Protein AF-A0AAV0R351-F1 (afdb_monomer_lite)

pLDDT: mean 72.76, std 24.65, range [22.3, 97.12]

Sequence (382 aa):
MMPKRRFDAQWEDEHNVENGGRSSSIPSPKRFRNAVRDVLGKQSMADFASSMEPFLRSVIREEVEKTVVRVLSHRSSFGSRTTFEGSGVKKGLVLHFVNKLPSRIFTNARIEAEDGNPVRIVLLDAATNTIVSSGPLSSMKIEITVLNGDFGCDDREDWCAKDFNDNVIKEREGRRPLVTGELSVVLKDGVGQISDVVFTDNSSWQRSRRFRLGAKAVQRGGASGEVVRIREARSEPFVVKDHRGELYKKHYPPKLGDEVWRLERIAKEGAFHKRLSANGISTVKEFLKAYVIDQTTLRSILGGGISNRIWDSIVQHANTCVLDETKFYVYNDHAQGLRLLFNSVYKLVGAMFDDGHNYEPLDRLTPPQKVSKNHSSFLSRF

Secondary structure (DSSP, 8-state):
--PPPP-------------------PPPHHHHHHHHHHHTTS--HHHHHHHHHHHHHHHHHHHHHHHHHHHHHHHHTT--------------EEEEE-SPPPSEEETTSBP--TTSSPEEEEEEETTT--B--SSGGGG-EEEEEEEETTTTTTS-----HHHHHHTBPPPPTTSPPSEES--EEE-BTTEEEE-S-EESS-STTSTTS-EEEEEEE-----SSS----EEPEEPPPBEEEPTHHHHTPPPSSPPTTSBGGGSTT--TTSHHHHHHHHTT--BHHHHHHHHHH-HHHHHHHT-TT--HHHHHHHHHHHHTSPP-TT--EEEEETTTTEEEEE-TTS-EEEEEETTS---EEGGGS-HHHHHT--HHHHHTT-

Radius of gyration: 31.15 Å; chains: 1; bounding box: 80×54×78 Å

Structure (mmCIF, N/CA/C/O backbone):
data_AF-A0AAV0R351-F1
#
_entry.id   AF-A0AAV0R351-F1
#
loop_
_atom_site.group_PDB
_atom_site.id
_atom_site.type_symbol
_atom_site.label_atom_id
_atom_site.label_alt_id
_atom_site.label_comp_id
_atom_site.label_asym_id
_atom_site.label_entity_id
_atom_site.label_seq_id
_atom_site.pdbx_PDB_ins_code
_atom_site.Cartn_x
_atom_site.Cartn_y
_atom_site.Cartn_z
_atom_site.occupancy
_atom_site.B_iso_or_equiv
_atom_site.auth_seq_id
_atom_site.auth_comp_id
_atom_site.auth_asym_id
_atom_site.auth_atom_id
_atom_site.pdbx_PDB_model_num
ATOM 1 N N . MET A 1 1 ? 23.616 -19.753 28.308 1.00 34.38 1 MET A N 1
ATOM 2 C CA . MET A 1 1 ? 23.059 -18.698 29.181 1.00 34.38 1 MET A CA 1
ATOM 3 C C . MET A 1 1 ? 23.642 -17.372 28.709 1.00 34.38 1 MET A C 1
ATOM 5 O O . MET A 1 1 ? 24.832 -17.157 28.856 1.00 34.38 1 MET A O 1
ATOM 9 N N . MET A 1 2 ? 22.844 -16.575 27.999 1.00 26.08 2 MET A N 1
ATOM 10 C CA . MET A 1 2 ? 23.236 -15.321 27.338 1.00 26.08 2 MET A CA 1
ATOM 11 C C . MET A 1 2 ? 22.181 -14.259 27.694 1.00 26.08 2 MET A C 1
ATOM 13 O O . MET A 1 2 ? 20.996 -14.604 27.747 1.00 26.08 2 MET A O 1
ATOM 17 N N . PRO A 1 3 ? 22.569 -13.010 28.000 1.00 28.94 3 PRO A N 1
ATOM 18 C CA . PRO A 1 3 ? 21.671 -12.050 28.629 1.00 28.94 3 PRO A CA 1
ATOM 19 C C . PRO A 1 3 ? 20.695 -11.407 27.633 1.00 28.94 3 PRO A C 1
ATOM 21 O O . PRO A 1 3 ? 21.063 -10.971 26.542 1.00 28.94 3 PRO A O 1
ATOM 24 N N . LYS A 1 4 ? 19.430 -11.320 28.062 1.00 26.69 4 LYS A N 1
ATOM 25 C CA . LYS A 1 4 ? 18.340 -10.564 27.430 1.00 26.69 4 LYS A CA 1
ATOM 26 C C . LYS A 1 4 ? 18.703 -9.074 27.374 1.00 26.69 4 LYS A C 1
ATOM 28 O O . LYS A 1 4 ? 18.856 -8.450 28.421 1.00 26.69 4 LYS A O 1
ATOM 33 N N . ARG A 1 5 ? 18.772 -8.486 26.175 1.00 25.09 5 ARG A N 1
ATOM 34 C CA . ARG A 1 5 ? 18.765 -7.023 26.006 1.00 25.09 5 ARG A CA 1
ATOM 35 C C . ARG A 1 5 ? 17.323 -6.515 25.993 1.00 25.09 5 ARG A C 1
ATOM 37 O O . ARG A 1 5 ? 16.516 -6.944 25.172 1.00 25.09 5 ARG A O 1
ATOM 44 N N . ARG A 1 6 ? 17.030 -5.626 26.946 1.00 24.47 6 ARG A N 1
ATOM 45 C CA . ARG A 1 6 ? 15.849 -4.760 26.997 1.00 24.47 6 ARG A CA 1
ATOM 46 C C . ARG A 1 6 ? 15.897 -3.801 25.805 1.00 24.47 6 ARG A C 1
ATOM 48 O O . ARG A 1 6 ? 16.952 -3.240 25.530 1.00 24.47 6 ARG A O 1
ATOM 55 N N . PHE A 1 7 ? 14.774 -3.629 25.118 1.00 25.06 7 PHE A N 1
ATOM 56 C CA . PHE A 1 7 ? 14.557 -2.496 24.224 1.00 25.06 7 PHE A CA 1
ATOM 57 C C . PHE A 1 7 ? 13.522 -1.595 24.891 1.00 25.06 7 PHE A C 1
ATOM 59 O O . PHE A 1 7 ? 12.324 -1.871 24.842 1.00 25.06 7 PHE A O 1
ATOM 66 N N . ASP A 1 8 ? 14.028 -0.562 25.558 1.00 23.44 8 ASP A N 1
ATOM 67 C CA . ASP A 1 8 ? 13.263 0.597 25.994 1.00 23.44 8 ASP A CA 1
ATOM 68 C C . ASP A 1 8 ? 13.008 1.473 24.758 1.00 23.44 8 ASP A C 1
ATOM 70 O O . ASP A 1 8 ? 13.943 1.875 24.067 1.00 23.44 8 ASP A O 1
ATOM 74 N N . ALA A 1 9 ? 11.739 1.717 24.432 1.00 27.44 9 ALA A N 1
ATOM 75 C CA . ALA A 1 9 ? 11.338 2.676 23.407 1.00 27.44 9 ALA A CA 1
ATOM 76 C C . ALA A 1 9 ? 10.783 3.914 24.115 1.00 27.44 9 ALA A C 1
ATOM 78 O O . ALA A 1 9 ? 9.598 3.994 24.442 1.00 27.44 9 ALA A O 1
ATOM 79 N N . GLN A 1 10 ? 11.694 4.836 24.405 1.00 22.30 10 GLN A N 1
ATOM 80 C CA . GLN A 1 10 ? 11.432 6.160 24.946 1.00 22.30 10 GLN A CA 1
ATOM 81 C C . GLN A 1 10 ? 11.057 7.079 23.772 1.00 22.30 10 GLN A C 1
ATOM 83 O O . GLN A 1 10 ? 11.764 7.126 22.768 1.00 22.30 10 GLN A O 1
ATOM 88 N N . TRP A 1 11 ? 9.899 7.736 23.857 1.00 25.09 11 TRP A N 1
ATOM 89 C CA . TRP A 1 11 ? 9.464 8.742 22.888 1.00 25.09 11 TRP A CA 1
ATOM 90 C C . TRP A 1 11 ? 9.985 10.100 23.357 1.00 25.09 11 TRP A C 1
ATOM 92 O O . TRP A 1 11 ? 9.561 10.572 24.409 1.00 25.09 11 TRP A O 1
ATOM 102 N N . GLU A 1 12 ? 10.898 10.702 22.600 1.00 25.61 12 GLU A N 1
ATOM 103 C CA . GLU A 1 12 ? 11.315 12.092 22.791 1.00 25.61 12 GLU A CA 1
ATOM 104 C C . GLU A 1 12 ? 10.547 12.990 21.812 1.00 25.61 12 GLU A C 1
ATOM 106 O O . GLU A 1 12 ? 10.570 12.784 20.597 1.00 25.61 12 GLU A O 1
ATOM 111 N N . ASP A 1 13 ? 9.818 13.952 22.381 1.00 25.75 13 ASP A N 1
ATOM 112 C CA . ASP A 1 13 ? 9.195 15.079 21.692 1.00 25.75 13 ASP A CA 1
ATOM 113 C C . ASP A 1 13 ? 10.250 16.185 21.523 1.00 25.75 13 ASP A C 1
ATOM 115 O O . ASP A 1 13 ? 10.655 16.808 22.504 1.00 25.75 13 ASP A O 1
ATOM 119 N N . GLU A 1 14 ? 10.655 16.483 20.287 1.00 25.48 14 GLU A N 1
ATOM 120 C CA . GLU A 1 14 ? 11.403 17.702 19.963 1.00 25.48 14 GLU A CA 1
ATOM 121 C C . GLU A 1 14 ? 10.521 18.672 19.167 1.00 25.48 14 GLU A C 1
ATOM 123 O O . GLU A 1 14 ? 10.209 18.479 17.990 1.00 25.48 14 GLU A O 1
ATOM 128 N N . HIS A 1 15 ? 10.132 19.755 19.839 1.00 26.86 15 HIS A N 1
ATOM 129 C CA . HIS A 1 15 ? 9.683 20.999 19.231 1.00 26.86 15 HIS A CA 1
ATOM 130 C C . HIS A 1 15 ? 10.856 21.982 19.225 1.00 26.86 15 HIS A C 1
ATOM 132 O O . HIS A 1 15 ? 11.264 22.409 20.300 1.00 26.86 15 HIS A O 1
ATOM 138 N N . ASN A 1 16 ? 11.307 22.438 18.050 1.00 24.44 16 ASN A N 1
ATOM 139 C CA . ASN A 1 16 ? 11.510 23.872 17.823 1.00 24.44 16 ASN A CA 1
ATOM 140 C C . ASN A 1 16 ? 11.659 24.227 16.333 1.00 24.44 16 ASN A C 1
ATOM 142 O O . ASN A 1 16 ? 12.183 23.433 15.557 1.00 24.44 16 ASN A O 1
ATOM 146 N N . VAL A 1 17 ? 11.202 25.434 15.978 1.00 27.30 17 VAL A N 1
ATOM 147 C CA . VAL A 1 17 ? 11.897 26.487 15.204 1.00 27.30 17 VAL A CA 1
ATOM 148 C C . VAL A 1 17 ? 10.858 27.455 14.607 1.00 27.30 17 VAL A C 1
ATOM 150 O O . VAL A 1 17 ? 10.018 27.096 13.780 1.00 27.30 17 VAL A O 1
ATOM 153 N N . GLU A 1 18 ? 10.951 28.707 15.058 1.00 24.94 18 GLU A N 1
ATOM 154 C CA . GLU A 1 18 ? 10.405 29.923 14.450 1.00 24.94 18 GLU A CA 1
ATOM 155 C C . GLU A 1 18 ? 11.016 30.179 13.058 1.00 24.94 18 GLU A C 1
ATOM 157 O O . GLU A 1 18 ? 12.214 30.000 12.875 1.00 24.94 18 GLU A O 1
ATOM 162 N N . ASN A 1 19 ? 10.250 30.668 12.076 1.00 26.30 19 ASN A N 1
ATOM 163 C CA . ASN A 1 19 ? 10.190 32.098 11.717 1.00 26.30 19 ASN A CA 1
ATOM 164 C C . ASN A 1 19 ? 9.330 32.328 10.455 1.00 26.30 19 ASN A C 1
ATOM 166 O O . ASN A 1 19 ? 9.111 31.426 9.647 1.00 26.30 19 ASN A O 1
ATOM 170 N N . GLY A 1 20 ? 8.778 33.535 10.331 1.00 23.61 20 GLY A N 1
ATOM 171 C CA . GLY A 1 20 ? 7.665 33.861 9.438 1.00 23.61 20 GLY A CA 1
ATOM 172 C C . GLY A 1 20 ? 7.959 34.149 7.957 1.00 23.61 20 GLY A C 1
ATOM 173 O O . GLY A 1 20 ? 9.087 34.358 7.530 1.00 23.61 20 GLY A O 1
ATOM 174 N N . GLY A 1 21 ? 6.851 34.269 7.208 1.00 22.61 21 GLY A N 1
ATOM 175 C CA . GLY A 1 21 ? 6.664 35.315 6.193 1.00 22.61 21 GLY A CA 1
ATOM 176 C C . GLY A 1 21 ? 6.643 34.920 4.708 1.00 22.61 21 GLY A C 1
ATOM 177 O O . GLY A 1 21 ? 7.612 35.167 4.006 1.00 22.61 21 GLY A O 1
ATOM 178 N N . ARG A 1 22 ? 5.488 34.469 4.190 1.00 25.09 22 ARG A N 1
ATOM 179 C CA . ARG A 1 22 ? 4.663 35.151 3.151 1.00 25.09 22 ARG A CA 1
ATOM 180 C C . ARG A 1 22 ? 3.540 34.223 2.672 1.00 25.09 22 ARG A C 1
ATOM 182 O O . ARG A 1 22 ? 3.770 33.122 2.188 1.00 25.09 22 ARG A O 1
ATOM 189 N N . SER A 1 23 ? 2.309 34.679 2.877 1.00 26.77 23 SER A N 1
ATOM 190 C CA . SER A 1 23 ? 1.069 33.925 2.722 1.00 26.77 23 SER A CA 1
ATOM 191 C C . SER A 1 23 ? 0.568 33.882 1.278 1.00 26.77 23 SER A C 1
ATOM 193 O O . SER A 1 23 ? 0.195 34.917 0.729 1.00 26.77 23 SER A O 1
ATOM 195 N N . SER A 1 24 ? 0.419 32.680 0.726 1.00 26.33 24 SER A N 1
ATOM 196 C CA . SER A 1 24 ? -0.668 32.349 -0.199 1.00 26.33 24 SER A CA 1
ATOM 197 C C . SER A 1 24 ? -1.703 31.545 0.597 1.00 26.33 24 SER A C 1
ATOM 199 O O . SER A 1 24 ? -1.407 30.510 1.194 1.00 26.33 24 SER A O 1
ATOM 201 N N . SER A 1 25 ? -2.897 32.113 0.763 1.00 30.38 25 SER A N 1
ATOM 202 C CA . SER A 1 25 ? -3.881 31.676 1.756 1.00 30.38 25 SER A CA 1
ATOM 203 C C . SER A 1 25 ? -4.630 30.415 1.323 1.00 30.38 25 SER A C 1
ATOM 205 O O . SER A 1 25 ? -5.726 30.494 0.774 1.00 30.38 25 SER A O 1
ATOM 207 N N . ILE A 1 26 ? -4.068 29.251 1.642 1.00 32.81 26 ILE A N 1
ATOM 208 C CA . ILE A 1 26 ? -4.819 27.994 1.745 1.00 32.81 26 ILE A CA 1
ATOM 209 C C . ILE A 1 26 ? -5.750 28.108 2.971 1.00 32.81 26 ILE A C 1
ATOM 211 O O . ILE A 1 26 ? -5.289 28.545 4.035 1.00 32.81 26 ILE A O 1
ATOM 215 N N . PRO A 1 27 ? -7.046 27.747 2.887 1.00 32.22 27 PRO A N 1
ATOM 216 C CA . PRO A 1 27 ? -7.941 27.823 4.035 1.00 32.22 27 PRO A CA 1
ATOM 217 C C . PRO A 1 27 ? -7.420 26.928 5.163 1.00 32.22 27 PRO A C 1
ATOM 219 O O . PRO A 1 27 ? -7.300 25.713 5.016 1.00 32.22 27 PRO A O 1
ATOM 222 N N . SER A 1 28 ? -7.080 27.525 6.307 1.00 43.03 28 SER A N 1
ATOM 223 C CA . SER A 1 28 ? -6.543 26.766 7.434 1.00 43.03 28 SER A CA 1
ATOM 224 C C . SER A 1 28 ? -7.599 25.796 8.001 1.00 43.03 28 SER A C 1
ATOM 226 O O . SER A 1 28 ? -8.775 26.162 8.108 1.00 43.03 28 SER A O 1
ATOM 228 N N . PRO A 1 29 ? -7.206 24.592 8.467 1.00 39.25 29 PRO A N 1
ATOM 229 C CA . PRO A 1 29 ? -8.122 23.589 9.038 1.00 39.25 29 PRO A CA 1
ATOM 230 C C . PRO A 1 29 ? -8.980 24.121 10.195 1.00 39.25 29 PRO A C 1
ATOM 232 O O . PRO A 1 29 ? -10.065 23.617 10.482 1.00 39.25 29 PRO A O 1
ATOM 235 N N . LYS A 1 30 ? -8.503 25.180 10.861 1.00 38.31 30 LYS A N 1
ATOM 236 C CA . LYS A 1 30 ? -9.200 25.864 11.952 1.00 38.31 30 LYS A CA 1
ATOM 237 C C . LYS A 1 30 ? -10.433 26.639 11.466 1.00 38.31 30 LYS A C 1
ATOM 239 O O . LYS A 1 30 ? -11.428 26.649 12.184 1.00 38.31 30 LYS A O 1
ATOM 244 N N . ARG A 1 31 ? -10.400 27.235 10.264 1.00 40.47 31 ARG A N 1
ATOM 245 C CA . ARG A 1 31 ? -11.553 27.943 9.670 1.00 40.47 31 ARG A CA 1
ATOM 246 C C . ARG A 1 31 ? -12.667 26.975 9.275 1.00 40.47 31 ARG A C 1
ATOM 248 O O . ARG A 1 31 ? -13.812 27.215 9.637 1.00 40.47 31 ARG A O 1
ATOM 255 N N . PHE A 1 32 ? -12.319 25.846 8.656 1.00 35.72 32 PHE A N 1
ATOM 256 C CA . PHE A 1 32 ? -13.277 24.781 8.332 1.00 35.72 32 PHE A CA 1
ATOM 257 C C . PHE A 1 32 ? -13.936 24.209 9.598 1.00 35.72 32 PHE A C 1
ATOM 259 O O . PHE A 1 32 ? -15.154 24.107 9.689 1.00 35.72 32 PHE A O 1
ATOM 266 N N . ARG A 1 33 ? -13.138 23.939 10.640 1.00 39.91 33 ARG A N 1
ATOM 267 C CA . ARG A 1 33 ? -13.637 23.432 11.929 1.00 39.91 33 ARG A CA 1
ATOM 268 C C . ARG A 1 33 ? -14.558 24.413 12.663 1.00 39.91 33 ARG A C 1
ATOM 270 O O . ARG A 1 33 ? -15.382 23.975 13.460 1.00 39.91 33 ARG A O 1
ATOM 277 N N . ASN A 1 34 ? -14.385 25.718 12.461 1.00 42.03 34 ASN A N 1
ATOM 278 C CA . ASN A 1 34 ? -15.252 26.734 13.056 1.00 42.03 34 ASN A CA 1
ATOM 279 C C . ASN A 1 34 ? -16.550 26.904 12.253 1.00 42.03 34 ASN A C 1
ATOM 281 O O . ASN A 1 34 ? -17.604 26.961 12.866 1.00 42.03 34 ASN A O 1
ATOM 285 N N . ALA A 1 35 ? -16.496 26.845 10.918 1.00 41.03 35 ALA A N 1
ATOM 286 C CA . ALA A 1 35 ? -17.690 26.858 10.069 1.00 41.03 35 ALA A CA 1
ATOM 287 C C . ALA A 1 35 ? -18.598 25.640 10.321 1.00 41.03 35 ALA A C 1
ATOM 289 O O . ALA A 1 35 ? -19.805 25.784 10.479 1.00 41.03 35 ALA A O 1
ATOM 290 N N . VAL A 1 36 ? -18.012 24.445 10.463 1.00 39.56 36 VAL A N 1
ATOM 291 C CA . VAL A 1 36 ? -18.757 23.230 10.838 1.00 39.56 36 VAL A CA 1
ATOM 292 C C . VAL A 1 36 ? -19.383 23.372 12.233 1.00 39.56 36 VAL A C 1
ATOM 294 O O . VAL A 1 36 ? -20.515 22.948 12.440 1.00 39.56 36 VAL A O 1
ATOM 297 N N . ARG A 1 37 ? -18.686 24.005 13.189 1.00 42.22 37 ARG A N 1
ATOM 298 C CA . ARG A 1 37 ? -19.194 24.209 14.558 1.00 42.22 37 ARG A CA 1
ATOM 299 C C . ARG A 1 37 ? -20.345 25.216 14.621 1.00 42.22 37 ARG A C 1
ATOM 301 O O . ARG A 1 37 ? -21.302 24.959 15.341 1.00 42.22 37 ARG A O 1
ATOM 308 N N . ASP A 1 38 ? -20.260 26.316 13.877 1.00 44.22 38 ASP A N 1
ATOM 309 C CA . ASP A 1 38 ? -21.285 27.369 13.884 1.00 44.22 38 ASP A CA 1
ATOM 310 C C . ASP A 1 38 ? -22.586 26.917 13.198 1.00 44.22 38 ASP A C 1
ATOM 312 O O . ASP A 1 38 ? -23.671 27.311 13.623 1.00 44.22 38 ASP A O 1
ATOM 316 N N . VAL A 1 39 ? -22.500 26.038 12.190 1.00 36.88 39 VAL A N 1
ATOM 317 C CA . VAL A 1 39 ? -2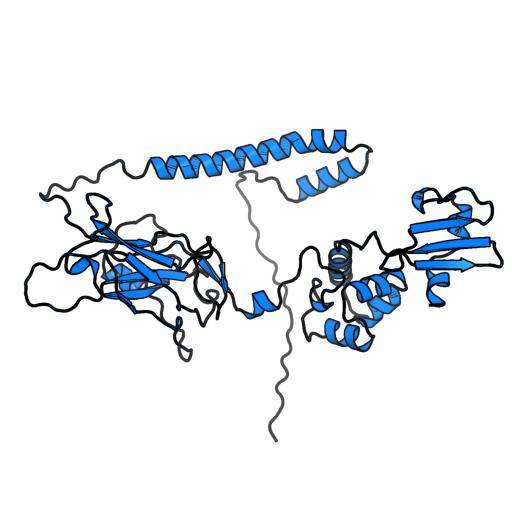3.678 25.524 11.464 1.00 36.88 39 VAL A CA 1
ATOM 318 C C . VAL A 1 39 ? -24.371 24.380 12.214 1.00 36.88 39 VAL A C 1
ATOM 320 O O . VAL A 1 39 ? -25.594 24.312 12.225 1.00 36.88 39 VAL A O 1
ATOM 323 N N . LEU A 1 40 ? -23.630 23.533 12.939 1.00 38.75 40 LEU A N 1
ATOM 324 C CA . LEU A 1 40 ? -24.223 22.507 13.817 1.00 38.75 40 LEU A CA 1
ATOM 325 C C . LEU A 1 40 ? -24.967 23.089 15.036 1.00 38.75 40 LEU A C 1
ATOM 327 O O . LEU A 1 40 ? -25.633 22.345 15.753 1.00 38.75 40 LEU A O 1
ATOM 331 N N . GLY A 1 41 ? -24.874 24.403 15.267 1.00 45.50 41 GLY A N 1
ATOM 332 C CA . GLY A 1 41 ? -25.600 25.109 16.320 1.00 45.50 41 GLY A CA 1
ATOM 333 C C . GLY A 1 41 ? -27.002 25.601 15.941 1.00 45.50 41 GLY A C 1
ATOM 334 O O . GLY A 1 41 ? -27.712 26.065 16.833 1.00 45.50 41 GLY A O 1
ATOM 335 N N . LYS A 1 42 ? -27.425 25.547 14.664 1.00 38.81 42 LYS A N 1
ATOM 336 C CA . LYS A 1 42 ? -28.738 26.063 14.219 1.00 38.81 42 LYS A CA 1
ATOM 337 C C . LYS A 1 42 ? -29.369 25.152 13.152 1.00 38.81 42 LYS A C 1
ATOM 339 O O . LYS A 1 42 ? -28.704 24.687 12.238 1.00 38.81 42 LYS A O 1
ATOM 344 N N . GLN A 1 43 ? -30.648 24.837 13.341 1.00 50.41 43 GLN A N 1
ATOM 345 C CA . GLN A 1 43 ? -31.407 23.776 12.663 1.00 50.41 43 GLN A CA 1
ATOM 346 C C . GLN A 1 43 ? -31.655 24.033 11.163 1.00 50.41 43 GLN A C 1
ATOM 348 O O . GLN A 1 43 ? -32.152 25.098 10.830 1.00 50.41 43 GLN A O 1
ATOM 353 N N . SER A 1 44 ? -31.407 23.008 10.322 1.00 50.03 44 SER A N 1
ATOM 354 C CA . SER A 1 44 ? -31.972 22.705 8.975 1.00 50.03 44 SER A CA 1
ATOM 355 C C . SER A 1 44 ? -30.896 22.276 7.955 1.00 50.03 44 SER A C 1
ATOM 357 O O . SER A 1 44 ? -29.867 22.928 7.795 1.00 50.03 44 SER A O 1
ATOM 359 N N . MET A 1 45 ? -31.140 21.186 7.209 1.00 42.53 45 MET A N 1
ATOM 360 C CA . MET A 1 45 ? -30.235 20.679 6.156 1.00 42.53 45 MET A CA 1
ATOM 361 C C . MET A 1 45 ? -30.101 21.620 4.944 1.00 42.53 45 MET A C 1
ATOM 363 O O . MET A 1 45 ? -29.076 21.593 4.262 1.00 42.53 45 MET A O 1
ATOM 367 N N . ALA A 1 46 ? -31.113 22.450 4.676 1.00 44.72 46 ALA A N 1
ATOM 368 C CA . ALA A 1 46 ? -31.096 23.399 3.561 1.00 44.72 46 ALA A CA 1
ATOM 369 C C . ALA A 1 46 ? -30.109 24.560 3.803 1.00 44.72 46 ALA A C 1
ATOM 371 O O . ALA A 1 46 ? -29.420 25.004 2.879 1.00 44.72 46 ALA A O 1
ATOM 372 N N . ASP A 1 47 ? -29.965 24.983 5.062 1.00 48.59 47 ASP A N 1
ATOM 373 C CA . ASP A 1 47 ? -29.038 26.047 5.461 1.00 48.59 47 ASP A CA 1
ATOM 374 C C . ASP A 1 47 ? -27.583 25.556 5.455 1.00 48.59 47 ASP A C 1
ATOM 376 O O . ASP A 1 47 ? -26.669 26.284 5.059 1.00 48.59 47 ASP A O 1
ATOM 380 N N . PHE A 1 48 ? -27.362 24.280 5.793 1.00 46.53 48 PHE A N 1
ATOM 381 C CA . PHE A 1 48 ? -26.059 23.622 5.659 1.00 46.53 48 PHE A CA 1
ATOM 382 C C . PHE A 1 48 ? -25.597 23.547 4.195 1.00 46.53 48 PHE A C 1
ATOM 384 O O . PHE A 1 48 ? -24.441 23.855 3.900 1.00 46.53 48 PHE A O 1
ATOM 391 N N . ALA A 1 49 ? -26.494 23.184 3.271 1.00 44.62 49 ALA A N 1
ATOM 392 C CA . ALA A 1 49 ? -26.174 23.095 1.845 1.00 44.62 49 ALA A CA 1
ATOM 393 C C . ALA A 1 49 ? -25.825 24.469 1.242 1.00 44.62 49 ALA A C 1
ATOM 395 O O . ALA A 1 49 ? -24.824 24.594 0.537 1.00 44.62 49 ALA A O 1
ATOM 396 N N . SER A 1 50 ? -26.590 25.506 1.598 1.00 52.03 50 SER A N 1
ATOM 397 C CA . SER A 1 50 ? -26.379 26.883 1.127 1.00 52.03 50 SER A CA 1
ATOM 398 C C . SER A 1 50 ? -25.098 27.512 1.701 1.00 52.03 50 SER A C 1
ATOM 400 O O . SER A 1 50 ? -24.400 28.251 1.013 1.00 52.03 50 SER A O 1
ATOM 402 N N . SER A 1 51 ? -24.732 27.176 2.944 1.00 50.47 51 SER A N 1
ATOM 403 C CA . SER A 1 51 ? -23.499 27.652 3.596 1.00 50.47 51 SER A CA 1
ATOM 404 C C . SER A 1 51 ? -22.229 26.962 3.070 1.00 50.47 51 SER A C 1
ATOM 406 O O . SER A 1 51 ? -21.154 27.563 3.019 1.00 50.47 51 SER A O 1
ATOM 408 N N . MET A 1 52 ? -22.340 25.703 2.634 1.00 46.69 52 MET A N 1
ATOM 409 C CA . MET A 1 52 ? -21.232 24.925 2.063 1.00 46.69 52 MET A CA 1
ATOM 410 C C . MET A 1 52 ? -20.990 25.203 0.573 1.00 46.69 52 MET A C 1
ATOM 412 O O . MET A 1 52 ? -19.886 24.957 0.077 1.00 46.69 52 MET A O 1
ATOM 416 N N . GLU A 1 53 ? -21.982 25.735 -0.144 1.00 43.88 53 GLU A N 1
ATOM 417 C CA . GLU A 1 53 ? -21.904 26.013 -1.582 1.00 43.88 53 GLU A CA 1
ATOM 418 C C . GLU A 1 53 ? -20.690 26.881 -1.984 1.00 43.88 53 GLU A C 1
ATOM 420 O O . GLU A 1 53 ? -19.981 26.492 -2.918 1.00 43.88 53 GLU A O 1
ATOM 425 N N . PRO A 1 54 ? -20.350 27.995 -1.298 1.00 46.47 54 PRO A N 1
ATOM 426 C CA . PRO A 1 54 ? -19.210 28.833 -1.681 1.00 46.47 54 PRO A CA 1
ATOM 427 C C . PRO A 1 54 ? -17.866 28.111 -1.521 1.00 46.47 54 PRO A C 1
ATOM 429 O O . PRO A 1 54 ? -16.955 28.296 -2.330 1.00 46.47 54 PRO A O 1
ATOM 432 N N . PHE A 1 55 ? -17.747 27.244 -0.510 1.00 45.69 55 PHE A N 1
ATOM 433 C CA . PHE A 1 55 ? -16.544 26.447 -0.262 1.00 45.69 55 PHE A CA 1
ATOM 434 C C . PHE A 1 55 ? -16.392 25.332 -1.292 1.00 45.69 55 PHE A C 1
ATOM 436 O O . PHE A 1 55 ? -15.308 25.151 -1.842 1.00 45.69 55 PHE A O 1
ATOM 443 N N . LEU A 1 56 ? -17.481 24.630 -1.612 1.00 44.69 56 LEU A N 1
ATOM 444 C CA . LEU A 1 56 ? -17.484 23.611 -2.658 1.00 44.69 56 LEU A CA 1
ATOM 445 C C . LEU A 1 56 ? -17.201 24.234 -4.028 1.00 44.69 56 LEU A C 1
ATOM 447 O O . LEU A 1 56 ? -16.363 23.717 -4.756 1.00 44.69 56 LEU A O 1
ATOM 451 N N . ARG A 1 57 ? -17.789 25.393 -4.352 1.00 46.16 57 ARG A N 1
ATOM 452 C CA . ARG A 1 57 ? -17.458 26.147 -5.573 1.00 46.16 57 ARG A CA 1
ATOM 453 C C . ARG A 1 57 ? -15.994 26.580 -5.615 1.00 46.16 57 ARG A C 1
ATOM 455 O O . ARG A 1 57 ? -15.410 26.565 -6.692 1.00 46.16 57 ARG A O 1
ATOM 462 N N . SER A 1 58 ? -15.392 26.946 -4.482 1.00 42.75 58 SER A N 1
ATOM 463 C CA . SER A 1 58 ? -13.963 27.284 -4.399 1.00 42.75 58 SER A CA 1
ATOM 464 C C . SER A 1 58 ? -13.074 26.068 -4.653 1.00 42.75 58 SER A C 1
ATOM 466 O O . SER A 1 58 ? -12.143 26.159 -5.444 1.00 42.75 58 SER A O 1
ATOM 468 N N . VAL A 1 59 ? -13.371 24.928 -4.024 1.00 42.97 59 VAL A N 1
ATOM 469 C CA . VAL A 1 59 ? -12.607 23.681 -4.198 1.00 42.97 59 VAL A CA 1
ATOM 470 C C . VAL A 1 59 ? -12.773 23.139 -5.615 1.00 42.97 59 VAL A C 1
ATOM 472 O O . VAL A 1 59 ? -11.799 22.725 -6.231 1.00 42.97 59 VAL A O 1
ATOM 475 N N . ILE A 1 60 ? -13.986 23.204 -6.170 1.00 38.84 60 ILE A N 1
ATOM 476 C CA . ILE A 1 60 ? -14.261 22.818 -7.556 1.00 38.84 60 ILE A CA 1
ATOM 477 C C . ILE A 1 60 ? -13.531 23.756 -8.519 1.00 38.84 60 ILE A C 1
ATOM 479 O O . ILE A 1 60 ? -12.935 23.270 -9.466 1.00 38.84 60 ILE A O 1
ATOM 483 N N . ARG A 1 61 ? -13.505 25.075 -8.284 1.00 42.88 61 ARG A N 1
ATOM 484 C CA . ARG A 1 61 ? -12.752 26.011 -9.135 1.00 42.88 61 ARG A CA 1
ATOM 485 C C . ARG A 1 61 ? -11.243 25.753 -9.066 1.00 42.88 61 ARG A C 1
ATOM 487 O O . ARG A 1 61 ? -10.607 25.727 -10.110 1.00 42.88 61 ARG A O 1
ATOM 494 N N . GLU A 1 62 ? -10.693 25.477 -7.884 1.00 46.38 62 GLU A N 1
ATOM 495 C CA . GLU A 1 62 ? -9.263 25.188 -7.695 1.00 46.38 62 GLU A CA 1
ATOM 496 C C . GLU A 1 62 ? -8.852 23.819 -8.278 1.00 46.38 62 GLU A C 1
ATOM 498 O O . GLU A 1 62 ? -7.783 23.690 -8.874 1.00 46.38 62 GLU A O 1
ATOM 503 N N . GLU A 1 63 ? -9.703 22.793 -8.172 1.00 38.38 63 GLU A N 1
ATOM 504 C CA . GLU A 1 63 ? -9.461 21.474 -8.775 1.00 38.38 63 GLU A CA 1
ATOM 505 C C . GLU A 1 63 ? -9.719 21.462 -10.287 1.00 38.38 63 GLU A C 1
ATOM 507 O O . GLU A 1 63 ? -8.983 20.802 -11.025 1.00 38.38 63 GLU A O 1
ATOM 512 N N . VAL A 1 64 ? -10.695 22.234 -10.780 1.00 45.03 64 VAL A N 1
ATOM 513 C CA . VAL A 1 64 ? -10.917 22.451 -12.217 1.00 45.03 64 VAL A CA 1
ATOM 514 C C . VAL A 1 64 ? -9.765 23.259 -12.805 1.00 45.03 64 VAL A C 1
ATOM 516 O O . VAL A 1 64 ? -9.270 22.866 -13.848 1.00 45.03 64 VAL A O 1
ATOM 519 N N . GLU A 1 65 ? -9.236 24.290 -12.140 1.00 43.59 65 GLU A N 1
ATOM 520 C CA . GLU A 1 65 ? -8.040 25.015 -12.600 1.00 43.59 65 GLU A CA 1
ATOM 521 C C . GLU A 1 65 ? -6.779 24.136 -12.556 1.00 43.59 65 GLU A C 1
ATOM 523 O O . GLU A 1 65 ? -6.040 24.097 -13.536 1.00 43.59 65 GLU A O 1
ATOM 528 N N . LYS A 1 66 ? -6.557 23.325 -11.508 1.00 46.56 66 LYS A N 1
ATOM 529 C CA . LYS A 1 66 ? -5.444 22.347 -11.470 1.00 46.56 66 LYS A CA 1
ATOM 530 C C . LYS A 1 66 ? -5.578 21.240 -12.516 1.00 46.56 66 LYS A C 1
ATOM 532 O O . LYS A 1 66 ? -4.564 20.681 -12.941 1.00 46.56 66 LYS A O 1
ATOM 537 N N . THR A 1 67 ? -6.800 20.877 -12.898 1.00 34.56 67 THR A N 1
ATOM 538 C CA . THR A 1 67 ? -7.074 19.854 -13.918 1.00 34.56 67 THR A CA 1
ATOM 539 C C . THR A 1 67 ? -7.004 20.446 -15.322 1.00 34.56 67 THR A C 1
ATOM 541 O O . THR A 1 67 ? -6.410 19.833 -16.197 1.00 34.56 67 THR A O 1
ATOM 544 N N . VAL A 1 68 ? -7.498 21.666 -15.534 1.00 42.59 68 VAL A N 1
ATOM 545 C CA . VAL A 1 68 ? -7.414 22.409 -16.798 1.00 42.59 68 VAL A CA 1
ATOM 546 C C . VAL A 1 68 ? -5.972 22.831 -17.076 1.00 42.59 68 VAL A C 1
ATOM 548 O O . VAL A 1 68 ? -5.525 22.641 -18.196 1.00 42.59 68 VAL A O 1
ATOM 551 N N . VAL A 1 69 ? -5.185 23.263 -16.083 1.00 45.16 69 VAL A N 1
ATOM 552 C CA . VAL A 1 69 ? -3.733 23.486 -16.246 1.00 45.16 69 VAL A CA 1
ATOM 553 C C . VAL A 1 69 ? -3.017 22.177 -16.583 1.00 45.16 69 VAL A C 1
ATOM 555 O O . VAL A 1 69 ? -2.200 22.158 -17.494 1.00 45.16 69 VAL A O 1
ATOM 558 N N . ARG A 1 70 ? -3.364 21.045 -15.951 1.00 39.88 70 ARG A N 1
ATOM 559 C CA . ARG A 1 70 ? -2.798 19.738 -16.335 1.00 39.88 70 ARG A CA 1
ATOM 560 C C . ARG A 1 70 ? -3.192 19.332 -17.758 1.00 39.88 70 ARG A C 1
ATOM 562 O O . ARG A 1 70 ? -2.323 18.922 -18.516 1.00 39.88 70 ARG A O 1
ATOM 569 N N . VAL A 1 71 ? -4.454 19.482 -18.154 1.00 37.62 71 VAL A N 1
ATOM 570 C CA . VAL A 1 71 ? -4.956 19.089 -19.484 1.00 37.62 71 VAL A CA 1
ATOM 571 C C . VAL A 1 71 ? -4.462 20.031 -20.590 1.00 37.62 71 VAL A C 1
ATOM 573 O O . VAL A 1 71 ? -4.155 19.569 -21.687 1.00 37.62 71 VAL A O 1
ATOM 576 N N . LEU A 1 72 ? -4.320 21.330 -20.311 1.00 35.81 72 LEU A N 1
ATOM 577 C CA . LEU A 1 72 ? -3.760 22.314 -21.243 1.00 35.81 72 LEU A CA 1
ATOM 578 C C . 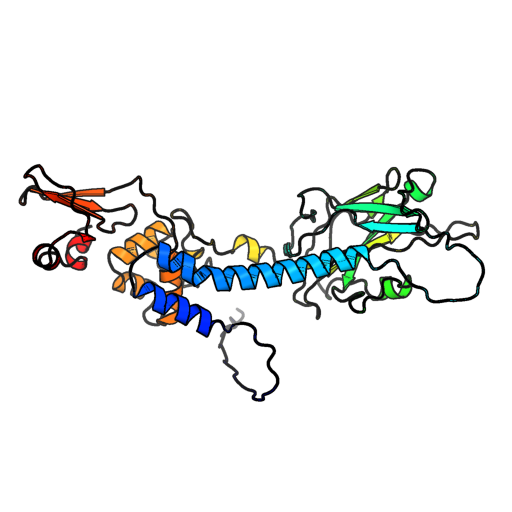LEU A 1 72 ? -2.233 22.192 -21.360 1.00 35.81 72 LEU A C 1
ATOM 580 O O . LEU A 1 72 ? -1.718 22.307 -22.471 1.00 35.81 72 LEU A O 1
ATOM 584 N N . SER A 1 73 ? -1.510 21.863 -20.281 1.00 37.25 73 SER A N 1
ATOM 585 C CA . SER A 1 73 ? -0.071 21.551 -20.342 1.00 37.25 73 SER A CA 1
ATOM 586 C C . SER A 1 73 ? 0.227 20.252 -21.101 1.00 37.25 73 SER A C 1
ATOM 588 O O . SER A 1 73 ? 1.205 20.200 -21.839 1.00 37.25 73 SER A O 1
ATOM 590 N N . HIS A 1 74 ? -0.645 19.236 -21.037 1.00 41.31 74 HIS A N 1
ATOM 591 C CA . HIS A 1 74 ? -0.511 18.027 -21.872 1.00 41.31 74 HIS A CA 1
ATOM 592 C C . HIS A 1 74 ? -0.847 18.270 -23.352 1.00 41.31 74 HIS A C 1
ATOM 594 O O . HIS A 1 74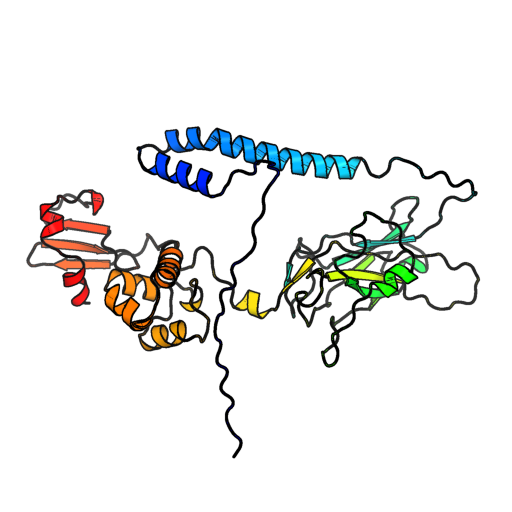 ? -0.459 17.475 -24.204 1.00 41.31 74 HIS A O 1
ATOM 600 N N . ARG A 1 75 ? -1.547 19.364 -23.683 1.00 32.97 75 ARG A N 1
ATOM 601 C CA . ARG A 1 75 ? -1.799 19.767 -25.077 1.00 32.97 75 ARG A CA 1
ATOM 602 C C . ARG A 1 75 ? -0.752 20.732 -25.641 1.00 32.97 75 ARG A C 1
ATOM 604 O O . ARG A 1 75 ? -0.775 20.966 -26.844 1.00 32.97 75 ARG A O 1
ATOM 611 N N . SER A 1 76 ? 0.160 21.261 -24.818 1.00 37.34 76 SER A N 1
ATOM 612 C CA . SER A 1 76 ? 1.027 22.387 -25.213 1.00 37.34 76 SER A CA 1
ATOM 613 C C . SER A 1 76 ? 2.540 22.117 -25.164 1.00 37.34 76 SER A C 1
ATOM 615 O O . SER A 1 76 ? 3.300 22.976 -25.597 1.00 37.34 76 SER A O 1
ATOM 617 N N . SER A 1 77 ? 3.015 20.943 -24.727 1.00 37.97 77 SER A N 1
ATOM 618 C CA . SER A 1 77 ? 4.467 20.682 -24.582 1.00 37.97 77 SER A CA 1
ATOM 619 C C . SER A 1 77 ? 5.179 20.026 -25.776 1.00 37.97 77 SER A C 1
ATOM 621 O O . SER A 1 77 ? 6.273 19.502 -25.614 1.00 37.97 77 SER A O 1
ATOM 623 N N . PHE A 1 78 ? 4.642 20.111 -26.998 1.00 42.66 78 PHE A N 1
ATOM 624 C CA . PHE A 1 78 ? 5.402 19.749 -28.215 1.00 42.66 78 PHE A CA 1
ATOM 625 C C . PHE A 1 78 ? 5.630 20.924 -29.177 1.00 42.66 78 PHE A C 1
ATOM 627 O O . PHE A 1 78 ? 5.841 20.735 -30.373 1.00 42.66 78 PHE A O 1
ATOM 634 N N . GLY A 1 79 ? 5.641 22.155 -28.660 1.00 32.41 79 GLY A N 1
ATOM 635 C CA . GLY A 1 79 ? 5.933 23.350 -29.447 1.00 32.41 79 GLY A CA 1
ATOM 636 C C . GLY A 1 79 ? 6.985 24.249 -28.807 1.00 32.41 79 GLY A C 1
ATOM 637 O O . GLY A 1 79 ? 6.628 25.154 -28.067 1.00 32.41 79 GLY A O 1
ATOM 638 N N . SER A 1 80 ? 8.265 24.033 -29.135 1.00 31.14 80 SER A N 1
ATOM 639 C CA . SER A 1 80 ? 9.206 25.067 -29.624 1.00 31.14 80 SER A CA 1
ATOM 640 C C . SER A 1 80 ? 10.675 24.782 -29.264 1.00 31.14 80 SER A C 1
ATOM 642 O O . SER A 1 80 ? 11.132 25.007 -28.149 1.00 31.14 80 SER A O 1
ATOM 644 N N . ARG A 1 81 ? 11.400 24.332 -30.297 1.00 32.53 81 ARG A N 1
ATOM 645 C CA . ARG A 1 81 ? 12.744 24.749 -30.747 1.00 32.53 81 ARG A CA 1
ATOM 646 C C . ARG A 1 81 ? 13.826 25.003 -29.688 1.00 32.53 81 ARG A C 1
ATOM 648 O O . ARG A 1 81 ? 13.942 26.096 -29.145 1.00 32.53 81 ARG A O 1
ATOM 655 N N . THR A 1 82 ? 14.805 24.101 -29.663 1.00 27.53 82 THR A N 1
ATOM 656 C CA . THR A 1 82 ? 16.212 24.515 -29.720 1.00 27.53 82 THR A CA 1
ATOM 657 C C . THR A 1 82 ? 16.712 24.308 -31.147 1.00 27.53 82 THR A C 1
ATOM 659 O O . THR A 1 82 ? 16.711 23.205 -31.690 1.00 27.53 82 THR A O 1
ATOM 662 N N . THR A 1 83 ? 17.069 25.408 -31.804 1.00 32.38 83 THR A N 1
ATOM 663 C CA . THR A 1 83 ? 17.828 25.394 -33.052 1.00 32.38 83 THR A CA 1
ATOM 664 C C . THR A 1 83 ? 19.230 24.884 -32.750 1.00 32.38 83 THR A C 1
ATOM 666 O O . THR A 1 83 ? 20.028 25.598 -32.150 1.00 32.38 83 THR A O 1
ATOM 669 N N . PHE A 1 84 ? 19.522 23.662 -33.179 1.00 31.05 84 PHE A N 1
ATOM 670 C CA . PHE A 1 84 ? 20.873 23.272 -33.552 1.00 31.05 84 PHE A CA 1
ATOM 671 C C . PHE A 1 84 ? 20.867 23.048 -35.059 1.00 31.05 84 PHE A C 1
ATOM 673 O O . PHE A 1 84 ? 20.167 22.175 -35.571 1.00 31.05 84 PHE A O 1
ATOM 680 N N . GLU A 1 85 ? 21.607 23.897 -35.764 1.00 32.47 85 GLU A N 1
ATOM 681 C CA . GLU A 1 85 ? 22.004 23.658 -37.143 1.00 32.47 85 GLU A CA 1
ATOM 682 C C . GLU A 1 85 ? 22.862 22.389 -37.178 1.00 32.47 85 GLU A C 1
ATOM 684 O O . GLU A 1 85 ? 23.880 22.283 -36.497 1.00 32.47 85 GLU A O 1
ATOM 689 N N . GLY A 1 86 ? 22.391 21.395 -37.927 1.00 29.22 86 GLY A N 1
ATOM 690 C CA . GLY A 1 86 ? 23.008 20.077 -38.011 1.00 29.22 86 GLY A CA 1
ATOM 691 C C . GLY A 1 86 ? 22.030 19.047 -38.563 1.00 29.22 86 GLY A C 1
ATOM 692 O O . GLY A 1 86 ? 21.409 18.311 -37.809 1.00 29.22 86 GLY A O 1
ATOM 693 N N . SER A 1 87 ? 21.870 19.069 -39.887 1.00 36.81 87 SER A N 1
ATOM 694 C CA . SER A 1 87 ? 21.294 18.045 -40.774 1.00 36.81 87 SER A CA 1
ATOM 695 C C . SER A 1 87 ? 20.974 16.668 -40.151 1.00 36.81 87 SER A C 1
ATOM 697 O O . SER A 1 87 ? 21.870 15.960 -39.695 1.00 36.81 87 SER A O 1
ATOM 699 N N . GLY A 1 88 ? 19.702 16.254 -40.241 1.00 34.03 88 GLY A N 1
ATOM 700 C CA . GLY A 1 88 ? 19.258 14.868 -40.057 1.00 34.03 88 GLY A CA 1
ATOM 701 C C . GLY A 1 88 ? 18.039 14.727 -39.145 1.00 34.03 88 GLY A C 1
ATOM 702 O O . GLY A 1 88 ? 18.141 14.865 -37.929 1.00 34.03 88 GLY A O 1
ATOM 703 N N . VAL A 1 89 ? 16.877 14.402 -39.723 1.00 40.38 89 VAL A N 1
ATOM 704 C CA . VAL A 1 89 ? 15.700 13.900 -38.990 1.00 40.38 89 VAL A CA 1
ATOM 705 C C . VAL A 1 89 ? 16.176 12.818 -38.014 1.00 40.38 89 VAL A C 1
ATOM 707 O O . VAL A 1 89 ? 16.767 11.831 -38.452 1.00 40.38 89 VAL A O 1
ATOM 710 N N . LYS A 1 90 ? 15.979 13.000 -36.700 1.00 47.56 90 LYS A N 1
ATOM 711 C CA . LYS A 1 90 ? 16.393 12.011 -35.693 1.00 47.56 90 LYS A CA 1
ATOM 712 C C . LYS A 1 90 ? 15.598 10.713 -35.904 1.00 47.56 90 LYS A C 1
ATOM 714 O O . LYS A 1 90 ? 14.520 10.551 -35.345 1.00 47.56 90 LYS A O 1
ATOM 719 N N . LYS A 1 91 ? 16.139 9.787 -36.702 1.00 57.75 91 LYS A N 1
ATOM 720 C CA . LYS A 1 91 ? 15.736 8.376 -36.765 1.00 57.75 91 LYS A CA 1
ATOM 721 C C . LYS A 1 91 ? 16.071 7.739 -35.413 1.00 57.75 91 LYS A C 1
ATOM 723 O O . LYS A 1 91 ? 17.187 7.273 -35.204 1.00 57.75 91 LYS A O 1
ATOM 728 N N . GLY A 1 92 ? 15.158 7.824 -34.455 1.00 80.88 92 GLY A N 1
ATOM 729 C CA . GLY A 1 92 ? 15.351 7.303 -33.105 1.00 80.88 92 GLY A CA 1
ATOM 730 C C . GLY A 1 92 ? 14.208 6.383 -32.722 1.00 80.88 92 GLY A C 1
ATOM 731 O O . GLY A 1 92 ? 13.061 6.648 -33.066 1.00 80.88 92 GLY A O 1
ATOM 732 N N . LEU A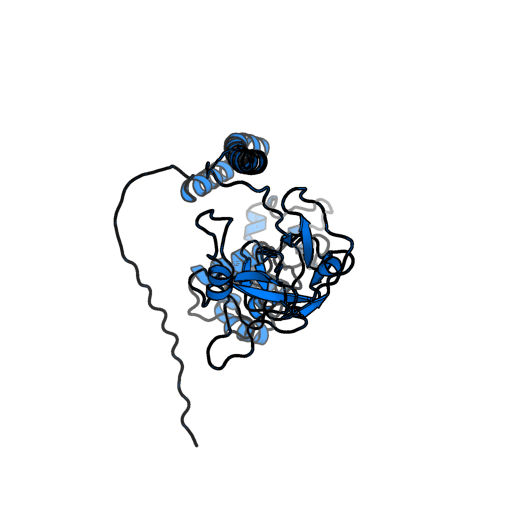 1 93 ? 14.517 5.314 -32.000 1.00 90.19 93 LEU A N 1
ATOM 733 C CA . LEU A 1 93 ? 13.511 4.436 -31.414 1.00 90.19 93 LEU A CA 1
ATOM 734 C C . LEU A 1 93 ? 13.420 4.701 -29.915 1.00 90.19 93 LEU A C 1
ATOM 736 O O . LEU A 1 93 ? 14.426 5.037 -29.287 1.00 90.19 93 LEU A O 1
ATOM 740 N N . VAL A 1 94 ? 12.234 4.561 -29.330 1.00 92.69 94 VAL A N 1
ATOM 741 C CA . VAL A 1 94 ? 11.992 4.843 -27.909 1.00 92.69 94 VAL A CA 1
ATOM 742 C C . VAL A 1 94 ? 11.138 3.743 -27.296 1.00 92.69 94 VAL A C 1
ATOM 744 O O . VAL A 1 94 ? 10.119 3.359 -27.860 1.00 92.69 94 VAL A O 1
ATOM 747 N N . LEU A 1 95 ? 11.537 3.246 -26.127 1.00 95.00 95 LEU A N 1
ATOM 748 C CA . LEU A 1 95 ? 10.682 2.413 -25.290 1.00 95.00 95 LEU A CA 1
ATOM 749 C C . LEU A 1 95 ? 9.759 3.304 -24.452 1.00 95.00 95 LEU A C 1
ATOM 751 O O . LEU A 1 95 ? 10.199 4.295 -23.868 1.00 95.00 95 LEU A O 1
ATOM 755 N N . HIS A 1 96 ? 8.487 2.933 -24.345 1.00 94.62 96 HIS A N 1
ATOM 756 C CA . HIS A 1 96 ? 7.484 3.721 -23.631 1.00 94.62 96 HIS A CA 1
ATOM 757 C C . HIS A 1 96 ? 6.548 2.841 -22.799 1.00 94.62 96 HIS A C 1
ATOM 759 O O . HIS A 1 96 ? 6.080 1.809 -23.277 1.00 94.62 96 HIS A O 1
ATOM 765 N N . PHE A 1 97 ? 6.258 3.256 -21.562 1.00 95.19 97 PHE A N 1
ATOM 766 C CA . PHE A 1 97 ? 5.240 2.626 -20.717 1.00 95.19 97 PHE A CA 1
ATOM 767 C C . PHE A 1 97 ? 3.855 3.128 -21.125 1.00 95.19 97 PHE A C 1
ATOM 769 O O . PHE A 1 97 ? 3.599 4.322 -21.051 1.00 95.19 97 PHE A O 1
ATOM 776 N N . VAL A 1 98 ? 2.970 2.226 -21.549 1.00 93.94 98 VAL A N 1
ATOM 777 C CA . VAL A 1 98 ? 1.646 2.595 -22.081 1.00 93.94 98 VAL A CA 1
ATOM 778 C C . VAL A 1 98 ? 0.658 2.908 -20.966 1.00 93.94 98 VAL A C 1
ATOM 780 O O . VAL A 1 98 ? -0.052 3.906 -21.017 1.00 93.94 98 VAL A O 1
ATOM 783 N N . ASN A 1 99 ? 0.576 2.021 -19.977 1.00 93.31 99 ASN A N 1
ATOM 784 C CA . ASN A 1 99 ? -0.334 2.156 -18.853 1.00 93.31 99 ASN A CA 1
ATOM 785 C C . ASN A 1 99 ? 0.393 2.688 -17.621 1.00 93.31 99 ASN A C 1
ATOM 787 O O . ASN A 1 99 ? 1.587 2.468 -17.399 1.00 93.31 99 ASN A O 1
ATOM 791 N N . LYS A 1 100 ? -0.366 3.427 -16.817 1.00 92.94 100 LYS A N 1
ATOM 792 C CA . LYS A 1 100 ? 0.126 4.089 -15.621 1.00 92.94 100 LYS A CA 1
ATOM 793 C C . LYS A 1 100 ? 0.222 3.106 -14.459 1.00 92.94 100 LYS A C 1
ATOM 795 O O . LYS A 1 100 ? -0.695 2.326 -14.210 1.00 92.94 100 LYS A O 1
ATOM 800 N N . LEU A 1 101 ? 1.335 3.176 -13.733 1.00 94.31 101 LEU A N 1
ATOM 801 C CA . LEU A 1 101 ? 1.521 2.444 -12.483 1.00 94.31 101 LEU A CA 1
ATOM 802 C C . LEU A 1 101 ? 0.804 3.151 -11.324 1.00 94.31 101 LEU A C 1
ATOM 804 O O . LEU A 1 101 ? 0.825 4.384 -11.273 1.00 94.31 101 LEU A O 1
ATOM 808 N N . PRO A 1 102 ? 0.256 2.401 -10.350 1.00 93.94 102 PRO A N 1
ATOM 809 C CA . PRO A 1 102 ? -0.319 2.980 -9.149 1.00 93.94 102 PRO A CA 1
ATOM 810 C C . PRO A 1 102 ? 0.687 3.847 -8.402 1.00 93.94 102 PRO A C 1
ATOM 812 O O . PRO A 1 102 ? 1.835 3.459 -8.188 1.00 93.94 102 PRO A O 1
ATOM 815 N N . SER A 1 103 ? 0.224 4.985 -7.883 1.00 94.50 103 SER A N 1
ATOM 816 C CA . SER A 1 103 ? 1.046 5.855 -7.021 1.00 94.50 103 SER A CA 1
ATOM 817 C C . SER A 1 103 ? 1.616 5.148 -5.777 1.00 94.50 103 SER A C 1
ATOM 819 O O . SER A 1 103 ? 2.576 5.628 -5.160 1.00 94.50 103 SER A O 1
ATOM 821 N N . ARG A 1 104 ? 1.027 4.009 -5.386 1.00 93.81 104 ARG A N 1
ATOM 822 C CA . ARG A 1 104 ? 1.441 3.184 -4.255 1.00 93.81 104 ARG A CA 1
ATOM 823 C C . ARG A 1 104 ? 1.373 1.702 -4.606 1.00 93.81 104 ARG A C 1
ATOM 825 O O . ARG A 1 104 ? 0.307 1.201 -4.937 1.00 93.81 104 ARG A O 1
ATOM 832 N N . ILE A 1 105 ? 2.486 1.010 -4.401 1.00 93.69 105 ILE A N 1
ATOM 833 C CA . ILE A 1 105 ? 2.628 -0.442 -4.548 1.00 93.69 105 ILE A CA 1
ATOM 834 C C . ILE A 1 105 ? 3.098 -1.008 -3.202 1.00 93.69 105 ILE A C 1
ATOM 836 O O . ILE A 1 105 ? 3.685 -0.285 -2.393 1.00 93.69 105 ILE A O 1
ATOM 840 N N . PHE A 1 106 ? 2.828 -2.279 -2.922 1.00 92.38 106 PHE A N 1
ATOM 841 C CA . PHE A 1 106 ? 3.322 -2.955 -1.723 1.00 92.38 106 PHE A CA 1
ATOM 842 C C . PHE A 1 106 ? 4.422 -3.957 -2.067 1.00 92.38 106 PHE A C 1
ATOM 844 O O . PHE A 1 106 ? 4.416 -4.550 -3.142 1.00 92.38 106 PHE A O 1
ATOM 851 N N . THR A 1 107 ? 5.367 -4.167 -1.150 1.00 92.81 107 THR A N 1
ATOM 852 C CA . THR A 1 107 ? 6.341 -5.253 -1.289 1.00 92.81 107 THR A CA 1
ATOM 853 C C . THR A 1 107 ? 5.622 -6.597 -1.377 1.00 92.81 107 THR A C 1
ATOM 855 O O . THR A 1 107 ? 4.507 -6.753 -0.875 1.00 92.81 107 THR A O 1
ATOM 858 N N . ASN A 1 108 ? 6.243 -7.570 -2.040 1.00 91.06 108 ASN A N 1
ATOM 859 C CA . ASN A 1 108 ? 5.680 -8.901 -2.295 1.00 91.06 108 ASN A CA 1
ATOM 860 C C . ASN A 1 108 ? 4.351 -8.922 -3.081 1.00 91.06 108 ASN A C 1
ATOM 862 O O . ASN A 1 108 ? 3.773 -9.992 -3.248 1.00 91.06 108 ASN A O 1
ATOM 866 N N . ALA A 1 109 ? 3.866 -7.775 -3.566 1.00 91.00 109 ALA A N 1
ATOM 867 C CA . ALA A 1 109 ? 2.764 -7.703 -4.511 1.00 91.00 109 ALA A CA 1
ATOM 868 C C . ALA A 1 109 ? 3.316 -7.645 -5.938 1.00 91.00 109 ALA A C 1
ATOM 870 O O . ALA A 1 109 ? 4.339 -7.002 -6.197 1.00 91.00 109 ALA A O 1
ATOM 871 N N . ARG A 1 110 ? 2.618 -8.313 -6.855 1.00 93.06 110 ARG A N 1
ATOM 872 C CA . ARG A 1 110 ? 2.875 -8.228 -8.289 1.00 93.06 110 ARG A CA 1
ATOM 873 C C . ARG A 1 110 ? 2.636 -6.801 -8.766 1.00 93.06 110 ARG A C 1
ATOM 875 O O . ARG A 1 110 ? 1.666 -6.160 -8.366 1.00 93.06 110 ARG A O 1
ATOM 882 N N . ILE A 1 111 ? 3.542 -6.300 -9.598 1.00 93.38 111 ILE A N 1
ATOM 883 C CA . ILE A 1 111 ? 3.361 -5.003 -10.238 1.00 93.38 111 ILE A CA 1
ATOM 884 C C . ILE A 1 111 ? 2.275 -5.126 -11.304 1.00 93.38 111 ILE A C 1
ATOM 886 O O . ILE A 1 111 ? 2.423 -5.858 -12.280 1.00 93.38 111 ILE A O 1
ATOM 890 N N . GLU A 1 112 ? 1.221 -4.342 -11.129 1.00 93.81 112 GLU A N 1
ATOM 891 C CA . GLU A 1 112 ? 0.108 -4.194 -12.061 1.00 93.81 112 GLU A CA 1
ATOM 892 C C . GLU A 1 112 ? -0.126 -2.701 -12.300 1.00 93.81 112 GLU A C 1
ATOM 894 O O . GLU A 1 112 ? 0.281 -1.856 -11.493 1.00 93.81 112 GLU A O 1
ATOM 899 N N . ALA A 1 113 ? -0.735 -2.363 -13.430 1.00 93.75 113 ALA A N 1
ATOM 900 C CA . ALA A 1 113 ? -1.130 -0.991 -13.712 1.00 93.75 113 ALA A CA 1
ATOM 901 C C . ALA A 1 113 ? -2.409 -0.601 -12.951 1.00 93.75 113 ALA A C 1
ATOM 903 O O . ALA A 1 113 ? -3.098 -1.441 -12.375 1.00 93.75 113 ALA A O 1
ATOM 904 N N . GLU A 1 114 ? -2.735 0.695 -12.935 1.00 92.88 114 GLU A N 1
ATOM 905 C CA . GLU A 1 114 ? -3.928 1.220 -12.247 1.00 92.88 114 GLU A CA 1
ATOM 906 C C . GLU A 1 114 ? -5.248 0.626 -12.767 1.00 92.88 114 GLU A C 1
ATOM 908 O O . GLU A 1 114 ? -6.231 0.589 -12.031 1.00 92.88 114 GLU A O 1
ATOM 913 N N . ASP A 1 115 ? -5.268 0.139 -14.008 1.00 90.81 115 ASP A N 1
ATOM 914 C CA . ASP A 1 115 ? -6.413 -0.523 -14.639 1.00 90.81 115 ASP A CA 1
ATOM 915 C C . ASP A 1 115 ? -6.526 -2.025 -14.300 1.00 90.81 115 ASP A C 1
ATOM 917 O O . ASP A 1 115 ? -7.432 -2.694 -14.794 1.00 90.81 115 ASP A O 1
ATOM 921 N N . GLY A 1 116 ? -5.621 -2.560 -13.470 1.00 89.50 116 GLY A N 1
ATOM 922 C CA . GLY A 1 116 ? -5.559 -3.979 -13.102 1.00 89.50 116 GLY A CA 1
ATOM 923 C C . GLY A 1 116 ? -4.962 -4.884 -14.184 1.00 89.50 116 GLY A C 1
ATOM 924 O O . GLY A 1 116 ? -4.914 -6.100 -14.009 1.00 89.50 116 GLY A O 1
ATOM 925 N N . ASN A 1 117 ? -4.499 -4.320 -15.304 1.00 91.81 117 ASN A N 1
ATOM 926 C CA . ASN A 1 117 ? -3.848 -5.081 -16.365 1.00 91.81 117 ASN A CA 1
ATOM 927 C C . ASN A 1 117 ? -2.323 -5.162 -16.146 1.00 91.81 117 ASN A C 1
ATOM 929 O O . ASN A 1 117 ? -1.736 -4.324 -15.450 1.00 91.81 117 ASN A O 1
ATOM 933 N N . PRO A 1 118 ? -1.634 -6.126 -16.790 1.00 93.44 118 PRO A N 1
ATOM 934 C CA . PRO A 1 118 ? -0.174 -6.159 -16.820 1.00 93.44 118 PRO A CA 1
ATOM 935 C C . PRO A 1 118 ? 0.419 -4.856 -17.365 1.00 93.44 118 PRO A C 1
ATOM 937 O O . PRO A 1 118 ? -0.116 -4.259 -18.306 1.00 93.44 118 PRO A O 1
ATOM 940 N N . VAL A 1 119 ? 1.556 -4.424 -16.816 1.00 95.00 119 VAL A N 1
ATOM 941 C CA . VAL A 1 119 ? 2.230 -3.209 -17.294 1.00 95.00 119 VAL A CA 1
ATOM 942 C C . VAL A 1 119 ? 2.774 -3.453 -18.700 1.00 95.00 119 VAL A C 1
ATOM 944 O O . VAL A 1 119 ? 3.485 -4.425 -18.951 1.00 95.00 119 VAL A O 1
ATOM 947 N N . ARG A 1 120 ? 2.429 -2.572 -19.634 1.00 95.38 120 ARG A N 1
ATOM 948 C CA . ARG A 1 120 ? 2.771 -2.675 -21.050 1.00 95.38 120 ARG A CA 1
ATOM 949 C C . ARG A 1 120 ? 3.877 -1.702 -21.417 1.00 95.38 120 ARG A C 1
ATOM 951 O O . ARG A 1 120 ? 3.788 -0.513 -21.119 1.00 95.38 120 ARG A O 1
ATOM 958 N N . ILE A 1 121 ? 4.865 -2.203 -22.147 1.00 95.88 121 ILE A N 1
ATOM 959 C CA . ILE A 1 121 ? 5.917 -1.407 -22.777 1.00 95.88 121 ILE A CA 1
ATOM 960 C C . ILE A 1 121 ? 5.787 -1.546 -24.288 1.00 95.88 121 ILE A C 1
ATOM 962 O O . ILE A 1 121 ? 5.526 -2.637 -24.787 1.00 95.88 121 ILE A O 1
ATOM 966 N N . VAL A 1 122 ? 5.972 -0.456 -25.021 1.00 96.75 122 VAL A N 1
ATOM 967 C CA . VAL A 1 122 ? 5.973 -0.454 -26.487 1.00 96.75 122 VAL A CA 1
ATOM 968 C C . VAL A 1 122 ? 7.255 0.155 -27.033 1.00 96.75 122 VAL A C 1
ATOM 970 O O . VAL A 1 122 ? 7.827 1.054 -26.419 1.00 96.75 122 VAL A O 1
ATOM 973 N N . LEU A 1 123 ? 7.693 -0.338 -28.188 1.00 95.81 123 LEU A N 1
ATOM 974 C CA . LEU A 1 123 ? 8.738 0.265 -29.004 1.00 95.81 123 LEU A CA 1
ATOM 975 C C . LEU A 1 123 ? 8.094 1.208 -30.022 1.00 95.81 123 LEU A C 1
ATOM 977 O O . LEU A 1 123 ? 7.305 0.773 -30.860 1.00 95.81 123 LEU A O 1
ATOM 981 N N . LEU A 1 124 ? 8.446 2.487 -29.951 1.00 93.50 124 LEU A N 1
ATOM 982 C CA . LEU A 1 124 ? 7.921 3.541 -30.809 1.00 93.50 124 LEU A CA 1
ATOM 983 C C . LEU A 1 124 ? 9.007 4.086 -31.731 1.00 93.50 124 LEU A C 1
ATOM 985 O O . LEU A 1 124 ? 10.164 4.238 -31.329 1.00 93.50 124 LEU A O 1
ATOM 989 N N . ASP A 1 125 ? 8.610 4.434 -32.948 1.00 90.75 125 ASP A N 1
ATOM 990 C CA . ASP A 1 125 ? 9.385 5.318 -33.809 1.00 90.75 125 ASP A CA 1
ATOM 991 C C . ASP A 1 125 ? 9.212 6.764 -33.318 1.00 90.75 125 ASP A C 1
ATOM 993 O O . ASP A 1 125 ? 8.095 7.269 -33.229 1.00 90.75 125 ASP A O 1
ATOM 997 N N . ALA A 1 126 ? 10.312 7.435 -32.969 1.00 87.19 126 ALA A N 1
ATOM 998 C CA . ALA A 1 126 ? 10.270 8.768 -32.365 1.00 87.19 126 ALA A CA 1
ATOM 999 C C . ALA A 1 126 ? 9.764 9.864 -33.317 1.00 87.19 126 ALA A C 1
ATOM 1001 O O . ALA A 1 126 ? 9.334 10.914 -32.846 1.00 87.19 126 ALA A O 1
ATOM 1002 N N . ALA A 1 127 ? 9.843 9.655 -34.634 1.00 87.38 127 ALA A N 1
ATOM 1003 C CA . ALA A 1 127 ? 9.400 10.632 -35.622 1.00 87.38 127 ALA A CA 1
ATOM 1004 C C . ALA A 1 127 ? 7.892 10.529 -35.884 1.00 87.38 127 ALA A C 1
ATOM 1006 O O . ALA A 1 127 ? 7.229 11.548 -36.063 1.00 87.38 127 ALA A O 1
ATOM 1007 N N . THR A 1 128 ? 7.350 9.310 -35.899 1.00 88.25 128 THR A N 1
ATOM 1008 C CA . THR A 1 128 ? 5.930 9.057 -36.210 1.00 88.25 128 THR A CA 1
ATOM 1009 C C . THR A 1 128 ? 5.067 8.785 -34.980 1.00 88.25 128 THR A C 1
ATOM 1011 O O . THR A 1 128 ? 3.843 8.830 -35.073 1.00 88.25 128 THR A O 1
ATOM 1014 N N . ASN A 1 129 ? 5.685 8.498 -33.832 1.00 87.19 129 ASN A N 1
ATOM 1015 C CA . ASN A 1 129 ? 5.029 8.039 -32.609 1.00 87.19 129 ASN A CA 1
ATOM 1016 C C . ASN A 1 129 ? 4.162 6.779 -32.820 1.00 87.19 129 ASN A C 1
ATOM 1018 O O . ASN A 1 129 ? 3.147 6.582 -32.151 1.00 87.19 129 ASN A O 1
ATOM 1022 N N . THR A 1 130 ? 4.548 5.930 -33.777 1.00 92.06 130 THR A N 1
ATOM 1023 C CA . THR A 1 130 ? 3.853 4.675 -34.090 1.00 92.06 130 THR A CA 1
ATOM 1024 C C . THR A 1 130 ? 4.616 3.473 -33.551 1.00 92.06 130 THR A C 1
ATOM 1026 O O . THR A 1 130 ? 5.841 3.506 -33.411 1.00 92.06 130 THR A O 1
ATOM 1029 N N . ILE A 1 131 ? 3.884 2.406 -33.219 1.00 93.81 131 ILE A N 1
ATOM 1030 C CA . ILE A 1 131 ? 4.476 1.160 -32.726 1.00 93.81 131 ILE A CA 1
ATOM 1031 C C . ILE A 1 131 ? 5.236 0.481 -33.862 1.00 93.81 131 ILE A C 1
ATOM 1033 O O . ILE A 1 131 ? 4.681 0.225 -34.931 1.00 93.81 131 ILE A O 1
ATOM 1037 N N . VAL A 1 132 ? 6.493 0.136 -33.599 1.00 91.62 132 VAL A N 1
ATOM 1038 C CA . VAL A 1 132 ? 7.326 -0.640 -34.520 1.00 91.62 132 VAL A CA 1
ATOM 1039 C C . VAL A 1 132 ? 6.942 -2.111 -34.410 1.00 91.62 132 VAL A C 1
ATOM 1041 O O . VAL A 1 132 ? 7.511 -2.865 -33.621 1.00 91.62 132 VAL A O 1
ATOM 1044 N N . SER A 1 133 ? 5.949 -2.512 -35.201 1.00 91.50 133 SER A N 1
ATOM 1045 C CA . SER A 1 133 ? 5.351 -3.850 -35.144 1.00 91.50 133 SER A CA 1
ATOM 1046 C C . SER A 1 133 ? 6.074 -4.920 -35.959 1.00 91.50 133 SER A C 1
ATOM 1048 O O . SER A 1 133 ? 5.712 -6.086 -35.883 1.00 91.50 133 SER A O 1
ATOM 1050 N N . SER A 1 134 ? 7.090 -4.555 -36.742 1.00 87.94 134 SER A N 1
ATOM 1051 C CA . SER A 1 134 ? 7.790 -5.488 -37.628 1.00 87.94 134 SER A CA 1
ATOM 1052 C C . SER A 1 134 ? 9.302 -5.260 -37.634 1.00 87.94 134 SER A C 1
ATOM 1054 O O . SER A 1 134 ? 9.806 -4.230 -37.182 1.00 87.94 134 SER A O 1
ATOM 1056 N N . GLY A 1 135 ? 10.047 -6.254 -38.123 1.00 86.94 135 GLY A N 1
ATOM 1057 C CA . GLY A 1 135 ? 11.507 -6.218 -38.192 1.00 86.94 135 GLY A CA 1
ATOM 1058 C C . GLY A 1 135 ? 12.204 -6.726 -36.922 1.00 86.94 135 GLY A C 1
ATOM 1059 O O . GLY A 1 135 ? 11.556 -7.005 -35.913 1.00 86.94 135 GLY A O 1
ATOM 1060 N N . PRO A 1 136 ? 13.541 -6.855 -36.941 1.00 86.06 136 PRO A N 1
ATOM 1061 C CA . PRO A 1 136 ? 14.299 -7.526 -35.880 1.00 86.06 136 PRO A CA 1
ATOM 1062 C C . PRO A 1 136 ? 14.183 -6.839 -34.511 1.00 86.06 136 PRO A C 1
ATOM 1064 O O . PRO A 1 136 ? 14.275 -7.497 -33.477 1.00 86.06 136 PRO A O 1
ATOM 1067 N N . LEU A 1 137 ? 13.945 -5.524 -34.493 1.00 88.06 137 LEU A N 1
ATOM 1068 C CA . LEU A 1 137 ? 13.809 -4.745 -33.260 1.00 88.06 137 LEU A CA 1
ATOM 1069 C C . LEU A 1 137 ? 12.425 -4.896 -32.610 1.00 88.06 137 LEU A C 1
ATOM 1071 O O . LEU A 1 137 ? 12.316 -4.770 -31.396 1.00 88.06 137 LEU A O 1
ATOM 1075 N N . SER A 1 138 ? 11.386 -5.259 -33.370 1.00 89.44 138 SER A N 1
ATOM 1076 C CA . SER A 1 138 ? 10.037 -5.512 -32.830 1.00 89.44 138 SER A CA 1
ATOM 1077 C C . SER A 1 138 ? 9.966 -6.741 -31.910 1.00 89.44 138 SER A C 1
ATOM 1079 O O . SER A 1 138 ? 9.033 -6.863 -31.120 1.00 89.44 138 SER A O 1
ATOM 1081 N N . SER A 1 139 ? 10.961 -7.635 -31.995 1.00 92.75 139 SER A N 1
ATOM 1082 C CA . SER A 1 139 ? 11.076 -8.870 -31.203 1.00 92.75 139 SER A CA 1
ATOM 1083 C C . SER A 1 139 ? 12.292 -8.882 -30.268 1.00 92.75 139 SER A C 1
ATOM 1085 O O . SER A 1 139 ? 12.792 -9.934 -29.864 1.00 92.75 139 SER A O 1
ATOM 1087 N N . MET A 1 140 ? 12.838 -7.705 -29.956 1.00 91.88 140 MET A N 1
ATOM 1088 C CA . MET A 1 140 ? 14.041 -7.591 -29.135 1.00 91.88 140 MET A CA 1
ATOM 1089 C C . MET A 1 140 ? 13.784 -7.907 -27.658 1.00 91.88 140 MET A C 1
ATOM 1091 O O . MET A 1 140 ? 12.671 -7.783 -27.146 1.00 91.88 140 MET A O 1
ATOM 1095 N N . LYS A 1 141 ? 14.858 -8.246 -26.941 1.00 94.44 141 LYS A N 1
ATOM 1096 C CA . LYS A 1 141 ? 14.832 -8.410 -25.487 1.00 94.44 141 LYS A CA 1
ATOM 1097 C C . LYS A 1 141 ? 15.081 -7.070 -24.790 1.00 94.44 141 LYS A C 1
ATOM 1099 O O . LYS A 1 141 ? 16.039 -6.367 -25.116 1.00 94.44 141 LYS A O 1
ATOM 1104 N N . ILE A 1 142 ? 14.254 -6.756 -23.802 1.00 95.12 142 ILE A N 1
ATOM 1105 C CA . ILE A 1 142 ? 14.406 -5.611 -22.906 1.00 95.12 142 ILE A CA 1
ATOM 1106 C C . ILE A 1 142 ? 14.634 -6.082 -21.468 1.00 95.12 142 ILE A C 1
ATOM 1108 O O . ILE A 1 142 ? 14.178 -7.152 -21.061 1.00 95.12 142 ILE A O 1
ATOM 1112 N N . GLU A 1 143 ? 15.359 -5.278 -20.705 1.00 95.62 143 GLU A N 1
ATOM 1113 C CA . GLU A 1 143 ? 15.615 -5.466 -19.281 1.00 95.62 143 GLU A CA 1
ATOM 1114 C C . GLU A 1 143 ? 14.836 -4.421 -18.482 1.00 95.62 143 GLU A C 1
ATOM 1116 O O . GLU A 1 143 ? 14.878 -3.229 -18.800 1.00 95.62 143 GLU A O 1
ATOM 1121 N N . ILE A 1 144 ? 14.137 -4.877 -17.445 1.00 96.06 144 ILE A N 1
ATOM 1122 C CA . ILE A 1 144 ? 13.413 -4.037 -16.496 1.00 96.06 144 ILE A CA 1
ATOM 1123 C C . ILE A 1 144 ? 14.344 -3.693 -15.337 1.00 96.06 144 ILE A C 1
ATOM 1125 O O . ILE A 1 144 ? 14.924 -4.575 -14.706 1.00 96.06 144 ILE A O 1
ATOM 1129 N N . THR A 1 145 ? 14.464 -2.405 -15.036 1.00 95.81 145 THR A N 1
ATOM 1130 C CA . THR A 1 145 ? 15.315 -1.886 -13.962 1.00 95.81 145 THR A CA 1
ATOM 1131 C C . THR A 1 145 ? 14.516 -1.019 -12.997 1.00 95.81 145 THR A C 1
ATOM 1133 O O . THR A 1 145 ? 13.423 -0.542 -13.306 1.00 95.81 145 THR A O 1
ATOM 1136 N N . VAL A 1 146 ? 15.063 -0.798 -11.802 1.00 96.69 146 VAL A N 1
ATOM 1137 C CA . VAL A 1 146 ? 14.522 0.173 -10.844 1.00 96.69 146 VAL A CA 1
ATOM 1138 C C . VAL A 1 146 ? 15.363 1.434 -10.913 1.00 96.69 146 VAL A C 1
ATOM 1140 O O . VAL A 1 146 ? 16.587 1.363 -10.874 1.00 96.69 146 VAL A O 1
ATOM 1143 N N . LEU A 1 147 ? 14.711 2.587 -11.002 1.00 96.06 147 LEU A N 1
ATOM 1144 C CA . LEU A 1 147 ? 15.352 3.893 -11.089 1.00 96.06 147 LEU A CA 1
ATOM 1145 C C . LEU A 1 147 ? 15.053 4.733 -9.847 1.00 96.06 147 LEU A C 1
ATOM 1147 O O . LEU A 1 147 ? 14.037 4.541 -9.164 1.00 96.06 147 LEU A O 1
ATOM 1151 N N . ASN A 1 148 ? 15.914 5.715 -9.593 1.00 94.69 148 ASN A N 1
ATOM 1152 C CA . ASN A 1 148 ? 15.671 6.737 -8.584 1.00 94.69 148 ASN A CA 1
ATOM 1153 C C . ASN A 1 148 ? 14.371 7.504 -8.860 1.00 94.69 148 ASN A C 1
ATOM 1155 O O . ASN A 1 148 ? 14.128 7.971 -9.971 1.00 94.69 148 ASN A O 1
ATOM 1159 N N . GLY A 1 149 ? 13.529 7.647 -7.829 1.00 92.25 149 GLY A N 1
ATOM 1160 C CA . GLY A 1 149 ? 12.274 8.395 -7.895 1.00 92.25 149 GLY A CA 1
ATOM 1161 C C . GLY A 1 149 ? 12.424 9.843 -8.377 1.00 92.25 149 GLY A C 1
ATOM 1162 O O . GLY A 1 149 ? 11.518 10.347 -9.043 1.00 92.25 149 GLY A O 1
ATOM 1163 N N . ASP A 1 150 ? 13.569 10.476 -8.113 1.00 91.31 150 ASP A N 1
ATOM 1164 C CA . ASP A 1 150 ? 13.850 11.859 -8.527 1.00 91.31 150 ASP A CA 1
ATOM 1165 C C . ASP A 1 150 ? 14.408 11.963 -9.958 1.00 91.31 150 ASP A C 1
ATOM 1167 O O . ASP A 1 150 ? 14.585 13.066 -10.469 1.00 91.31 150 ASP A O 1
ATOM 1171 N N . PHE A 1 151 ? 14.661 10.840 -10.642 1.00 89.88 151 PHE A N 1
ATOM 1172 C CA . PHE A 1 151 ? 15.209 10.858 -11.998 1.00 89.88 151 PHE A CA 1
ATOM 1173 C C . PHE A 1 151 ? 14.268 11.587 -12.975 1.00 89.88 151 PHE A C 1
ATOM 1175 O O . PHE A 1 151 ? 13.132 11.156 -13.205 1.00 89.88 151 PHE A O 1
ATOM 1182 N N . GLY A 1 152 ? 14.771 12.697 -13.533 1.00 80.81 152 GLY A N 1
ATOM 1183 C CA . GLY A 1 152 ? 14.057 13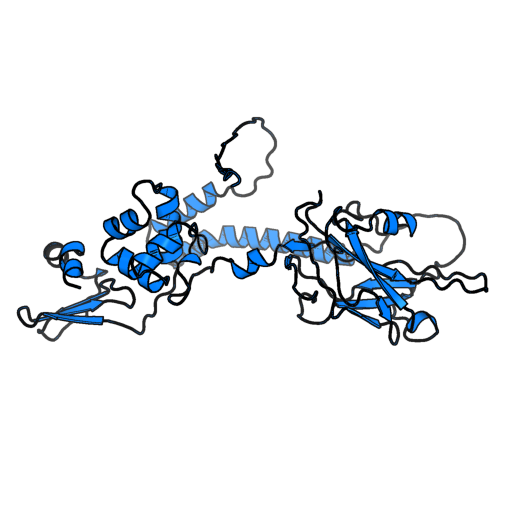.649 -14.390 1.00 80.81 152 GLY A CA 1
ATOM 1184 C C . GLY A 1 152 ? 12.983 14.469 -13.692 1.00 80.81 152 GLY A C 1
ATOM 1185 O O . GLY A 1 152 ? 11.908 14.661 -14.256 1.00 80.81 152 GLY A O 1
ATOM 1186 N N . CYS A 1 153 ? 13.241 14.909 -12.459 1.00 74.69 153 CYS A N 1
ATOM 1187 C CA . CYS A 1 153 ? 12.431 15.923 -11.783 1.00 74.69 153 CYS A CA 1
ATOM 1188 C C . CYS A 1 153 ? 12.665 17.353 -12.306 1.00 74.69 153 CYS A C 1
ATOM 1190 O O . CYS A 1 153 ? 11.977 18.267 -11.870 1.00 74.69 153 CYS A O 1
ATOM 1192 N N . ASP A 1 154 ? 13.657 17.555 -13.172 1.00 73.38 154 ASP A N 1
ATOM 1193 C CA . ASP A 1 154 ? 14.070 18.836 -13.751 1.00 73.38 154 ASP A CA 1
ATOM 1194 C C . ASP A 1 154 ? 13.468 19.088 -15.146 1.00 73.38 154 ASP A C 1
ATOM 1196 O O . ASP A 1 154 ? 14.002 19.889 -15.910 1.00 73.38 154 ASP A O 1
ATOM 1200 N N . ASP A 1 155 ? 12.395 18.368 -15.493 1.00 64.31 155 ASP A N 1
ATOM 1201 C CA . ASP A 1 155 ? 11.706 18.401 -16.793 1.00 64.31 155 ASP A CA 1
ATOM 1202 C C . ASP A 1 155 ? 12.611 18.101 -18.008 1.00 64.31 155 ASP A C 1
ATOM 1204 O O . ASP A 1 155 ? 12.218 18.282 -19.162 1.00 64.31 155 ASP A O 1
ATOM 1208 N N . ARG A 1 156 ? 13.820 17.565 -17.780 1.00 67.69 156 ARG A N 1
ATOM 1209 C CA . ARG A 1 156 ? 14.663 17.024 -18.849 1.00 67.69 156 ARG A CA 1
ATOM 1210 C C . ARG A 1 156 ? 14.136 15.657 -19.270 1.00 67.69 156 ARG A C 1
ATOM 1212 O O . ARG A 1 156 ? 14.369 14.631 -18.625 1.00 67.69 156 ARG A O 1
ATOM 1219 N N . GLU A 1 157 ? 13.413 15.649 -20.383 1.00 69.19 157 GLU A N 1
ATOM 1220 C CA . GLU A 1 157 ? 12.917 14.425 -21.028 1.00 69.19 157 GLU A CA 1
ATOM 1221 C C . GLU A 1 157 ? 13.973 13.728 -21.899 1.00 69.19 157 GLU A C 1
ATOM 1223 O O . GLU A 1 157 ? 13.822 12.560 -22.259 1.00 69.19 157 GLU A O 1
ATOM 1228 N N . ASP A 1 158 ? 15.072 14.421 -22.201 1.00 75.94 158 ASP A N 1
ATOM 1229 C CA . ASP A 1 158 ? 16.215 13.871 -22.920 1.00 75.94 158 ASP A CA 1
ATOM 1230 C C . ASP A 1 158 ? 17.353 13.548 -21.937 1.00 75.94 158 ASP A C 1
ATOM 1232 O O . ASP A 1 158 ? 17.989 14.442 -21.381 1.00 75.94 158 ASP A O 1
ATOM 1236 N N . TRP A 1 159 ? 17.641 12.256 -21.760 1.00 87.19 159 TRP A N 1
ATOM 1237 C CA . TRP A 1 159 ? 18.808 11.749 -21.030 1.00 87.19 159 TRP A CA 1
ATOM 1238 C C . TRP A 1 159 ? 19.705 10.902 -21.939 1.00 87.19 159 TRP A C 1
ATOM 1240 O O . TRP A 1 159 ? 19.279 10.399 -22.990 1.00 87.19 159 TRP A O 1
ATOM 1250 N N . CYS A 1 160 ? 20.974 10.735 -21.562 1.00 85.56 160 CYS A N 1
ATOM 1251 C CA . CYS A 1 160 ? 21.845 9.766 -22.218 1.00 85.56 160 CYS A CA 1
ATOM 1252 C C . CYS A 1 160 ? 21.784 8.393 -21.531 1.00 85.56 160 CYS A C 1
ATOM 1254 O O . CYS A 1 160 ? 21.317 8.257 -20.401 1.00 85.56 160 CYS A O 1
ATOM 1256 N N . ALA A 1 161 ? 22.273 7.355 -22.216 1.00 86.81 161 ALA A N 1
ATOM 1257 C CA . ALA A 1 161 ? 22.306 6.000 -21.659 1.00 86.81 161 ALA A CA 1
ATOM 1258 C C . ALA A 1 161 ? 23.144 5.928 -20.368 1.00 86.81 161 ALA A C 1
ATOM 1260 O O . ALA A 1 161 ? 22.857 5.126 -19.482 1.00 86.81 161 ALA A O 1
ATOM 1261 N N . LYS A 1 162 ? 24.172 6.778 -20.239 1.00 89.44 162 LYS A N 1
ATOM 1262 C CA . LYS A 1 162 ? 24.957 6.891 -19.007 1.00 89.44 162 LYS A CA 1
ATOM 1263 C C . LYS A 1 162 ? 24.099 7.444 -17.868 1.00 89.44 162 LYS A C 1
ATOM 1265 O O . LYS A 1 162 ? 23.995 6.776 -16.850 1.00 89.44 162 LYS A O 1
ATOM 1270 N N . ASP A 1 163 ? 23.406 8.564 -18.079 1.00 90.69 163 ASP A N 1
ATOM 1271 C CA . ASP A 1 163 ? 22.524 9.160 -17.064 1.00 90.69 163 ASP A CA 1
ATOM 1272 C C . ASP A 1 163 ? 21.451 8.169 -16.596 1.00 90.69 163 ASP A C 1
ATOM 1274 O O . ASP A 1 163 ? 21.160 8.076 -15.405 1.00 90.69 163 ASP A O 1
ATOM 1278 N N . PHE A 1 164 ? 20.883 7.392 -17.525 1.00 92.69 164 PHE A N 1
ATOM 1279 C CA . PHE A 1 164 ? 19.937 6.332 -17.187 1.00 92.69 164 PHE A CA 1
ATOM 1280 C C . PHE A 1 164 ? 20.571 5.279 -16.271 1.00 92.69 164 PHE A C 1
ATOM 1282 O O . PHE A 1 164 ? 20.010 4.964 -15.224 1.00 92.69 164 PHE A O 1
ATOM 1289 N N . ASN A 1 165 ? 21.740 4.744 -16.646 1.00 92.69 165 ASN A N 1
ATOM 1290 C CA . ASN A 1 165 ? 22.424 3.707 -15.869 1.00 92.69 165 ASN A CA 1
ATOM 1291 C C . ASN A 1 165 ? 22.920 4.220 -14.507 1.00 92.69 165 ASN A C 1
ATOM 1293 O O . ASN A 1 165 ? 22.838 3.478 -13.531 1.00 92.69 165 ASN A O 1
ATOM 1297 N N . ASP A 1 166 ? 23.348 5.480 -14.417 1.00 93.00 166 ASP A N 1
ATOM 1298 C CA . ASP A 1 166 ? 23.765 6.125 -13.165 1.00 93.00 166 ASP A CA 1
ATOM 1299 C C . ASP A 1 166 ? 22.586 6.293 -12.183 1.00 93.00 166 ASP A C 1
ATOM 1301 O O . ASP A 1 166 ? 22.780 6.350 -10.970 1.00 93.00 166 ASP A O 1
ATOM 1305 N N . ASN A 1 167 ? 21.347 6.321 -12.690 1.00 94.19 167 ASN A N 1
ATOM 1306 C CA . ASN A 1 167 ? 20.125 6.399 -11.885 1.00 94.19 167 ASN A CA 1
ATOM 1307 C C . ASN A 1 167 ? 19.507 5.032 -11.543 1.00 94.19 167 ASN A C 1
ATOM 1309 O O . ASN A 1 167 ? 18.476 4.996 -10.860 1.00 94.19 167 ASN A O 1
ATOM 1313 N N . VAL A 1 168 ? 20.101 3.917 -11.986 1.00 95.12 168 VAL A N 1
ATOM 1314 C CA . VAL A 1 168 ? 19.634 2.570 -11.630 1.00 95.12 168 VAL A CA 1
ATOM 1315 C C . VAL A 1 168 ? 19.953 2.280 -10.166 1.00 95.12 168 VAL A C 1
ATOM 1317 O O . VAL A 1 168 ? 21.106 2.287 -9.739 1.00 95.12 168 VAL A O 1
ATOM 1320 N N . ILE A 1 169 ? 18.913 1.980 -9.393 1.00 94.44 169 ILE A N 1
ATOM 1321 C CA . ILE A 1 169 ? 19.020 1.622 -7.982 1.00 94.44 169 ILE A CA 1
ATOM 1322 C C . ILE A 1 169 ? 19.202 0.113 -7.852 1.00 94.44 169 ILE A C 1
ATOM 1324 O O . ILE A 1 169 ? 18.441 -0.676 -8.415 1.00 94.44 169 ILE A O 1
ATOM 1328 N N . LYS A 1 170 ? 20.176 -0.272 -7.029 1.00 90.81 170 LYS A N 1
ATOM 1329 C CA . LYS A 1 170 ? 20.372 -1.644 -6.558 1.00 90.81 170 LYS A CA 1
ATOM 1330 C C . LYS A 1 170 ? 19.880 -1.807 -5.124 1.00 90.81 170 LYS A C 1
ATOM 1332 O O . LYS A 1 170 ? 19.584 -0.834 -4.429 1.00 90.81 170 LYS A O 1
ATOM 1337 N N . GLU A 1 171 ? 19.778 -3.051 -4.687 1.00 91.75 171 GLU A N 1
ATOM 1338 C CA . GLU A 1 171 ? 19.508 -3.405 -3.302 1.00 91.75 171 GLU A CA 1
ATOM 1339 C C . GLU A 1 171 ? 20.510 -2.784 -2.323 1.00 91.75 171 GLU A C 1
ATOM 1341 O O . GLU A 1 171 ? 21.633 -2.412 -2.668 1.00 91.75 171 GLU A O 1
ATOM 1346 N N . ARG A 1 172 ? 20.091 -2.691 -1.060 1.00 88.38 172 ARG A N 1
ATOM 1347 C CA . ARG A 1 172 ? 21.000 -2.330 0.027 1.00 88.38 172 ARG A CA 1
ATOM 1348 C C . ARG A 1 172 ? 21.958 -3.478 0.312 1.00 88.38 172 ARG A C 1
ATOM 1350 O O . ARG A 1 172 ? 21.590 -4.645 0.187 1.00 88.38 172 ARG A O 1
ATOM 1357 N N . GLU A 1 173 ? 23.155 -3.133 0.770 1.00 85.06 173 GLU A N 1
ATOM 1358 C CA . GLU A 1 173 ? 24.164 -4.113 1.160 1.00 85.06 173 GLU A CA 1
ATOM 1359 C C . GLU A 1 173 ? 23.586 -5.139 2.153 1.00 85.06 173 GLU A C 1
ATOM 1361 O O . GLU A 1 173 ? 22.888 -4.792 3.111 1.00 85.06 173 GLU A O 1
ATOM 1366 N N . GLY A 1 174 ? 23.810 -6.426 1.871 1.00 84.56 174 GLY A N 1
ATOM 1367 C CA . GLY A 1 174 ? 23.297 -7.537 2.678 1.00 84.56 174 GLY A CA 1
ATOM 1368 C C . GLY A 1 174 ? 21.792 -7.821 2.544 1.00 84.56 174 GLY A C 1
ATOM 1369 O O . GLY A 1 174 ? 21.255 -8.613 3.323 1.00 84.56 174 GLY A O 1
ATOM 1370 N N . ARG A 1 175 ? 21.078 -7.199 1.595 1.00 85.88 175 ARG A N 1
ATOM 1371 C CA . ARG A 1 175 ? 19.666 -7.499 1.297 1.00 85.88 175 ARG A CA 1
ATOM 1372 C C . ARG A 1 175 ? 19.520 -8.361 0.043 1.00 85.88 175 ARG A C 1
ATOM 1374 O O . ARG A 1 175 ? 20.444 -8.538 -0.739 1.00 85.88 175 ARG A O 1
ATOM 1381 N N . ARG A 1 176 ? 18.321 -8.927 -0.115 1.00 87.81 176 ARG A N 1
ATOM 1382 C CA . ARG A 1 176 ? 17.903 -9.614 -1.346 1.00 87.81 176 ARG A CA 1
ATOM 1383 C C . ARG A 1 176 ? 17.800 -8.601 -2.500 1.00 87.81 176 ARG A C 1
ATOM 1385 O O . ARG A 1 176 ? 17.610 -7.418 -2.202 1.00 87.81 176 ARG A O 1
ATOM 1392 N N . PRO A 1 177 ? 17.863 -9.052 -3.768 1.00 91.75 177 PRO A N 1
ATOM 1393 C CA . PRO A 1 177 ? 17.679 -8.180 -4.927 1.00 91.75 177 PRO A CA 1
ATOM 1394 C C . PRO A 1 177 ? 16.408 -7.345 -4.797 1.00 91.75 177 PRO A C 1
ATOM 1396 O O . PRO A 1 177 ? 15.361 -7.894 -4.467 1.00 91.75 177 PRO A O 1
ATOM 1399 N N . LEU A 1 178 ? 16.502 -6.037 -5.058 1.00 93.38 178 LEU A N 1
ATOM 1400 C CA . LEU A 1 178 ? 15.419 -5.070 -4.817 1.00 93.38 178 LEU A CA 1
ATOM 1401 C C . LEU A 1 178 ? 14.112 -5.448 -5.527 1.00 93.38 178 LEU A C 1
ATOM 1403 O O . LEU A 1 178 ? 13.017 -5.202 -5.010 1.00 93.38 178 LEU A O 1
ATOM 1407 N N . VAL A 1 179 ? 14.251 -6.044 -6.708 1.00 94.50 179 VAL A N 1
ATOM 1408 C CA . VAL A 1 179 ? 13.172 -6.614 -7.506 1.00 94.50 179 VAL A CA 1
ATOM 1409 C C . VAL A 1 179 ? 13.503 -8.050 -7.880 1.00 94.50 179 VAL A C 1
ATOM 1411 O O . VAL A 1 179 ? 14.660 -8.405 -8.099 1.00 94.50 179 VAL A O 1
ATOM 1414 N N . THR A 1 180 ? 12.469 -8.879 -7.949 1.00 93.00 180 THR A N 1
ATOM 1415 C CA . THR A 1 180 ? 12.552 -10.301 -8.304 1.00 93.00 180 THR A CA 1
ATOM 1416 C C . THR A 1 180 ? 11.477 -10.653 -9.328 1.00 93.00 180 THR A C 1
ATOM 1418 O O . THR A 1 180 ? 10.555 -9.863 -9.542 1.00 93.00 180 THR A O 1
ATOM 1421 N N . GLY A 1 181 ? 11.621 -11.824 -9.955 1.00 91.81 181 GLY A N 1
ATOM 1422 C CA . GLY A 1 181 ? 10.721 -12.332 -10.989 1.00 91.81 181 GLY A CA 1
ATOM 1423 C C . GLY A 1 181 ? 11.232 -12.090 -12.410 1.00 91.81 181 GLY A C 1
ATOM 1424 O O . GLY A 1 181 ? 12.444 -12.093 -12.647 1.00 91.81 181 GLY A O 1
ATOM 1425 N N . GLU A 1 182 ? 10.325 -11.903 -13.370 1.00 91.75 182 GLU A N 1
ATOM 1426 C CA . GLU A 1 182 ? 10.669 -11.764 -14.793 1.00 91.75 182 GLU A CA 1
ATOM 1427 C C . GLU A 1 182 ? 11.147 -10.339 -15.141 1.00 91.75 182 GLU A C 1
ATOM 1429 O O . GLU A 1 182 ? 10.391 -9.487 -15.600 1.00 91.75 182 GLU A O 1
ATOM 1434 N N . LEU A 1 183 ? 12.442 -10.072 -14.941 1.00 92.50 183 LEU A N 1
ATOM 1435 C CA . LEU A 1 183 ? 13.077 -8.777 -15.257 1.00 92.50 183 LEU A CA 1
ATOM 1436 C C . LEU A 1 183 ? 13.529 -8.648 -16.721 1.00 92.50 183 LEU A C 1
ATOM 1438 O O . LEU A 1 183 ? 14.192 -7.688 -17.103 1.00 92.50 183 LEU A O 1
ATOM 1442 N N . SER A 1 184 ? 13.227 -9.642 -17.547 1.00 93.50 184 SER A N 1
ATOM 1443 C CA . SER A 1 184 ? 13.715 -9.780 -18.913 1.00 93.50 184 SER A CA 1
ATOM 1444 C C . SER A 1 184 ? 12.540 -10.114 -19.816 1.00 93.50 184 SER A C 1
ATOM 1446 O O . SER A 1 184 ? 12.105 -11.258 -19.833 1.00 93.50 184 SER A O 1
ATOM 1448 N N . VAL A 1 185 ? 12.056 -9.138 -20.578 1.00 93.94 185 VAL A N 1
ATOM 1449 C CA . VAL A 1 185 ? 10.860 -9.286 -21.418 1.00 93.94 185 VAL A CA 1
ATOM 1450 C C . VAL A 1 185 ? 11.275 -9.289 -22.885 1.00 93.94 185 VAL A C 1
ATOM 1452 O O . VAL A 1 185 ? 12.111 -8.492 -23.304 1.00 93.94 185 VAL A O 1
ATOM 1455 N N . VAL A 1 186 ? 10.707 -10.190 -23.681 1.00 94.88 186 VAL A N 1
ATOM 1456 C CA . VAL A 1 186 ? 10.870 -10.185 -25.142 1.00 94.88 186 VAL A CA 1
ATOM 1457 C C . VAL A 1 186 ? 9.666 -9.476 -25.747 1.00 94.88 186 VAL A C 1
ATOM 1459 O O . VAL A 1 186 ? 8.528 -9.836 -25.445 1.00 94.88 186 VAL A O 1
ATOM 1462 N N . LEU A 1 187 ? 9.912 -8.457 -26.570 1.00 94.69 187 LEU A N 1
ATOM 1463 C CA . LEU A 1 187 ? 8.846 -7.781 -27.301 1.00 94.69 187 LEU A CA 1
ATOM 1464 C C . LEU A 1 187 ? 8.209 -8.748 -28.313 1.00 94.69 187 LEU A C 1
ATOM 1466 O O . LEU A 1 187 ? 8.879 -9.621 -28.861 1.00 94.69 187 LEU A O 1
ATOM 1470 N N . LYS A 1 188 ? 6.911 -8.597 -28.556 1.00 94.88 188 LYS A N 1
ATOM 1471 C CA . LYS A 1 188 ? 6.160 -9.266 -29.621 1.00 94.88 188 LYS A CA 1
ATOM 1472 C C . LYS A 1 188 ? 5.440 -8.187 -30.407 1.00 94.88 188 LYS A C 1
ATOM 1474 O O . LYS A 1 188 ? 4.687 -7.418 -29.813 1.00 94.88 188 LYS A O 1
ATOM 1479 N N . ASP A 1 189 ? 5.737 -8.079 -31.698 1.00 93.75 189 ASP A N 1
ATOM 1480 C CA . ASP A 1 189 ? 5.222 -7.016 -32.570 1.00 93.75 189 ASP A CA 1
ATOM 1481 C C . ASP A 1 189 ? 5.399 -5.613 -31.949 1.00 93.75 189 ASP A C 1
ATOM 1483 O O . ASP A 1 189 ? 4.508 -4.764 -31.978 1.00 93.75 189 ASP A O 1
ATOM 1487 N N . GLY A 1 190 ? 6.556 -5.384 -31.316 1.00 91.69 190 GLY A N 1
ATOM 1488 C CA . GLY A 1 190 ? 6.901 -4.122 -30.661 1.00 91.69 190 GLY A CA 1
ATOM 1489 C C . GLY A 1 190 ? 6.280 -3.920 -29.276 1.00 91.69 190 GLY A C 1
ATOM 1490 O O . GLY A 1 190 ? 6.473 -2.855 -28.694 1.00 91.69 190 GLY A O 1
ATOM 1491 N N . VAL A 1 191 ? 5.566 -4.906 -28.722 1.00 95.81 191 VAL A N 1
ATOM 1492 C CA . VAL A 1 191 ? 4.872 -4.816 -27.425 1.00 95.81 191 VAL A CA 1
ATOM 1493 C C . VAL A 1 191 ? 5.424 -5.831 -26.423 1.00 95.81 191 VAL A C 1
ATOM 1495 O O . VAL A 1 191 ? 5.512 -7.022 -26.703 1.00 95.81 191 VAL A O 1
ATOM 1498 N N . GLY A 1 192 ? 5.768 -5.372 -25.223 1.00 94.94 192 GLY A N 1
ATOM 1499 C CA . GLY A 1 192 ? 6.177 -6.194 -24.086 1.00 94.94 192 GLY A CA 1
ATOM 1500 C C . GLY A 1 192 ? 5.187 -6.076 -22.930 1.00 94.94 192 GLY A C 1
ATOM 1501 O O . GLY A 1 192 ? 4.615 -5.009 -22.700 1.00 94.94 192 GLY A O 1
ATOM 1502 N N . GLN A 1 193 ? 4.999 -7.165 -22.187 1.00 94.31 193 GLN A N 1
ATOM 1503 C CA . GLN A 1 193 ? 4.176 -7.196 -20.978 1.00 94.31 193 GLN A CA 1
ATOM 1504 C C . GLN A 1 193 ? 5.025 -7.599 -19.775 1.00 94.31 193 GLN A C 1
ATOM 1506 O O . GLN A 1 193 ? 5.742 -8.594 -19.821 1.00 94.31 193 GLN A O 1
ATOM 1511 N N . ILE A 1 194 ? 4.922 -6.828 -18.698 1.00 93.25 194 ILE A N 1
ATOM 1512 C CA . ILE A 1 194 ? 5.521 -7.128 -17.402 1.00 93.25 194 ILE A CA 1
ATOM 1513 C C . ILE A 1 194 ? 4.439 -7.782 -16.552 1.00 93.25 194 ILE A C 1
ATOM 1515 O O . ILE A 1 194 ? 3.414 -7.155 -16.278 1.00 93.25 194 ILE A O 1
ATOM 1519 N N . SER A 1 195 ? 4.658 -9.033 -16.151 1.00 81.25 195 SER A N 1
ATOM 1520 C CA . SER A 1 195 ? 3.642 -9.805 -15.432 1.00 81.25 195 SER A CA 1
ATOM 1521 C C . SER A 1 195 ? 4.085 -10.309 -14.065 1.00 81.25 195 SER A C 1
ATOM 1523 O O . SER A 1 195 ? 3.238 -10.423 -13.194 1.00 81.25 195 SER A O 1
ATOM 1525 N N . ASP A 1 196 ? 5.371 -10.572 -13.827 1.00 89.56 196 ASP A N 1
ATOM 1526 C CA . ASP A 1 196 ? 5.808 -11.237 -12.591 1.00 89.56 196 ASP A CA 1
ATOM 1527 C C . ASP A 1 196 ? 6.884 -10.468 -11.822 1.00 89.56 196 ASP A C 1
ATOM 1529 O O . ASP A 1 196 ? 7.688 -11.052 -11.111 1.00 89.56 196 ASP A O 1
ATOM 1533 N N . VAL A 1 197 ? 6.934 -9.142 -11.959 1.00 94.19 197 VAL A N 1
ATOM 1534 C CA . VAL A 1 197 ? 7.915 -8.330 -11.227 1.00 94.19 197 VAL A CA 1
ATOM 1535 C C . VAL A 1 197 ? 7.374 -7.966 -9.850 1.00 94.19 197 VAL A C 1
ATOM 1537 O O . VAL A 1 197 ? 6.246 -7.490 -9.718 1.00 94.19 197 VAL A O 1
ATOM 1540 N N . VAL A 1 198 ? 8.201 -8.170 -8.825 1.00 94.94 198 VAL A N 1
ATOM 1541 C CA . VAL A 1 198 ? 7.851 -7.948 -7.417 1.00 94.94 198 VAL A CA 1
ATOM 1542 C C . VAL A 1 198 ? 8.972 -7.207 -6.695 1.00 94.94 198 VAL A C 1
ATOM 1544 O O . VAL A 1 198 ? 10.135 -7.605 -6.774 1.00 94.94 198 VAL A O 1
ATOM 1547 N N . PHE A 1 199 ? 8.621 -6.170 -5.928 1.00 95.38 199 PHE A N 1
ATOM 1548 C CA . PHE A 1 199 ? 9.553 -5.475 -5.034 1.00 95.38 199 PHE A CA 1
ATOM 1549 C C . PHE A 1 199 ? 9.736 -6.224 -3.712 1.00 95.38 199 PHE A C 1
ATOM 1551 O O . PHE A 1 199 ? 8.756 -6.559 -3.041 1.00 95.38 199 PHE A O 1
ATOM 1558 N N . THR A 1 200 ? 10.983 -6.413 -3.282 1.00 93.38 200 THR A N 1
ATOM 1559 C CA . THR A 1 200 ? 11.295 -7.090 -2.011 1.00 93.38 200 THR A CA 1
ATOM 1560 C C . THR A 1 200 ? 11.559 -6.128 -0.855 1.00 93.38 200 THR A C 1
ATOM 1562 O O . THR A 1 200 ? 11.494 -6.534 0.304 1.00 93.38 200 THR A O 1
ATOM 1565 N N . ASP A 1 201 ? 11.891 -4.868 -1.148 1.00 92.38 201 ASP A N 1
ATOM 1566 C CA . ASP A 1 201 ? 12.118 -3.810 -0.158 1.00 92.38 201 ASP A CA 1
ATOM 1567 C C . ASP A 1 201 ? 11.242 -2.590 -0.477 1.00 92.38 201 ASP A C 1
ATOM 1569 O O . ASP A 1 201 ? 10.851 -2.353 -1.622 1.00 92.38 201 ASP A O 1
ATOM 1573 N N . ASN A 1 202 ? 10.891 -1.831 0.557 1.00 93.88 202 ASN A N 1
ATOM 1574 C CA . ASN A 1 202 ? 10.084 -0.621 0.425 1.00 93.88 202 ASN A CA 1
ATOM 1575 C C . ASN A 1 202 ? 10.937 0.550 -0.088 1.00 93.88 202 ASN A C 1
ATOM 1577 O O . ASN A 1 202 ? 12.151 0.436 -0.179 1.00 93.88 202 ASN A O 1
ATOM 1581 N N . SER A 1 203 ? 10.334 1.691 -0.420 1.00 94.81 203 SER A N 1
ATOM 1582 C CA . SER A 1 203 ? 11.061 2.858 -0.941 1.00 94.81 203 SER A CA 1
ATOM 1583 C C . SER A 1 203 ? 11.489 3.858 0.136 1.00 94.81 203 SER A C 1
ATOM 1585 O O . SER A 1 203 ? 12.107 4.866 -0.190 1.00 94.81 203 SER A O 1
ATOM 1587 N N . SER A 1 204 ? 11.188 3.629 1.424 1.00 92.25 204 SER A N 1
ATOM 1588 C CA . SER A 1 204 ? 11.329 4.665 2.465 1.00 92.25 204 SER A CA 1
ATOM 1589 C C . SER A 1 204 ? 12.773 5.039 2.803 1.00 92.25 204 SER A C 1
ATOM 1591 O O . SER A 1 204 ? 13.003 6.055 3.451 1.00 92.25 204 SER A O 1
ATOM 1593 N N . TRP A 1 205 ? 13.731 4.203 2.412 1.00 90.75 205 TRP A N 1
ATOM 1594 C CA . TRP A 1 205 ? 15.162 4.400 2.638 1.00 90.75 205 TRP A CA 1
ATOM 1595 C C . TRP A 1 205 ? 15.851 5.231 1.565 1.00 90.75 205 TRP A C 1
ATOM 1597 O O . TRP A 1 205 ? 16.967 5.694 1.777 1.00 90.75 205 TRP A O 1
ATOM 1607 N N . GLN A 1 206 ? 15.201 5.414 0.419 1.00 92.75 206 GLN A N 1
ATOM 1608 C CA . GLN A 1 206 ? 15.662 6.354 -0.585 1.00 92.75 206 GLN A CA 1
ATOM 1609 C C . GLN A 1 206 ? 15.354 7.780 -0.149 1.00 92.75 206 GLN A C 1
ATOM 1611 O O . GLN A 1 206 ? 14.312 8.047 0.456 1.00 92.75 206 GLN A O 1
ATOM 1616 N N . ARG A 1 207 ? 16.221 8.719 -0.539 1.00 90.81 207 ARG A N 1
ATOM 1617 C CA . ARG A 1 207 ? 16.023 10.154 -0.286 1.00 90.81 207 ARG A CA 1
ATOM 1618 C C . ARG A 1 207 ? 14.681 10.649 -0.842 1.00 90.81 207 ARG A C 1
ATOM 1620 O O . ARG A 1 207 ? 13.946 11.330 -0.132 1.00 90.81 207 ARG A O 1
ATOM 1627 N N . SER A 1 208 ? 14.338 10.236 -2.062 1.00 91.38 208 SER A N 1
ATOM 1628 C CA . SER A 1 208 ? 13.076 10.562 -2.745 1.00 91.38 208 SER A CA 1
ATOM 1629 C C . SER A 1 208 ? 11.850 9.868 -2.139 1.00 91.38 208 SER A C 1
ATOM 1631 O O . SER A 1 208 ? 10.706 10.234 -2.420 1.00 91.38 208 SER A O 1
ATOM 1633 N N . ARG A 1 209 ? 12.070 8.834 -1.313 1.00 94.62 209 ARG A N 1
ATOM 1634 C CA . ARG A 1 209 ? 11.056 7.903 -0.792 1.00 94.62 209 ARG A CA 1
ATOM 1635 C C . ARG A 1 209 ? 10.216 7.219 -1.878 1.00 94.62 209 ARG A C 1
ATOM 1637 O O . ARG A 1 209 ? 9.143 6.686 -1.579 1.00 94.62 209 ARG A O 1
ATOM 1644 N N . ARG A 1 210 ? 10.674 7.236 -3.131 1.00 96.19 210 ARG A N 1
ATOM 1645 C CA . ARG A 1 210 ? 9.959 6.742 -4.314 1.00 96.19 210 ARG A CA 1
ATOM 1646 C C . ARG A 1 210 ? 10.909 5.977 -5.225 1.00 96.19 210 ARG A C 1
ATOM 1648 O O . ARG A 1 210 ? 12.111 6.227 -5.240 1.00 96.19 210 ARG A O 1
ATOM 1655 N N . PHE A 1 211 ? 10.338 5.091 -6.021 1.00 96.56 211 PHE A N 1
ATOM 1656 C CA . PHE A 1 211 ? 11.021 4.435 -7.127 1.00 96.56 211 PHE A CA 1
ATOM 1657 C C . PHE A 1 211 ? 10.348 4.802 -8.447 1.00 96.56 211 PHE A C 1
ATOM 1659 O O . PHE A 1 211 ? 9.227 5.313 -8.469 1.00 96.56 211 PHE A O 1
ATOM 1666 N N . ARG A 1 212 ? 11.044 4.524 -9.546 1.00 95.88 212 ARG A N 1
ATOM 1667 C CA . ARG A 1 212 ? 10.496 4.469 -10.904 1.00 95.88 212 ARG A CA 1
ATOM 1668 C C . ARG A 1 212 ? 10.863 3.123 -11.520 1.00 95.88 212 ARG A C 1
ATOM 1670 O O . ARG A 1 212 ? 11.885 2.544 -11.155 1.00 95.88 212 ARG A O 1
ATOM 1677 N N . LEU A 1 213 ? 10.063 2.644 -12.466 1.00 95.94 213 LEU A N 1
ATOM 1678 C CA . LEU A 1 213 ? 10.471 1.556 -13.347 1.00 95.94 213 LEU A CA 1
ATOM 1679 C C . LEU A 1 213 ? 11.198 2.124 -14.559 1.00 95.94 213 LEU A C 1
ATOM 1681 O O . LEU A 1 213 ? 10.773 3.115 -15.157 1.00 95.94 213 LEU A O 1
ATOM 1685 N N . GLY A 1 214 ? 12.299 1.474 -14.904 1.00 95.75 214 GLY A N 1
ATOM 1686 C CA . GLY A 1 214 ? 13.036 1.670 -16.134 1.00 95.75 214 GLY A CA 1
ATOM 1687 C C . GLY A 1 214 ? 12.886 0.460 -17.045 1.00 95.75 214 GLY A C 1
ATOM 1688 O O . GLY A 1 214 ? 12.715 -0.663 -16.570 1.00 95.75 214 GLY A O 1
ATOM 1689 N N . ALA A 1 215 ? 12.978 0.677 -18.353 1.00 95.69 215 ALA A N 1
ATOM 1690 C CA . ALA A 1 215 ? 13.161 -0.409 -19.306 1.00 95.69 215 ALA A CA 1
ATOM 1691 C C . ALA A 1 215 ? 14.223 -0.033 -20.332 1.00 95.69 215 ALA A C 1
ATOM 1693 O O . ALA A 1 215 ? 14.149 1.038 -20.931 1.00 95.69 215 ALA A O 1
ATOM 1694 N N . LYS A 1 216 ? 15.197 -0.912 -20.557 1.00 94.19 216 LYS A N 1
ATOM 1695 C CA . LYS A 1 216 ? 16.272 -0.679 -21.526 1.00 94.19 216 LYS A CA 1
ATOM 1696 C C . LYS A 1 216 ? 16.455 -1.858 -22.464 1.00 94.19 216 LYS A C 1
ATOM 1698 O O . LYS A 1 216 ? 16.204 -3.005 -22.111 1.00 94.19 216 LYS A O 1
ATOM 1703 N N . ALA A 1 217 ? 16.915 -1.564 -23.670 1.00 91.81 217 ALA A N 1
ATOM 1704 C CA . ALA A 1 217 ? 17.292 -2.564 -24.652 1.00 91.81 217 ALA A CA 1
ATOM 1705 C C . ALA A 1 217 ? 18.461 -3.426 -24.155 1.00 91.81 217 ALA A C 1
ATOM 1707 O O . ALA A 1 217 ? 19.485 -2.886 -23.735 1.00 91.81 217 ALA A O 1
ATOM 1708 N N . VAL A 1 218 ? 18.365 -4.751 -24.288 1.00 86.50 218 VAL A N 1
ATOM 1709 C CA . VAL A 1 218 ? 19.542 -5.618 -24.158 1.00 86.50 218 VAL A CA 1
ATOM 1710 C C . VAL A 1 218 ? 20.301 -5.553 -25.481 1.00 86.50 218 VAL A C 1
ATOM 1712 O O . VAL A 1 218 ? 19.950 -6.235 -26.444 1.00 86.50 218 VAL A O 1
ATOM 1715 N N . GLN A 1 219 ? 21.317 -4.692 -25.559 1.00 70.75 219 GLN A N 1
ATOM 1716 C CA . GLN A 1 219 ? 22.142 -4.585 -26.762 1.00 70.75 219 GLN A CA 1
ATOM 1717 C C . GLN A 1 219 ? 22.925 -5.889 -26.961 1.00 70.75 219 GLN A C 1
ATOM 1719 O O . GLN A 1 219 ? 23.765 -6.258 -26.142 1.00 70.75 219 GLN A O 1
ATOM 1724 N N . ARG A 1 220 ? 22.647 -6.599 -28.059 1.00 56.44 220 ARG A N 1
ATOM 1725 C CA . ARG A 1 220 ? 23.518 -7.672 -28.545 1.00 56.44 220 ARG A CA 1
ATOM 1726 C C . ARG A 1 220 ? 24.602 -7.020 -29.391 1.00 56.44 220 ARG A C 1
ATOM 1728 O O . ARG A 1 220 ? 24.281 -6.382 -30.389 1.00 56.44 220 ARG A O 1
ATOM 1735 N N . GLY A 1 221 ? 25.863 -7.161 -28.988 1.00 47.84 221 GLY A N 1
ATOM 1736 C CA . GLY A 1 221 ? 27.000 -6.745 -29.807 1.00 47.84 221 GLY A CA 1
ATOM 1737 C C . GLY A 1 221 ? 26.965 -7.493 -31.139 1.00 47.84 221 GLY A C 1
ATOM 1738 O O . GLY A 1 221 ? 27.246 -8.687 -31.180 1.00 47.84 221 GLY A O 1
ATOM 1739 N N . GLY A 1 222 ? 26.546 -6.807 -32.202 1.00 42.22 222 GLY A N 1
ATOM 1740 C CA . GLY A 1 222 ? 26.430 -7.338 -33.556 1.00 42.22 222 GLY A CA 1
ATOM 1741 C C . GLY A 1 222 ? 27.273 -6.519 -34.528 1.00 42.22 222 GLY A C 1
ATOM 1742 O O . GLY A 1 222 ? 27.261 -5.293 -34.488 1.00 42.22 222 GLY A O 1
ATOM 1743 N N . ALA A 1 223 ? 28.013 -7.222 -35.383 1.00 43.88 223 ALA A N 1
ATOM 1744 C CA . ALA A 1 223 ? 29.133 -6.760 -36.204 1.00 43.88 223 ALA A CA 1
ATOM 1745 C C . ALA A 1 223 ? 28.795 -5.849 -37.413 1.00 43.88 223 ALA A C 1
ATOM 1747 O O . ALA A 1 223 ? 29.524 -5.855 -38.400 1.00 43.88 223 ALA A O 1
ATOM 1748 N N . SER A 1 224 ? 27.727 -5.049 -37.370 1.00 46.38 224 SER A N 1
ATOM 1749 C CA . SER A 1 224 ? 27.399 -4.086 -38.435 1.00 46.38 224 SER A CA 1
ATOM 1750 C C . SER A 1 224 ? 27.152 -2.703 -37.839 1.00 46.38 224 SER A C 1
ATOM 1752 O O . SER A 1 224 ? 26.208 -2.515 -37.076 1.00 46.38 224 SER A O 1
ATOM 1754 N N . GLY A 1 225 ? 28.029 -1.755 -38.175 1.00 46.09 225 GLY A N 1
ATOM 1755 C CA . GLY A 1 225 ? 28.233 -0.454 -37.527 1.00 46.09 225 GLY A CA 1
ATOM 1756 C C . GLY A 1 225 ? 27.120 0.597 -37.623 1.00 46.09 225 GLY A C 1
ATOM 1757 O O . GLY A 1 225 ? 27.433 1.781 -37.642 1.00 46.09 225 GLY A O 1
ATOM 1758 N N . GLU A 1 226 ? 25.844 0.210 -37.625 1.00 49.94 226 GLU A N 1
ATOM 1759 C CA . GLU A 1 226 ? 24.723 1.136 -37.438 1.00 49.94 226 GLU A CA 1
ATOM 1760 C C . GLU A 1 226 ? 23.957 0.746 -36.166 1.00 49.94 226 GLU A C 1
ATOM 1762 O O . GLU A 1 226 ? 22.969 0.011 -36.180 1.00 49.94 226 GLU A O 1
ATOM 1767 N N . VAL A 1 227 ? 24.464 1.195 -35.014 1.00 61.56 227 VAL A N 1
ATOM 1768 C CA . VAL A 1 227 ? 23.785 1.003 -33.727 1.00 61.56 227 VAL A CA 1
ATOM 1769 C C . VAL A 1 227 ? 22.609 1.975 -33.677 1.00 61.56 227 VAL A C 1
ATOM 1771 O O . VAL A 1 227 ? 22.757 3.126 -33.266 1.00 61.56 227 VAL A O 1
ATOM 1774 N N . VAL A 1 228 ? 21.430 1.526 -34.116 1.00 71.88 228 VAL A N 1
ATOM 1775 C CA . VAL A 1 228 ? 20.186 2.283 -33.928 1.00 71.88 228 VAL A CA 1
ATOM 1776 C C . VAL A 1 228 ? 20.001 2.509 -32.428 1.00 71.88 228 VAL A C 1
ATOM 1778 O O . VAL A 1 228 ? 19.792 1.567 -31.661 1.00 71.88 228 VAL A O 1
ATOM 1781 N N . ARG A 1 229 ? 20.114 3.766 -31.986 1.00 81.00 229 ARG A N 1
ATOM 1782 C CA . ARG A 1 229 ? 19.939 4.127 -30.578 1.00 81.00 229 ARG A CA 1
ATOM 1783 C C . ARG A 1 229 ? 18.470 3.957 -30.197 1.00 81.00 229 ARG A C 1
ATOM 1785 O O . ARG A 1 229 ? 17.611 4.694 -30.680 1.00 81.00 229 ARG A O 1
ATOM 1792 N N . ILE A 1 230 ? 18.214 3.026 -29.283 1.00 88.88 230 ILE A N 1
ATOM 1793 C CA . ILE A 1 230 ? 16.907 2.823 -28.657 1.00 88.88 230 ILE A CA 1
ATOM 1794 C C . ILE A 1 230 ? 16.935 3.505 -27.293 1.00 88.88 230 ILE A C 1
ATOM 1796 O O . ILE A 1 230 ? 17.727 3.135 -26.428 1.00 88.88 230 ILE A O 1
ATOM 1800 N N . ARG A 1 231 ? 16.097 4.523 -27.116 1.00 91.00 231 ARG A N 1
ATOM 1801 C CA . ARG A 1 231 ? 15.944 5.248 -25.856 1.00 91.00 231 ARG A CA 1
ATOM 1802 C C . ARG A 1 231 ? 15.193 4.390 -24.843 1.00 91.00 231 ARG A C 1
ATOM 1804 O O . ARG A 1 231 ? 14.201 3.743 -25.176 1.00 91.00 231 ARG A O 1
ATOM 1811 N N . GLU A 1 232 ? 15.671 4.416 -23.611 1.00 93.88 232 GLU A N 1
ATOM 1812 C CA . GLU A 1 232 ? 15.097 3.701 -22.480 1.00 93.88 232 GLU A CA 1
ATOM 1813 C C . GLU A 1 232 ? 13.743 4.293 -22.059 1.00 93.88 232 GLU A C 1
ATOM 1815 O O . GLU A 1 232 ? 13.513 5.496 -22.182 1.00 93.88 232 GLU A O 1
ATOM 1820 N N . ALA A 1 233 ? 12.857 3.456 -21.519 1.00 93.69 233 ALA A N 1
ATOM 1821 C CA . ALA A 1 233 ? 11.602 3.899 -20.924 1.00 93.69 233 ALA A CA 1
ATOM 1822 C C . ALA A 1 233 ? 11.803 4.262 -19.455 1.00 93.69 233 ALA A C 1
ATOM 1824 O O . ALA A 1 233 ? 12.582 3.625 -18.742 1.00 93.69 233 ALA A O 1
ATOM 1825 N N . ARG A 1 234 ? 11.010 5.219 -18.977 1.00 94.12 234 ARG A N 1
ATOM 1826 C CA . ARG A 1 234 ? 10.915 5.596 -17.566 1.00 94.12 234 ARG A CA 1
ATOM 1827 C C . ARG A 1 234 ? 9.450 5.778 -17.190 1.00 94.12 234 ARG A C 1
ATOM 1829 O O . ARG A 1 234 ? 8.731 6.490 -17.884 1.00 94.12 234 ARG A O 1
ATOM 1836 N N . SER A 1 235 ? 9.019 5.182 -16.084 1.00 94.56 235 SER A N 1
ATOM 1837 C CA . SER A 1 235 ? 7.671 5.381 -15.551 1.00 94.56 235 SER A CA 1
ATOM 1838 C C . SER A 1 235 ? 7.539 6.676 -14.743 1.00 94.56 235 SER A C 1
ATOM 1840 O O . SER A 1 235 ? 8.526 7.299 -14.328 1.00 94.56 235 SER A O 1
ATOM 1842 N N . GLU A 1 236 ? 6.300 7.039 -14.415 1.00 93.50 236 GLU A N 1
ATOM 1843 C CA . GLU A 1 236 ? 6.014 7.945 -13.301 1.00 93.50 236 GLU A CA 1
ATOM 1844 C C . GLU A 1 236 ? 6.546 7.381 -11.966 1.00 93.50 236 GLU A C 1
ATOM 1846 O O . GLU A 1 236 ? 6.708 6.160 -11.831 1.00 93.50 236 GLU A O 1
ATOM 1851 N N . PRO A 1 237 ? 6.858 8.242 -10.979 1.00 95.00 237 PRO A N 1
ATOM 1852 C CA . PRO A 1 237 ? 7.365 7.795 -9.691 1.00 95.00 237 PRO A CA 1
ATOM 1853 C C . PRO A 1 237 ? 6.237 7.274 -8.795 1.00 95.00 237 PRO A C 1
ATOM 1855 O O . PRO A 1 237 ? 5.168 7.877 -8.707 1.00 95.00 237 PRO A O 1
ATOM 1858 N N . PHE A 1 238 ? 6.511 6.212 -8.041 1.00 96.12 238 PHE A N 1
ATOM 1859 C CA . PHE A 1 238 ? 5.567 5.607 -7.102 1.00 96.12 238 PHE A CA 1
ATOM 1860 C C . PHE A 1 238 ? 6.236 5.246 -5.773 1.00 96.12 238 PHE A C 1
ATOM 1862 O O . PHE A 1 238 ? 7.456 5.099 -5.665 1.00 96.12 238 PHE A O 1
ATOM 1869 N N . VAL A 1 239 ? 5.425 5.125 -4.724 1.00 96.50 239 VAL A N 1
ATOM 1870 C CA . VAL A 1 239 ? 5.877 4.721 -3.388 1.00 96.50 239 VAL A CA 1
ATOM 1871 C C . VAL A 1 239 ? 5.712 3.215 -3.241 1.00 96.50 239 VAL A C 1
ATOM 1873 O O . VAL A 1 239 ? 4.604 2.705 -3.392 1.00 96.50 239 VAL A O 1
ATOM 1876 N N . VAL A 1 240 ? 6.774 2.513 -2.850 1.00 95.25 240 VAL A N 1
ATOM 1877 C CA . VAL A 1 240 ? 6.676 1.107 -2.445 1.00 95.25 240 VAL A CA 1
ATOM 1878 C C . VAL A 1 240 ? 6.588 1.048 -0.928 1.00 95.25 240 VAL A C 1
ATOM 1880 O O . VAL A 1 240 ? 7.496 1.485 -0.223 1.00 95.25 240 VAL A O 1
ATOM 1883 N N . LYS A 1 241 ? 5.478 0.534 -0.404 1.00 92.69 241 LYS A N 1
ATOM 1884 C CA . LYS A 1 241 ? 5.262 0.341 1.032 1.00 92.69 241 LYS A CA 1
ATOM 1885 C C . LYS A 1 241 ? 5.519 -1.099 1.435 1.00 92.69 241 LYS A C 1
ATOM 1887 O O . LYS A 1 241 ? 5.360 -2.017 0.646 1.00 92.69 241 LYS A O 1
ATOM 1892 N N . ASP A 1 242 ? 5.879 -1.296 2.693 1.00 89.38 242 ASP A N 1
ATOM 1893 C CA . ASP A 1 242 ? 5.992 -2.638 3.251 1.00 89.38 242 ASP A CA 1
ATOM 1894 C C . ASP A 1 242 ? 4.623 -3.340 3.259 1.00 89.38 242 ASP A C 1
ATOM 1896 O O . ASP A 1 242 ? 3.630 -2.746 3.690 1.00 89.38 242 ASP A O 1
ATOM 1900 N N . HIS A 1 243 ? 4.574 -4.595 2.808 1.00 84.69 243 HIS A N 1
ATOM 1901 C CA . HIS A 1 243 ? 3.365 -5.424 2.764 1.00 84.69 243 HIS A CA 1
ATOM 1902 C C . HIS A 1 243 ? 2.633 -5.512 4.110 1.00 84.69 243 HIS A C 1
ATOM 1904 O O . HIS A 1 243 ? 1.404 -5.584 4.157 1.00 84.69 243 HIS A O 1
ATOM 1910 N N . ARG A 1 244 ? 3.366 -5.437 5.233 1.00 77.94 244 ARG A N 1
ATOM 1911 C CA . ARG A 1 244 ? 2.773 -5.396 6.581 1.00 77.94 244 ARG A CA 1
ATOM 1912 C C . ARG A 1 244 ? 1.808 -4.224 6.732 1.00 77.94 244 ARG A C 1
ATOM 1914 O O . ARG A 1 244 ? 0.824 -4.335 7.454 1.00 77.94 244 ARG A O 1
ATOM 1921 N N . GLY A 1 245 ? 2.075 -3.110 6.051 1.00 77.50 245 GLY A N 1
ATOM 1922 C CA . GLY A 1 245 ? 1.214 -1.932 6.057 1.00 77.50 245 GLY A CA 1
ATOM 1923 C C . GLY A 1 245 ? -0.158 -2.176 5.428 1.00 77.50 245 GLY A C 1
ATOM 1924 O O . GLY A 1 245 ? -1.126 -1.573 5.886 1.00 77.50 245 GLY A O 1
ATOM 1925 N N . GLU A 1 246 ? -0.258 -3.062 4.433 1.00 77.19 246 GLU A N 1
ATOM 1926 C CA . GLU A 1 246 ? -1.546 -3.436 3.835 1.00 77.19 246 GLU A CA 1
ATOM 1927 C C . GLU A 1 246 ? -2.303 -4.400 4.750 1.00 77.19 246 GLU A C 1
ATOM 1929 O O . GLU A 1 246 ? -3.452 -4.148 5.113 1.00 77.19 246 GLU A O 1
ATOM 1934 N N . LEU A 1 247 ? -1.623 -5.442 5.243 1.00 78.81 247 LEU A N 1
ATOM 1935 C CA . LEU A 1 247 ? -2.223 -6.401 6.174 1.00 78.81 247 LEU A CA 1
ATOM 1936 C C . LEU A 1 247 ? -2.746 -5.727 7.446 1.00 78.81 247 LEU A C 1
ATOM 1938 O O . LEU A 1 247 ? -3.812 -6.100 7.934 1.00 78.81 247 LEU A O 1
ATOM 1942 N N . TYR A 1 248 ? -2.036 -4.720 7.967 1.00 83.75 248 TYR A N 1
ATOM 1943 C CA . TYR A 1 248 ? -2.385 -4.027 9.211 1.00 83.75 248 TYR A CA 1
ATOM 1944 C C . TYR A 1 248 ? -3.176 -2.727 9.022 1.00 83.75 248 TYR A C 1
ATOM 1946 O O . TYR A 1 248 ? -3.335 -1.951 9.972 1.00 83.75 248 TYR A O 1
ATOM 1954 N N . LYS A 1 249 ? -3.688 -2.482 7.812 1.00 86.38 249 LYS A N 1
ATOM 1955 C CA . LYS A 1 249 ? -4.471 -1.289 7.490 1.00 86.38 249 LYS A CA 1
ATOM 1956 C C . LYS A 1 249 ? -5.706 -1.168 8.388 1.00 86.38 249 LYS A C 1
ATOM 1958 O O . LYS A 1 249 ? -6.443 -2.130 8.602 1.00 86.38 249 LYS A O 1
ATOM 1963 N N . LYS A 1 250 ? -5.934 0.031 8.920 1.00 91.44 250 LYS A N 1
ATOM 1964 C CA . LYS A 1 250 ? -7.157 0.370 9.659 1.00 91.44 250 LYS A CA 1
ATOM 1965 C C . LYS A 1 250 ? -8.302 0.560 8.670 1.00 91.44 250 LYS A C 1
ATOM 1967 O O . LYS A 1 250 ? -8.088 1.113 7.591 1.00 91.44 250 LYS A O 1
ATOM 1972 N N . HIS A 1 251 ? -9.485 0.067 9.008 1.00 90.62 251 HIS A N 1
ATOM 1973 C CA . HIS A 1 251 ? -10.662 0.190 8.150 1.00 90.62 251 HIS A CA 1
ATOM 1974 C C . HIS A 1 251 ? -11.411 1.476 8.482 1.00 90.62 251 HIS A C 1
ATOM 1976 O O . HIS A 1 251 ? -11.633 1.732 9.655 1.00 90.62 251 HIS A O 1
ATOM 1982 N N . TYR A 1 252 ? -11.810 2.246 7.465 1.00 91.25 252 TYR A N 1
ATOM 1983 C CA . TYR A 1 252 ? -12.590 3.476 7.624 1.00 91.25 252 TYR A CA 1
ATOM 1984 C C . TYR A 1 252 ? -13.797 3.463 6.665 1.00 91.25 252 TYR A C 1
ATOM 1986 O O . TYR A 1 252 ? -13.578 3.512 5.452 1.00 91.25 252 TYR A O 1
ATOM 1994 N N . PRO A 1 253 ? -15.045 3.415 7.171 1.00 92.12 253 PRO A N 1
ATOM 1995 C CA . PRO A 1 253 ? -15.389 3.107 8.561 1.00 92.12 253 PRO A CA 1
ATOM 1996 C C . PRO A 1 253 ? -15.050 1.642 8.910 1.00 92.12 253 PRO A C 1
ATOM 1998 O O . PRO A 1 253 ? -15.010 0.788 8.016 1.00 92.12 253 PRO A O 1
ATOM 2001 N N . PRO A 1 254 ? -14.813 1.321 10.192 1.00 94.81 254 PRO A N 1
ATOM 2002 C CA . PRO A 1 254 ? -14.672 -0.059 10.626 1.00 94.81 254 PRO A CA 1
ATOM 2003 C C . PRO A 1 254 ? -16.026 -0.774 10.542 1.00 94.81 254 PRO A C 1
ATOM 2005 O O . PRO A 1 254 ? -17.088 -0.158 10.643 1.00 94.81 254 PRO A O 1
ATOM 2008 N N . LYS A 1 255 ? -15.999 -2.093 10.368 1.00 93.94 255 LYS A N 1
ATOM 2009 C CA . LYS A 1 255 ? -17.186 -2.958 10.325 1.00 93.94 255 LYS A CA 1
ATOM 2010 C C . LYS A 1 255 ? -17.367 -3.677 11.656 1.00 93.94 255 LYS A C 1
ATOM 2012 O O . LYS A 1 255 ? -16.393 -3.996 12.326 1.00 93.94 255 LYS A O 1
ATOM 2017 N N . LEU A 1 256 ? -18.607 -4.029 12.003 1.00 91.81 256 LEU A N 1
ATOM 2018 C CA . LEU A 1 256 ? -18.920 -4.750 13.246 1.00 91.81 256 LEU A CA 1
ATOM 2019 C C . LEU A 1 256 ? -18.129 -6.061 13.409 1.00 91.81 256 LEU A C 1
ATOM 2021 O O . LEU A 1 256 ? -17.735 -6.401 14.523 1.00 91.81 256 LEU A O 1
ATOM 2025 N N . GLY A 1 257 ? -17.903 -6.783 12.308 1.00 92.69 257 GLY A N 1
ATOM 2026 C CA . GLY A 1 257 ? -17.147 -8.039 12.288 1.00 92.69 257 GLY A CA 1
ATOM 2027 C C . GLY A 1 257 ? -15.631 -7.879 12.155 1.00 92.69 257 GLY A C 1
ATOM 2028 O O . GLY A 1 257 ? -14.933 -8.887 12.120 1.00 92.69 257 GLY A O 1
ATOM 2029 N N . ASP A 1 258 ? -15.113 -6.653 12.055 1.00 94.56 258 ASP A N 1
ATOM 2030 C CA . ASP A 1 258 ? -13.669 -6.443 12.039 1.00 94.56 258 ASP A CA 1
ATOM 2031 C C . ASP A 1 258 ? -13.059 -6.832 13.390 1.00 94.56 258 ASP A C 1
ATOM 2033 O O . ASP A 1 258 ? -13.642 -6.581 14.449 1.00 94.56 258 ASP A O 1
ATOM 2037 N N . GLU A 1 259 ? -11.850 -7.395 13.360 1.00 96.50 259 GLU A N 1
ATOM 2038 C CA . GLU A 1 259 ? -11.061 -7.601 14.574 1.00 96.50 259 GLU A CA 1
ATOM 2039 C C . GLU A 1 259 ? -10.790 -6.253 15.264 1.00 96.50 259 GLU A C 1
ATOM 2041 O O . GLU A 1 259 ? -10.544 -5.239 14.609 1.00 96.50 259 GLU A O 1
ATOM 2046 N N . VAL A 1 260 ? -10.771 -6.227 16.597 1.00 96.62 260 VAL A N 1
ATOM 2047 C CA . VAL A 1 260 ? -10.686 -4.984 17.383 1.00 96.62 260 VAL A CA 1
ATOM 2048 C C . VAL A 1 260 ? -9.400 -4.197 17.122 1.00 96.62 260 VAL A C 1
ATOM 2050 O O . VAL A 1 260 ? -9.372 -2.969 17.213 1.00 96.62 260 VAL A O 1
ATOM 2053 N N . TRP A 1 261 ? -8.324 -4.874 16.713 1.00 95.62 261 TRP A N 1
ATOM 2054 C CA . TRP A 1 261 ? -7.090 -4.209 16.310 1.00 95.62 261 TRP A CA 1
ATOM 2055 C C . TRP A 1 261 ? -7.222 -3.436 14.993 1.00 95.62 261 TRP A C 1
ATOM 2057 O O . TRP A 1 261 ? -6.313 -2.687 14.655 1.00 95.62 261 TRP A O 1
ATOM 2067 N N . ARG A 1 262 ? -8.327 -3.533 14.245 1.00 95.44 262 ARG A N 1
ATOM 2068 C CA . ARG A 1 262 ? -8.613 -2.646 13.102 1.00 95.44 262 ARG A CA 1
ATOM 2069 C C . ARG A 1 262 ? -8.983 -1.226 13.533 1.00 95.44 262 ARG A C 1
ATOM 2071 O O . ARG A 1 262 ? -8.908 -0.322 12.702 1.00 95.44 262 ARG A O 1
ATOM 2078 N N . LEU A 1 263 ? -9.288 -1.004 14.815 1.00 95.44 263 LEU A N 1
ATOM 2079 C CA . LEU A 1 263 ? -9.483 0.330 15.379 1.00 95.44 263 LEU A CA 1
ATOM 2080 C C . LEU A 1 263 ? -8.170 1.114 15.462 1.00 95.44 263 LEU A C 1
ATOM 2082 O O . LEU A 1 263 ? -7.062 0.562 15.487 1.00 95.44 263 LEU A O 1
ATOM 2086 N N . GLU A 1 264 ? -8.290 2.438 15.513 1.00 94.12 264 GLU A N 1
ATOM 2087 C CA . GLU A 1 264 ? -7.135 3.326 15.628 1.00 94.12 264 GLU A CA 1
ATOM 2088 C C . GLU A 1 264 ? -6.423 3.071 16.954 1.00 94.12 264 GLU A C 1
ATOM 2090 O O . GLU A 1 264 ? -7.040 2.635 17.915 1.00 94.12 264 GLU A O 1
ATOM 2095 N N . ARG A 1 265 ? -5.109 3.314 17.015 1.00 94.12 265 ARG A N 1
ATOM 2096 C CA . ARG A 1 265 ? -4.284 3.166 18.236 1.00 94.12 265 ARG A CA 1
ATOM 2097 C C . ARG A 1 265 ? -4.192 1.757 18.846 1.00 94.12 265 ARG A C 1
ATOM 2099 O O . ARG A 1 265 ? -3.383 1.564 19.748 1.00 94.12 265 ARG A O 1
ATOM 2106 N N . ILE A 1 266 ? -4.910 0.760 18.329 1.00 93.62 266 ILE A N 1
ATOM 2107 C CA . ILE A 1 266 ? -4.801 -0.640 18.767 1.00 93.62 266 ILE A CA 1
ATOM 2108 C C . ILE A 1 266 ? -3.928 -1.417 17.779 1.00 93.62 266 ILE A C 1
ATOM 2110 O O . ILE A 1 266 ? -4.346 -1.701 16.666 1.00 93.62 266 ILE A O 1
ATOM 2114 N N . ALA A 1 267 ? -2.692 -1.759 18.131 1.00 92.12 267 ALA A N 1
ATOM 2115 C CA . ALA A 1 267 ? -1.834 -2.568 17.255 1.00 92.12 267 ALA A CA 1
ATOM 2116 C C . ALA A 1 267 ? -2.206 -4.063 17.313 1.00 92.12 267 ALA A C 1
ATOM 2118 O O . ALA A 1 267 ? -2.487 -4.570 18.402 1.00 92.12 267 ALA A O 1
ATOM 2119 N N . LYS A 1 268 ? -2.147 -4.775 16.173 1.00 91.62 268 LYS A N 1
ATOM 2120 C CA . LYS A 1 268 ? -2.280 -6.244 16.142 1.00 91.62 268 LYS A CA 1
ATOM 2121 C C . LYS A 1 268 ? -1.181 -6.867 17.002 1.00 91.62 268 LYS A C 1
ATOM 2123 O O . LYS A 1 268 ? -0.042 -6.410 16.961 1.00 91.62 268 LYS A O 1
ATOM 2128 N N . GLU A 1 269 ? -1.535 -7.856 17.817 1.00 91.25 269 GLU A N 1
ATOM 2129 C CA . GLU A 1 269 ? -0.662 -8.454 18.846 1.00 91.25 269 GLU A CA 1
ATOM 2130 C C . GLU A 1 269 ? -0.061 -7.476 19.878 1.00 91.25 269 GLU A C 1
ATOM 2132 O O . GLU A 1 269 ? 0.806 -7.849 20.675 1.00 91.25 269 GLU A O 1
ATOM 2137 N N . GLY A 1 270 ? -0.536 -6.227 19.908 1.00 92.31 270 GLY A N 1
ATOM 2138 C CA . GLY A 1 270 ? -0.101 -5.208 20.855 1.00 92.31 270 GLY A CA 1
ATOM 2139 C C . GLY A 1 270 ? -0.731 -5.363 22.241 1.00 92.31 270 GLY A C 1
ATOM 2140 O O . GLY A 1 270 ? -1.653 -6.150 22.456 1.00 92.31 270 GLY A O 1
ATOM 2141 N N . ALA A 1 271 ? -0.266 -4.551 23.194 1.00 94.06 271 ALA A N 1
ATOM 2142 C CA . ALA A 1 271 ? -0.724 -4.604 24.584 1.00 94.06 271 ALA A CA 1
ATOM 2143 C C . ALA A 1 271 ? -2.237 -4.361 24.746 1.00 94.06 271 ALA A C 1
ATOM 2145 O O . ALA A 1 271 ? -2.867 -5.006 25.580 1.00 94.06 271 ALA A O 1
ATOM 2146 N N . PHE A 1 272 ? -2.834 -3.443 23.974 1.00 95.25 272 PHE A N 1
ATOM 2147 C CA . PHE A 1 272 ? -4.290 -3.234 23.987 1.00 95.25 272 PHE A CA 1
ATOM 2148 C C . PHE A 1 272 ? -5.038 -4.423 23.377 1.00 95.25 272 PHE A C 1
ATOM 2150 O O . PHE A 1 272 ? -5.974 -4.914 23.994 1.00 95.25 272 PHE A O 1
ATOM 2157 N N . HIS A 1 273 ? -4.587 -4.932 22.224 1.00 95.81 273 HIS A N 1
ATOM 2158 C CA . HIS A 1 273 ? -5.216 -6.076 21.558 1.00 95.81 273 HIS A CA 1
ATOM 2159 C C . HIS A 1 273 ? -5.257 -7.312 22.462 1.00 95.81 273 HIS A C 1
ATOM 2161 O O . HIS A 1 273 ? -6.314 -7.912 22.634 1.00 95.81 273 HIS A O 1
ATOM 2167 N N . LYS A 1 274 ? -4.131 -7.646 23.103 1.00 96.00 274 LYS A N 1
ATOM 2168 C CA . LYS A 1 274 ? -4.032 -8.799 24.008 1.00 96.00 274 LYS A CA 1
ATOM 2169 C C . LYS A 1 274 ? -4.931 -8.662 25.234 1.00 96.00 274 LYS A C 1
ATOM 2171 O O . LYS A 1 274 ? -5.596 -9.621 25.603 1.00 96.00 274 LYS A O 1
ATOM 2176 N N . ARG A 1 275 ? -4.982 -7.476 25.850 1.00 96.00 275 ARG A N 1
ATOM 2177 C CA . ARG A 1 275 ? -5.826 -7.231 27.032 1.00 96.00 275 ARG A CA 1
ATOM 2178 C C . ARG A 1 275 ? -7.314 -7.260 26.709 1.00 96.00 275 ARG A C 1
ATOM 2180 O O . ARG A 1 275 ? -8.069 -7.864 27.461 1.00 96.00 275 ARG A O 1
ATOM 2187 N N . LEU A 1 276 ? -7.720 -6.661 25.590 1.00 96.00 276 LEU A N 1
ATOM 2188 C CA . LEU A 1 276 ? -9.099 -6.736 25.106 1.00 96.00 276 LEU A CA 1
ATOM 2189 C C . LEU A 1 276 ? -9.496 -8.185 24.804 1.00 96.00 276 LEU A C 1
ATOM 2191 O O . LEU A 1 276 ? -10.503 -8.657 25.321 1.00 96.00 276 LEU A O 1
ATOM 2195 N N . SER A 1 277 ? -8.650 -8.917 24.074 1.00 95.38 277 SER A N 1
ATOM 2196 C CA . SER A 1 277 ? -8.903 -10.323 23.727 1.00 95.38 277 SER A CA 1
ATOM 2197 C C . SER A 1 277 ? -9.014 -11.213 24.968 1.00 95.38 277 SER A C 1
ATOM 2199 O O . SER A 1 277 ? -9.906 -12.051 25.043 1.00 95.38 277 SER A O 1
ATOM 2201 N N . ALA A 1 278 ? -8.166 -10.993 25.981 1.00 94.94 278 ALA A N 1
ATOM 2202 C CA . ALA A 1 278 ? -8.232 -11.712 27.256 1.00 94.94 278 ALA A CA 1
ATOM 2203 C C . ALA A 1 278 ? -9.532 -11.453 28.043 1.00 94.94 278 ALA A C 1
ATOM 2205 O O . ALA A 1 278 ? -9.889 -12.256 28.897 1.00 94.94 278 ALA A O 1
ATOM 2206 N N . ASN A 1 279 ? -10.243 -10.360 27.745 1.00 95.00 279 ASN A N 1
ATOM 2207 C CA . ASN A 1 279 ? -11.548 -10.020 28.319 1.00 95.00 279 ASN A CA 1
ATOM 2208 C C . ASN A 1 279 ? -12.708 -10.294 27.339 1.00 95.00 279 ASN A C 1
ATOM 2210 O O . ASN A 1 279 ? -13.785 -9.724 27.485 1.00 95.00 279 ASN A O 1
ATOM 2214 N N . GLY A 1 280 ? -12.495 -11.126 26.313 1.00 94.12 280 GLY A N 1
ATOM 2215 C CA . GLY A 1 280 ? -13.537 -11.498 25.349 1.00 94.12 280 GLY A CA 1
ATOM 2216 C C . GLY A 1 280 ? -13.913 -10.399 24.349 1.00 94.12 280 GLY A C 1
ATOM 2217 O O . GLY A 1 280 ? -14.956 -10.490 23.711 1.00 94.12 280 GLY A O 1
ATOM 2218 N N . ILE A 1 281 ? -13.084 -9.361 24.200 1.00 96.44 281 ILE A N 1
ATOM 2219 C CA . ILE A 1 281 ? -13.292 -8.270 23.242 1.00 96.44 281 ILE A CA 1
ATOM 2220 C C . ILE A 1 281 ? -12.336 -8.472 22.065 1.00 96.44 281 ILE A C 1
ATOM 2222 O O . ILE A 1 281 ? -11.217 -7.958 22.041 1.00 96.44 281 ILE A O 1
ATOM 2226 N N . SER A 1 282 ? -12.782 -9.255 21.092 1.00 96.31 282 SER A N 1
ATOM 2227 C CA . SER A 1 282 ? -12.037 -9.625 19.887 1.00 96.31 282 SER A CA 1
ATOM 2228 C C . SER A 1 282 ? -12.475 -8.839 18.648 1.00 96.31 282 SER A C 1
ATOM 2230 O O . SER A 1 282 ? -11.670 -8.623 17.741 1.00 96.31 282 SER A O 1
ATOM 2232 N N . THR A 1 283 ? -13.716 -8.345 18.623 1.00 97.12 283 THR A N 1
ATOM 2233 C CA . THR A 1 283 ? -14.312 -7.632 17.480 1.00 97.12 283 THR A CA 1
ATOM 2234 C C . THR A 1 283 ? -14.695 -6.185 17.799 1.00 97.12 283 THR A C 1
ATOM 2236 O O . THR A 1 283 ? -14.879 -5.801 18.957 1.00 97.12 283 THR A O 1
ATOM 2239 N N . VAL A 1 284 ? -14.874 -5.364 16.758 1.00 95.88 284 VAL A N 1
ATOM 2240 C CA . VAL A 1 284 ? -15.401 -3.991 16.886 1.00 95.88 284 VAL A CA 1
ATOM 2241 C C . VAL A 1 284 ? -16.800 -3.988 17.512 1.00 95.88 284 VAL A C 1
ATOM 2243 O O . VAL A 1 284 ? -17.100 -3.123 18.334 1.00 95.88 284 VAL A O 1
ATOM 2246 N N . LYS A 1 285 ? -17.648 -4.976 17.194 1.00 93.06 285 LYS A N 1
ATOM 2247 C CA . LYS A 1 285 ? -18.974 -5.131 17.812 1.00 93.06 285 LYS A CA 1
ATOM 2248 C C . LYS A 1 285 ? -18.894 -5.339 19.324 1.00 93.06 285 LYS A C 1
ATOM 2250 O O . LYS A 1 285 ? -19.635 -4.692 20.060 1.00 93.06 285 LYS A O 1
ATOM 2255 N N . GLU A 1 286 ? -18.028 -6.236 19.787 1.00 93.62 286 GLU A N 1
ATOM 2256 C CA . GLU A 1 286 ? -17.823 -6.486 21.222 1.00 93.62 286 GLU A CA 1
ATOM 2257 C C . GLU A 1 286 ? -17.268 -5.249 21.925 1.00 93.62 286 GLU A C 1
ATOM 2259 O O . GLU A 1 286 ? -17.728 -4.907 23.012 1.00 93.62 286 GLU A O 1
ATOM 2264 N N . PHE A 1 287 ? -16.352 -4.526 21.274 1.00 95.69 287 PHE A N 1
ATOM 2265 C CA . PHE A 1 287 ? -15.819 -3.273 21.802 1.00 95.69 287 PHE A CA 1
ATOM 2266 C C . PHE A 1 287 ? -16.922 -2.223 21.990 1.00 95.69 287 PHE A C 1
ATOM 2268 O O . PHE A 1 287 ? -17.019 -1.615 23.054 1.00 95.69 287 PHE A O 1
ATOM 2275 N N . LEU A 1 288 ? -17.788 -2.037 20.987 1.00 92.94 288 LEU A N 1
ATOM 2276 C CA . LEU A 1 288 ? -18.915 -1.103 21.066 1.00 92.94 288 LEU A CA 1
ATOM 2277 C C . LEU A 1 288 ? -19.933 -1.514 22.137 1.00 92.94 288 LEU A C 1
ATOM 2279 O O . LEU A 1 288 ? -20.409 -0.653 22.871 1.00 92.94 288 LEU A O 1
ATOM 2283 N N . LYS A 1 289 ? -20.225 -2.813 22.279 1.00 88.94 289 LYS A N 1
ATOM 2284 C CA . LYS A 1 289 ? -21.078 -3.319 23.366 1.00 88.94 289 LYS A CA 1
ATOM 2285 C C . LYS A 1 289 ? -20.483 -3.009 24.736 1.00 88.94 289 LYS A C 1
ATOM 2287 O O . LYS A 1 289 ? -21.165 -2.425 25.570 1.00 88.94 289 LYS A O 1
ATOM 2292 N N . ALA A 1 290 ? -19.212 -3.348 24.952 1.00 89.12 290 ALA A N 1
ATOM 2293 C CA . ALA A 1 290 ? -18.520 -3.068 26.207 1.00 89.12 290 ALA A CA 1
ATOM 2294 C C . ALA A 1 290 ? -18.498 -1.563 26.516 1.00 89.12 290 ALA A C 1
ATOM 2296 O O . ALA A 1 290 ? -18.699 -1.166 27.658 1.00 89.12 290 ALA A O 1
ATOM 2297 N N . TYR A 1 291 ? -18.329 -0.723 25.490 1.00 91.25 291 TYR A N 1
ATOM 2298 C CA . TYR A 1 291 ? -18.378 0.730 25.627 1.00 91.25 291 TYR A CA 1
ATOM 2299 C C . TYR A 1 291 ? -19.766 1.233 26.053 1.00 91.25 291 TYR A C 1
ATOM 2301 O O . TYR A 1 291 ? -19.862 2.137 26.877 1.00 91.25 291 TYR A O 1
ATOM 2309 N N . VAL A 1 292 ? -20.849 0.662 25.521 1.00 85.19 292 VAL A N 1
ATOM 2310 C CA . VAL A 1 292 ? -22.217 1.048 25.905 1.00 85.19 292 VAL A CA 1
ATOM 2311 C C . VAL A 1 292 ? -22.574 0.563 27.313 1.00 85.19 292 VAL A C 1
ATOM 2313 O O . VAL A 1 292 ? -23.239 1.295 28.043 1.00 85.19 292 VAL A O 1
ATOM 2316 N N . ILE A 1 293 ? -22.125 -0.638 27.692 1.00 80.81 293 ILE A N 1
ATOM 2317 C CA . ILE A 1 293 ? -22.376 -1.241 29.009 1.00 80.81 293 ILE A CA 1
ATOM 2318 C C . ILE A 1 293 ? -21.622 -0.492 30.105 1.00 80.81 293 ILE A C 1
ATOM 2320 O O . ILE A 1 293 ? -22.237 0.030 31.032 1.00 80.81 293 ILE A O 1
ATOM 2324 N N . ASP A 1 294 ? -20.294 -0.429 29.996 1.00 83.44 294 ASP A N 1
ATOM 2325 C CA . ASP A 1 294 ? -19.450 0.180 31.015 1.00 83.44 294 ASP A CA 1
ATOM 2326 C C . ASP A 1 294 ? -18.140 0.715 30.421 1.00 83.44 294 ASP A C 1
ATOM 2328 O O . ASP A 1 294 ? -17.124 0.023 30.277 1.00 83.44 294 ASP A O 1
ATOM 2332 N N . GLN A 1 295 ? -18.150 2.018 30.138 1.00 89.19 295 GLN A N 1
ATOM 2333 C CA . GLN A 1 295 ? -16.984 2.750 29.647 1.00 89.19 295 GLN A CA 1
ATOM 2334 C C . GLN A 1 295 ? -15.814 2.718 30.631 1.00 89.19 295 GLN A C 1
ATOM 2336 O O . GLN A 1 295 ? -14.659 2.719 30.204 1.00 89.19 295 GLN A O 1
ATOM 2341 N N . THR A 1 296 ? -16.093 2.712 31.937 1.00 88.38 296 THR A N 1
ATOM 2342 C CA . THR A 1 296 ? -15.055 2.777 32.969 1.00 88.38 296 THR A CA 1
ATOM 2343 C C . THR A 1 296 ? -14.301 1.458 33.062 1.00 88.38 296 THR A C 1
ATOM 2345 O O . THR A 1 296 ? -13.067 1.459 33.026 1.00 88.38 296 THR A O 1
ATOM 2348 N N . THR A 1 297 ? -15.021 0.335 33.047 1.00 89.56 297 THR A N 1
ATOM 2349 C CA . THR A 1 297 ? -14.421 -1.002 33.014 1.00 89.56 297 THR A CA 1
ATOM 2350 C C . THR A 1 297 ? -13.673 -1.242 31.707 1.00 89.56 297 THR A C 1
ATOM 2352 O O . THR A 1 297 ? -12.512 -1.657 31.741 1.00 89.56 297 THR A O 1
ATOM 2355 N N . LEU A 1 298 ? -14.252 -0.888 30.551 1.00 92.38 298 LEU A N 1
ATOM 2356 C CA . LEU A 1 298 ? -13.556 -1.002 29.263 1.00 92.38 298 LEU A CA 1
ATOM 2357 C C . LEU A 1 298 ? -12.252 -0.190 29.240 1.00 92.38 298 LEU A C 1
ATOM 2359 O O . LEU A 1 298 ? -11.213 -0.662 28.769 1.00 92.38 298 LEU A O 1
ATOM 2363 N N . ARG A 1 299 ? -12.283 1.030 29.782 1.00 93.12 299 ARG A N 1
ATOM 2364 C CA . ARG A 1 299 ? -11.088 1.867 29.894 1.00 93.12 299 ARG A CA 1
ATOM 2365 C C . ARG A 1 299 ? -10.052 1.258 30.838 1.00 93.12 299 ARG A C 1
ATOM 2367 O O . ARG A 1 299 ? -8.864 1.288 30.522 1.00 93.12 299 ARG A O 1
ATOM 2374 N N . SER A 1 300 ? -10.490 0.672 31.950 1.00 91.06 300 SER A N 1
ATOM 2375 C CA . SER A 1 300 ? -9.621 -0.035 32.896 1.00 91.06 300 SER A CA 1
ATOM 2376 C C . SER A 1 300 ? -8.933 -1.250 32.257 1.00 91.06 300 SER A C 1
ATOM 2378 O O . SER A 1 300 ? -7.729 -1.433 32.442 1.00 91.06 300 SER A O 1
ATOM 2380 N N . ILE A 1 301 ? -9.632 -2.008 31.399 1.00 92.12 301 ILE A N 1
ATOM 2381 C CA . ILE A 1 301 ? -9.061 -3.129 30.622 1.00 92.12 301 ILE A CA 1
ATOM 2382 C C . ILE A 1 301 ? -7.917 -2.653 29.711 1.00 92.12 301 ILE A C 1
ATOM 2384 O O . ILE A 1 301 ? -6.866 -3.297 29.615 1.00 92.12 301 ILE A O 1
ATOM 2388 N N . LEU A 1 302 ? -8.068 -1.488 29.073 1.00 88.31 302 LEU A N 1
ATOM 2389 C CA . LEU A 1 302 ? -6.997 -0.850 28.294 1.00 88.31 302 LEU A CA 1
ATOM 2390 C C . LEU A 1 302 ? -5.861 -0.290 29.172 1.00 88.31 302 LEU A C 1
ATOM 2392 O O . LEU A 1 302 ? -4.792 0.053 28.663 1.00 88.31 302 LEU A O 1
ATOM 2396 N N . GLY A 1 303 ? -6.017 -0.303 30.494 1.00 84.25 303 GLY A N 1
ATOM 2397 C CA . GLY A 1 303 ? -5.027 0.055 31.506 1.00 84.25 303 GLY A CA 1
ATOM 2398 C C . GLY A 1 303 ? -5.218 1.457 32.066 1.00 84.25 303 GLY A C 1
ATOM 2399 O O . GLY A 1 303 ? -5.449 2.410 31.324 1.00 84.25 303 GLY A O 1
ATOM 2400 N N . GLY A 1 304 ? -5.004 1.592 33.378 1.00 70.50 304 GLY A N 1
ATOM 2401 C CA . GLY A 1 304 ? -5.201 2.837 34.136 1.00 70.50 304 GLY A CA 1
ATOM 2402 C C . GLY A 1 304 ? -4.343 4.043 33.719 1.00 70.50 304 GLY A C 1
ATOM 2403 O O . GLY A 1 304 ? -4.566 5.134 34.225 1.00 70.50 304 GLY A O 1
ATOM 2404 N N . GLY A 1 305 ? -3.397 3.881 32.787 1.00 76.44 305 GLY A N 1
ATOM 2405 C CA . GLY A 1 305 ? -2.537 4.951 32.262 1.00 76.44 305 GLY A CA 1
ATOM 2406 C C . GLY A 1 305 ? -2.878 5.434 30.848 1.00 76.44 305 GLY A C 1
ATOM 2407 O O . GLY A 1 305 ? -2.101 6.188 30.264 1.00 76.44 305 GLY A O 1
ATOM 2408 N N . ILE A 1 306 ? -3.988 4.990 30.243 1.00 89.81 306 ILE A N 1
ATOM 2409 C CA . ILE A 1 306 ? -4.360 5.459 28.900 1.00 89.81 306 ILE A CA 1
ATOM 2410 C C . ILE A 1 306 ? -4.715 6.952 28.928 1.00 89.81 306 ILE A C 1
ATOM 2412 O O . ILE A 1 306 ? -5.576 7.394 29.695 1.00 89.81 306 ILE A O 1
ATOM 2416 N N . SER A 1 307 ? -4.059 7.743 28.075 1.00 90.75 307 SER A N 1
ATOM 2417 C CA . SER A 1 307 ? -4.356 9.171 27.956 1.00 90.75 307 SER A CA 1
ATOM 2418 C C . SER A 1 307 ? -5.733 9.392 27.326 1.00 90.75 307 SER A C 1
ATOM 2420 O O . SER A 1 307 ? -6.173 8.610 26.480 1.00 90.75 307 SER A O 1
ATOM 2422 N N . ASN A 1 308 ? -6.400 10.492 27.694 1.00 91.94 308 ASN A N 1
ATOM 2423 C CA . ASN A 1 308 ? -7.702 10.851 27.115 1.00 91.94 308 ASN A CA 1
ATOM 2424 C C . ASN A 1 308 ? -7.640 10.923 25.587 1.00 91.94 308 ASN A C 1
ATOM 2426 O O . ASN A 1 308 ? -8.486 10.349 24.923 1.00 91.94 308 ASN A O 1
ATOM 2430 N N . ARG A 1 309 ? -6.563 11.486 25.023 1.00 93.62 309 ARG A N 1
ATOM 2431 C CA . ARG A 1 309 ? -6.379 11.567 23.565 1.00 93.62 309 ARG A CA 1
ATOM 2432 C C . ARG A 1 309 ? -6.388 10.197 22.878 1.00 93.62 309 ARG A C 1
ATOM 2434 O O . ARG A 1 309 ? -6.944 10.070 21.792 1.00 93.62 309 ARG A O 1
ATOM 2441 N N . ILE A 1 310 ? -5.745 9.188 23.474 1.00 92.94 310 ILE A N 1
ATOM 2442 C CA . ILE A 1 310 ? -5.701 7.837 22.894 1.00 92.94 310 ILE A CA 1
ATOM 2443 C C . ILE A 1 310 ? -7.074 7.179 23.019 1.00 92.94 310 ILE A C 1
ATOM 2445 O O . ILE A 1 310 ? -7.568 6.634 22.036 1.00 92.94 310 ILE A O 1
ATOM 2449 N N . TRP A 1 311 ? -7.687 7.257 24.201 1.00 94.81 311 TRP A N 1
ATOM 2450 C CA . TRP A 1 311 ? -9.031 6.736 24.441 1.00 94.81 311 TRP A CA 1
ATOM 2451 C C . TRP A 1 311 ? -10.058 7.334 23.471 1.00 94.81 311 TRP A C 1
ATOM 2453 O O . TRP A 1 311 ? -10.752 6.591 22.781 1.00 94.81 311 TRP A O 1
ATOM 2463 N N . ASP A 1 312 ? -10.083 8.662 23.347 1.00 94.06 312 ASP A N 1
ATOM 2464 C CA . ASP A 1 312 ? -11.020 9.382 22.487 1.00 94.06 312 ASP A CA 1
ATOM 2465 C C . ASP A 1 312 ? -10.831 9.000 21.014 1.00 94.06 312 ASP A C 1
ATOM 2467 O O . ASP A 1 312 ? -11.814 8.777 20.320 1.00 94.06 312 ASP A O 1
ATOM 2471 N N . SER A 1 313 ? -9.588 8.845 20.538 1.00 95.75 313 SER A N 1
ATOM 2472 C CA . SER A 1 313 ? -9.295 8.400 19.162 1.00 95.75 313 SER A CA 1
ATOM 2473 C C . SER A 1 313 ? -9.819 6.985 18.884 1.00 95.75 313 SER A C 1
ATOM 2475 O O . SER A 1 313 ? -10.420 6.756 17.835 1.00 95.75 313 SER A O 1
ATOM 2477 N N . ILE A 1 314 ? -9.667 6.046 19.828 1.00 95.75 314 ILE A N 1
ATOM 2478 C CA . ILE A 1 314 ? -10.211 4.683 19.689 1.00 95.75 314 ILE A CA 1
ATOM 2479 C C . ILE A 1 314 ? -11.741 4.732 19.609 1.00 95.75 314 ILE A C 1
ATOM 2481 O O . ILE A 1 314 ? -12.335 4.158 18.696 1.00 95.75 314 ILE A O 1
ATOM 2485 N N . VAL A 1 315 ? -12.372 5.427 20.559 1.00 94.81 315 VAL A N 1
ATOM 2486 C CA . VAL A 1 315 ? -13.832 5.496 20.694 1.00 94.81 315 VAL A CA 1
ATOM 2487 C C . VAL A 1 315 ? -14.465 6.239 19.520 1.00 94.81 315 VAL A C 1
ATOM 2489 O O . VAL A 1 315 ? -15.459 5.772 18.969 1.00 94.81 315 VAL A O 1
ATOM 2492 N N . GLN A 1 316 ? -13.896 7.370 19.100 1.00 95.44 316 GLN A N 1
ATOM 2493 C CA . GLN A 1 316 ? -14.374 8.116 17.935 1.00 95.44 316 GLN A CA 1
ATOM 2494 C C . GLN A 1 316 ? -14.316 7.252 16.681 1.00 95.44 316 GLN A C 1
ATOM 2496 O O . GLN A 1 316 ? -15.312 7.164 15.970 1.00 95.44 316 GLN A O 1
ATOM 2501 N N . HIS A 1 317 ? -13.196 6.561 16.444 1.00 96.56 317 HIS A N 1
ATOM 2502 C CA . HIS A 1 317 ? -13.076 5.687 15.286 1.00 96.56 317 HIS A CA 1
ATOM 2503 C C . HIS A 1 317 ? -14.083 4.527 15.339 1.00 96.56 317 HIS A C 1
ATOM 2505 O O . HIS A 1 317 ? -14.783 4.287 14.356 1.00 96.56 317 HIS A O 1
ATOM 2511 N N . ALA A 1 318 ? -14.237 3.861 16.488 1.00 94.81 318 ALA A N 1
ATOM 2512 C CA . ALA A 1 318 ? -15.225 2.794 16.659 1.00 94.81 318 ALA A CA 1
ATOM 2513 C C . ALA A 1 318 ? -16.661 3.277 16.388 1.00 94.81 318 ALA A C 1
ATOM 2515 O O . ALA A 1 318 ? -17.424 2.577 15.732 1.00 94.81 318 ALA A O 1
ATOM 2516 N N . ASN A 1 319 ? -17.014 4.490 16.823 1.00 90.88 319 ASN A N 1
ATOM 2517 C CA . ASN A 1 319 ? -18.341 5.074 16.606 1.00 90.88 319 ASN A CA 1
ATOM 2518 C C . ASN A 1 319 ? -18.606 5.522 15.159 1.00 90.88 319 ASN A C 1
ATOM 2520 O O . ASN A 1 319 ? -19.750 5.817 14.828 1.00 90.88 319 ASN A O 1
ATOM 2524 N N . THR A 1 320 ? -17.595 5.549 14.280 1.00 93.44 320 THR A N 1
ATOM 2525 C CA . THR A 1 320 ? -17.836 5.698 12.829 1.00 93.44 320 THR A CA 1
ATOM 2526 C C . THR A 1 320 ? -18.367 4.415 12.181 1.00 93.44 320 THR A C 1
ATOM 2528 O O . THR A 1 320 ? -18.769 4.440 11.020 1.00 93.44 320 THR A O 1
ATOM 2531 N N . CYS A 1 321 ? -18.373 3.292 12.913 1.00 91.75 321 CYS A N 1
ATOM 2532 C CA . CYS A 1 321 ? -18.932 2.027 12.453 1.00 91.75 321 CYS A CA 1
ATOM 2533 C C . CYS A 1 321 ? -20.429 2.166 12.152 1.00 91.75 321 CYS A C 1
ATOM 2535 O O . CYS A 1 321 ? -21.209 2.588 13.007 1.00 91.75 321 CYS A O 1
ATOM 2537 N N . VAL A 1 322 ? -20.833 1.761 10.948 1.00 88.38 322 VAL A N 1
ATOM 2538 C CA . VAL A 1 322 ? -22.247 1.699 10.569 1.00 88.38 322 VAL A CA 1
ATOM 2539 C C . VAL A 1 322 ? -22.882 0.494 11.258 1.00 88.38 322 VAL A C 1
ATOM 2541 O O . VAL A 1 322 ? -22.437 -0.644 11.084 1.00 88.38 322 VAL A O 1
ATOM 2544 N N . LEU A 1 323 ? -23.902 0.757 12.072 1.00 84.00 323 LEU A N 1
ATOM 2545 C CA . LEU A 1 323 ? -24.607 -0.273 12.824 1.00 84.00 323 LEU A CA 1
ATOM 2546 C C . LEU A 1 323 ? -25.626 -0.990 11.939 1.00 84.00 323 LEU A C 1
ATOM 2548 O O . LEU A 1 323 ? -26.197 -0.413 11.021 1.00 84.00 323 LEU A O 1
ATOM 2552 N N . ASP A 1 324 ? -25.868 -2.259 12.253 1.00 77.06 324 ASP A N 1
ATOM 2553 C CA . ASP A 1 324 ? -26.951 -3.020 11.640 1.00 77.06 324 ASP A CA 1
ATOM 2554 C C . ASP A 1 324 ? -28.292 -2.537 12.216 1.00 77.06 324 ASP A C 1
ATOM 2556 O O . ASP A 1 324 ? -28.577 -2.776 13.395 1.00 77.06 324 ASP A O 1
ATOM 2560 N N . GLU A 1 325 ? -29.078 -1.839 11.393 1.00 71.44 325 GLU A N 1
ATOM 2561 C CA . GLU A 1 325 ? -30.418 -1.321 11.714 1.00 71.44 325 GLU A CA 1
ATOM 2562 C C . GLU A 1 325 ? -31.510 -2.399 11.650 1.00 71.44 325 GLU A C 1
ATOM 2564 O O . GLU A 1 325 ? -32.659 -2.129 11.976 1.00 71.44 325 GLU A O 1
ATOM 2569 N N . THR A 1 326 ? -31.177 -3.630 11.248 1.00 73.25 326 THR A N 1
ATOM 2570 C CA . THR A 1 326 ? -32.157 -4.722 11.123 1.00 73.25 326 THR A CA 1
ATOM 2571 C C . THR A 1 326 ? -32.232 -5.609 12.365 1.00 73.25 326 THR A C 1
ATOM 2573 O O . THR A 1 326 ? -33.191 -6.361 12.536 1.00 73.25 326 THR A O 1
ATOM 2576 N N . LYS A 1 327 ? -31.232 -5.533 13.255 1.00 74.69 327 LYS A N 1
ATOM 2577 C CA . LYS A 1 327 ? -31.132 -6.380 14.452 1.00 74.69 327 LYS A CA 1
ATOM 2578 C C . LYS A 1 327 ? -31.361 -5.582 15.724 1.00 74.69 327 LYS A C 1
ATOM 2580 O O . LYS A 1 327 ? -30.529 -4.757 16.109 1.00 74.69 327 LYS A O 1
ATOM 2585 N N . PHE A 1 328 ? -32.428 -5.943 16.428 1.00 77.19 328 PHE A N 1
ATOM 2586 C CA . PHE A 1 328 ? -32.758 -5.395 17.734 1.00 77.19 328 PHE A CA 1
ATOM 2587 C C . PHE A 1 328 ? -32.881 -6.486 18.795 1.00 77.19 328 PHE A C 1
ATOM 2589 O O . PHE A 1 328 ? -33.222 -7.630 18.499 1.00 77.19 328 PHE A O 1
ATOM 2596 N N . TYR A 1 329 ? -32.618 -6.104 20.040 1.00 75.25 329 TYR A N 1
ATOM 2597 C CA . TYR A 1 329 ? -32.880 -6.912 21.224 1.00 75.25 329 TYR A CA 1
ATOM 2598 C C . TYR A 1 329 ? -34.032 -6.281 21.994 1.00 75.25 329 TYR A C 1
ATOM 2600 O O . TYR A 1 329 ? -34.060 -5.064 22.177 1.00 75.25 329 TYR A O 1
ATOM 2608 N N . VAL A 1 330 ? -34.967 -7.113 22.442 1.00 78.44 330 VAL A N 1
ATOM 2609 C CA . VAL A 1 330 ? -36.120 -6.682 23.231 1.00 78.44 330 VAL A CA 1
ATOM 2610 C C . VAL A 1 330 ? -35.972 -7.227 24.643 1.00 78.44 330 VAL A C 1
ATOM 2612 O O . VAL A 1 330 ? -35.783 -8.428 24.824 1.00 78.44 330 VAL A O 1
ATOM 2615 N N . TYR A 1 331 ? -36.064 -6.348 25.634 1.00 73.75 331 TYR A N 1
ATOM 2616 C CA . TYR A 1 331 ? -36.175 -6.726 27.040 1.00 73.75 331 TYR A CA 1
ATOM 2617 C C . TYR A 1 331 ? -37.596 -6.461 27.525 1.00 73.75 331 TYR A C 1
ATOM 2619 O O . TYR A 1 331 ? -38.080 -5.340 27.381 1.00 73.75 331 TYR A O 1
ATOM 2627 N N . ASN A 1 332 ? -38.237 -7.471 28.114 1.00 75.81 332 ASN A N 1
ATOM 2628 C CA . ASN A 1 332 ? -39.599 -7.376 28.630 1.00 75.81 332 ASN A CA 1
ATOM 2629 C C . ASN A 1 332 ? -39.578 -7.335 30.161 1.00 75.81 332 ASN A C 1
ATOM 2631 O O . ASN A 1 332 ? -39.132 -8.283 30.805 1.00 75.81 332 ASN A O 1
ATOM 2635 N N . ASP A 1 333 ? -40.103 -6.257 30.735 1.00 71.81 333 ASP A N 1
ATOM 2636 C CA . ASP A 1 333 ? -40.427 -6.159 32.153 1.00 71.81 333 ASP A CA 1
ATOM 2637 C C . ASP A 1 333 ? -41.934 -6.368 32.334 1.00 71.81 333 ASP A C 1
ATOM 2639 O O . ASP A 1 333 ? -42.736 -5.435 32.234 1.00 71.81 333 ASP A O 1
ATOM 2643 N N . HIS A 1 334 ? -42.311 -7.623 32.584 1.00 66.75 334 HIS A N 1
ATOM 2644 C CA . HIS A 1 334 ? -43.703 -8.036 32.765 1.00 66.75 334 HIS A CA 1
ATOM 2645 C C . HIS A 1 334 ? -44.370 -7.416 34.000 1.00 66.75 334 HIS A C 1
ATOM 2647 O O . HIS A 1 334 ? -45.593 -7.363 34.056 1.00 66.75 334 HIS A O 1
ATOM 2653 N N . ALA A 1 335 ? -43.599 -6.941 34.984 1.00 64.25 335 ALA A N 1
ATOM 2654 C CA . ALA A 1 335 ? -44.157 -6.319 36.182 1.00 64.25 335 ALA A CA 1
ATOM 2655 C C . ALA A 1 335 ? -44.581 -4.862 35.938 1.00 64.25 335 ALA A C 1
ATOM 2657 O O . ALA A 1 335 ? -45.482 -4.365 36.609 1.00 64.25 335 ALA A O 1
ATOM 2658 N N . GLN A 1 336 ? -43.934 -4.178 34.989 1.00 64.81 336 GLN A N 1
ATOM 2659 C CA . GLN A 1 336 ? -44.199 -2.772 34.652 1.00 64.81 336 GLN A CA 1
ATOM 2660 C C . GLN A 1 336 ? -44.905 -2.594 33.303 1.00 64.81 336 GLN A C 1
ATOM 2662 O O . GLN A 1 336 ? -45.125 -1.460 32.884 1.00 64.81 336 GLN A O 1
ATOM 2667 N N . GLY A 1 337 ? -45.206 -3.694 32.610 1.00 69.62 337 GLY A N 1
ATOM 2668 C CA . GLY A 1 337 ? -45.757 -3.676 31.261 1.00 69.62 337 GLY A CA 1
ATOM 2669 C C . GLY A 1 337 ? -44.898 -2.893 30.270 1.00 69.62 337 GLY A C 1
ATOM 2670 O O . GLY A 1 337 ? -45.401 -2.080 29.499 1.00 69.62 337 GLY A O 1
ATOM 2671 N N . LEU A 1 338 ? -43.576 -3.076 30.349 1.00 74.38 338 LEU A N 1
ATOM 2672 C CA . LEU A 1 338 ? -42.592 -2.296 29.602 1.00 74.38 338 LEU A CA 1
ATOM 2673 C C . LEU A 1 338 ? -41.743 -3.198 28.713 1.00 74.38 338 LEU A C 1
ATOM 2675 O O . LEU A 1 338 ? -41.184 -4.193 29.173 1.00 74.38 338 LEU A O 1
ATOM 2679 N N . ARG A 1 339 ? -41.537 -2.781 27.463 1.00 76.38 339 ARG A N 1
ATOM 2680 C CA . ARG A 1 339 ? -40.582 -3.401 26.540 1.00 76.38 339 ARG A CA 1
ATOM 2681 C C . ARG A 1 339 ? -39.528 -2.389 26.121 1.00 76.38 339 ARG A C 1
ATOM 2683 O O . ARG A 1 339 ? -39.861 -1.320 25.626 1.00 76.38 339 ARG A O 1
ATOM 2690 N N . LEU A 1 340 ? -38.255 -2.711 26.308 1.00 78.62 340 LEU A N 1
ATOM 2691 C CA . LEU A 1 340 ? -37.133 -1.870 25.892 1.00 78.62 340 LEU A CA 1
ATOM 2692 C C . LEU A 1 340 ? -36.510 -2.435 24.621 1.00 78.62 340 LEU A C 1
ATOM 2694 O O . LEU A 1 340 ? -36.217 -3.628 24.558 1.00 78.62 340 LEU A O 1
ATOM 2698 N N . LEU A 1 341 ? -36.285 -1.574 23.632 1.00 76.56 341 LEU A N 1
ATOM 2699 C CA . LEU A 1 341 ? -35.665 -1.927 22.363 1.00 76.56 341 LEU A CA 1
ATOM 2700 C C . LEU A 1 341 ? -34.220 -1.437 22.342 1.00 76.56 341 LEU A C 1
ATOM 2702 O O . LEU A 1 341 ? -33.956 -0.241 22.477 1.00 76.56 341 LEU A O 1
ATOM 2706 N N . PHE A 1 342 ? -33.285 -2.349 22.114 1.00 77.56 342 PHE A N 1
ATOM 2707 C CA . PHE A 1 342 ? -31.863 -2.056 21.998 1.00 77.56 342 PHE A CA 1
ATOM 2708 C C . PHE A 1 342 ? -31.353 -2.409 20.607 1.00 77.56 342 PHE A C 1
ATOM 2710 O O . PHE A 1 342 ? -31.769 -3.407 20.024 1.00 77.56 342 PHE A O 1
ATOM 2717 N N . ASN A 1 343 ? -30.422 -1.624 20.074 1.00 81.88 343 ASN A N 1
ATOM 2718 C CA . ASN A 1 343 ? -29.787 -1.940 18.795 1.00 81.88 343 ASN A CA 1
ATOM 2719 C C . ASN A 1 343 ? -28.728 -3.055 18.920 1.00 81.88 343 ASN A C 1
ATOM 2721 O O . ASN A 1 343 ? -28.465 -3.605 19.994 1.00 81.88 343 ASN A O 1
ATOM 2725 N N . SER A 1 344 ? -28.059 -3.353 17.806 1.00 81.19 344 SER A N 1
ATOM 2726 C CA . SER A 1 344 ? -27.036 -4.399 17.687 1.00 81.19 344 SER A CA 1
ATOM 2727 C C . SER A 1 344 ? -25.820 -4.271 18.632 1.00 81.19 344 SER A C 1
ATOM 2729 O O . SER A 1 344 ? -25.105 -5.266 18.826 1.00 81.19 344 SER A O 1
ATOM 2731 N N . VAL A 1 345 ? -25.619 -3.102 19.258 1.00 82.12 345 VAL A N 1
ATOM 2732 C CA . VAL A 1 345 ? -24.562 -2.800 20.248 1.00 82.12 345 VAL A CA 1
ATOM 2733 C C . VAL A 1 345 ? -25.111 -2.471 21.645 1.00 82.12 345 VAL A C 1
ATOM 2735 O O . VAL A 1 345 ? -24.401 -1.907 22.467 1.00 82.12 345 VAL A O 1
ATOM 2738 N N . TYR A 1 346 ? -26.365 -2.838 21.924 1.00 77.62 346 TYR A N 1
ATOM 2739 C CA . TYR A 1 346 ? -27.049 -2.639 23.211 1.00 77.62 346 TYR A CA 1
ATOM 2740 C C . TYR A 1 346 ? -27.297 -1.180 23.604 1.00 77.62 346 TYR A C 1
ATOM 2742 O O . TYR A 1 346 ? -27.552 -0.870 24.767 1.00 77.62 346 TYR A O 1
ATOM 2750 N N . LYS A 1 347 ? -27.286 -0.262 22.636 1.00 78.81 347 LYS A N 1
ATOM 2751 C CA . LYS A 1 347 ? -27.770 1.098 22.872 1.00 78.81 347 LYS A CA 1
ATOM 2752 C C . LYS A 1 347 ? -29.296 1.078 22.860 1.00 78.81 347 LYS A C 1
ATOM 2754 O O . LYS A 1 347 ? -29.888 0.560 21.914 1.00 78.81 347 LYS A O 1
ATOM 2759 N N . LEU A 1 348 ? -29.917 1.641 23.895 1.00 76.62 348 LEU A N 1
ATOM 2760 C CA . LEU A 1 348 ? -31.367 1.812 23.965 1.00 76.62 348 LEU A CA 1
ATOM 2761 C C . LEU A 1 348 ? -31.818 2.729 22.820 1.00 76.62 348 LEU A C 1
ATOM 2763 O O . LEU A 1 348 ? -31.301 3.836 22.678 1.00 76.62 348 LEU A O 1
ATOM 2767 N N . VAL A 1 349 ? -32.750 2.257 21.997 1.00 79.94 349 VAL A N 1
ATOM 2768 C CA . VAL A 1 349 ? -33.292 3.006 20.850 1.00 79.94 349 VAL A CA 1
ATOM 2769 C C . VAL A 1 349 ? -34.760 3.377 21.023 1.00 79.94 349 VAL A C 1
ATOM 2771 O O . VAL A 1 349 ? -35.218 4.335 20.407 1.00 79.94 349 VAL A O 1
ATOM 2774 N N . GLY A 1 350 ? -35.490 2.672 21.884 1.00 73.44 350 GLY A N 1
ATOM 2775 C CA . GLY A 1 350 ? -36.886 2.982 22.163 1.00 73.44 350 GLY A CA 1
ATOM 2776 C C . GLY A 1 350 ? -37.454 2.151 23.303 1.00 73.44 350 GLY A C 1
ATOM 2777 O O . GLY A 1 350 ? -36.815 1.218 23.794 1.00 73.44 350 GLY A O 1
ATOM 2778 N N . ALA A 1 351 ? -38.665 2.502 23.710 1.00 75.88 351 ALA A N 1
ATOM 2779 C CA . ALA A 1 351 ? -39.453 1.760 24.680 1.00 75.88 351 ALA A CA 1
ATOM 2780 C C . ALA A 1 351 ? -40.901 1.634 24.187 1.00 75.88 351 ALA A C 1
ATOM 2782 O O . ALA A 1 351 ? -41.368 2.462 23.406 1.00 75.88 351 ALA A O 1
ATOM 2783 N N . MET A 1 352 ? -41.594 0.594 24.638 1.00 68.81 352 MET A N 1
ATOM 2784 C CA . MET A 1 352 ? -43.019 0.366 24.417 1.00 68.81 352 MET A CA 1
ATOM 2785 C C . MET A 1 352 ? -43.688 0.051 25.752 1.00 68.81 352 MET A C 1
ATOM 2787 O O . MET A 1 352 ? -43.084 -0.616 26.595 1.00 68.81 352 MET A O 1
ATOM 2791 N N . PHE A 1 353 ? -44.929 0.493 25.913 1.00 74.38 353 PHE A N 1
ATOM 2792 C CA . PHE A 1 353 ? -45.748 0.258 27.098 1.00 74.38 353 PHE A CA 1
ATOM 2793 C C . PHE A 1 353 ? -46.988 -0.576 26.723 1.00 74.38 353 PHE A C 1
ATOM 2795 O O . PHE A 1 353 ? -47.417 -0.595 25.566 1.00 74.38 353 PHE A O 1
ATOM 2802 N N . ASP A 1 354 ? -47.510 -1.337 27.685 1.00 63.84 354 ASP A N 1
ATOM 2803 C CA . ASP A 1 354 ? -48.595 -2.313 27.488 1.00 63.84 354 ASP A CA 1
ATOM 2804 C C . ASP A 1 354 ? -49.972 -1.687 27.173 1.00 63.84 354 ASP A C 1
ATOM 2806 O O . ASP A 1 354 ? -50.911 -2.406 26.838 1.00 63.84 354 ASP A O 1
ATOM 2810 N N . ASP A 1 355 ? -50.098 -0.359 27.194 1.00 61.78 355 ASP A N 1
ATOM 2811 C CA . ASP A 1 355 ? -51.283 0.396 26.760 1.00 61.78 355 ASP A CA 1
ATOM 2812 C C . ASP A 1 355 ? -51.451 0.463 25.226 1.00 61.78 355 ASP A C 1
ATOM 2814 O O . ASP A 1 355 ? -52.381 1.089 24.716 1.00 61.78 355 ASP A O 1
ATOM 2818 N N . GLY A 1 356 ? -50.600 -0.239 24.471 1.00 51.78 356 GLY A N 1
ATOM 2819 C CA . GLY A 1 356 ? -50.833 -0.568 23.061 1.00 51.78 356 GLY A CA 1
ATOM 2820 C C . GLY A 1 356 ? -50.585 0.574 22.072 1.00 51.78 356 GLY A C 1
ATOM 2821 O O . GLY A 1 356 ? -50.629 0.344 20.862 1.00 51.78 356 GLY A O 1
ATOM 2822 N N . HIS A 1 357 ? -50.253 1.775 22.549 1.00 49.66 357 HIS A N 1
ATOM 2823 C CA . HIS A 1 357 ? -50.029 2.941 21.703 1.00 49.66 357 HIS A CA 1
ATOM 2824 C C . HIS A 1 357 ? -48.727 3.661 22.062 1.00 49.66 357 HIS A C 1
ATOM 2826 O O . HIS A 1 357 ? -48.681 4.500 22.952 1.00 49.66 357 HIS A O 1
ATOM 2832 N N . ASN A 1 358 ? -47.696 3.334 21.275 1.00 54.28 358 ASN A N 1
ATOM 2833 C CA . ASN A 1 358 ? -46.602 4.189 20.793 1.00 54.28 358 ASN A CA 1
ATOM 2834 C C . ASN A 1 358 ? -45.215 3.594 21.051 1.00 54.28 358 ASN A C 1
ATOM 2836 O O . ASN A 1 358 ? -44.716 3.517 22.171 1.00 54.28 358 ASN A O 1
ATOM 2840 N N . TYR A 1 359 ? -44.558 3.220 19.951 1.00 54.38 359 TYR A N 1
ATOM 2841 C CA . TYR A 1 359 ? -43.104 3.217 19.894 1.00 54.38 359 TYR A CA 1
ATOM 2842 C C . TYR A 1 359 ? -42.643 4.661 20.094 1.00 54.38 359 TYR A C 1
ATOM 2844 O O . TYR A 1 359 ? -42.859 5.500 19.218 1.00 54.38 359 TYR A O 1
ATOM 2852 N N . GLU A 1 360 ? -42.026 4.948 21.236 1.00 62.06 360 GLU A N 1
ATOM 2853 C CA . GLU A 1 360 ? -41.408 6.248 21.473 1.00 62.06 360 GLU A CA 1
ATOM 2854 C C . GLU A 1 360 ? -39.888 6.118 21.310 1.00 62.06 360 GLU A C 1
ATOM 2856 O O . GLU A 1 360 ? -39.229 5.435 22.110 1.00 62.06 360 GLU A O 1
ATOM 2861 N N . PRO A 1 361 ? -39.301 6.753 20.274 1.00 60.78 361 PRO A N 1
ATOM 2862 C CA . PRO A 1 361 ? -37.859 6.913 20.172 1.00 60.78 361 PRO A CA 1
ATOM 2863 C C . PRO A 1 361 ? -37.315 7.567 21.443 1.00 60.78 361 PRO A C 1
ATOM 2865 O O . PRO A 1 361 ? -37.958 8.444 22.023 1.00 60.78 361 PRO A O 1
ATOM 2868 N N . LEU A 1 362 ? -36.094 7.208 21.846 1.00 58.88 362 LEU A N 1
ATOM 2869 C CA . LEU A 1 362 ? -35.451 7.751 23.055 1.00 58.88 362 LEU A CA 1
ATOM 2870 C C . LEU A 1 362 ? -35.470 9.296 23.118 1.00 58.88 362 LEU A C 1
ATOM 2872 O O . LEU A 1 362 ? -35.589 9.896 24.193 1.00 58.88 362 LEU A O 1
ATOM 2876 N N . ASP A 1 363 ? -35.401 9.943 21.956 1.00 59.12 363 ASP A N 1
ATOM 2877 C CA . ASP A 1 363 ? -35.392 11.399 21.807 1.00 59.12 363 ASP A CA 1
ATOM 2878 C C . ASP A 1 363 ? -36.740 12.055 22.155 1.00 59.12 363 ASP A C 1
ATOM 2880 O O . ASP A 1 363 ? -36.769 13.236 22.501 1.00 59.12 363 ASP A O 1
ATOM 2884 N N . ARG A 1 364 ? -37.838 11.288 22.145 1.00 55.38 364 ARG A N 1
ATOM 2885 C CA . ARG A 1 364 ? -39.202 11.740 22.466 1.00 55.38 364 ARG A CA 1
ATOM 2886 C C . ARG A 1 364 ? -39.663 11.403 23.887 1.00 55.38 364 ARG A C 1
ATOM 2888 O O . ARG A 1 364 ? -40.699 11.901 24.315 1.00 55.38 364 ARG A O 1
ATOM 2895 N N . LEU A 1 365 ? -38.876 10.645 24.660 1.00 56.44 365 LEU A N 1
ATOM 2896 C CA . LEU A 1 365 ? -39.197 10.356 26.064 1.00 56.44 365 LEU A CA 1
ATOM 2897 C C . LEU A 1 365 ? -39.078 11.608 26.950 1.00 56.44 365 LEU A C 1
ATOM 2899 O O . LEU A 1 365 ? -38.110 12.377 26.854 1.00 56.44 365 LEU A O 1
ATOM 2903 N N . THR A 1 366 ? -40.036 11.778 27.865 1.00 50.75 366 THR A N 1
ATOM 2904 C CA . THR A 1 366 ? -40.073 12.905 28.809 1.00 50.75 366 THR A CA 1
ATOM 2905 C C . THR A 1 366 ? -38.971 12.799 29.881 1.00 50.75 366 THR A C 1
ATOM 2907 O O . THR A 1 366 ? -38.535 11.697 30.225 1.00 50.75 366 THR A O 1
ATOM 2910 N N . PRO A 1 367 ? -38.497 13.922 30.459 1.00 45.38 367 PRO A N 1
ATOM 2911 C CA . PRO A 1 367 ? -37.467 13.916 31.503 1.00 45.38 367 PRO A CA 1
ATOM 2912 C C . PRO A 1 367 ? -37.717 12.960 32.693 1.00 45.38 367 PRO A C 1
ATOM 2914 O O . PRO A 1 367 ? -36.793 12.226 33.032 1.00 45.38 367 PRO A O 1
ATOM 2917 N N . PRO A 1 368 ? -38.917 12.855 33.304 1.00 44.25 368 PRO A N 1
ATOM 2918 C CA . PRO A 1 368 ? -39.153 11.883 34.382 1.00 44.25 368 PRO A CA 1
ATOM 2919 C C . PRO A 1 368 ? -39.054 10.415 33.921 1.00 44.25 368 PRO A C 1
ATOM 2921 O O . PRO A 1 368 ? -38.600 9.561 34.685 1.00 44.25 368 PRO A O 1
ATOM 2924 N N . GLN A 1 369 ? -39.374 10.116 32.656 1.00 45.94 369 GLN A N 1
ATOM 2925 C CA . GLN A 1 369 ? -39.167 8.786 32.062 1.00 45.94 369 GLN A CA 1
ATOM 2926 C C . GLN A 1 369 ? -37.674 8.479 31.839 1.00 45.94 369 GLN A C 1
ATOM 2928 O O . GLN A 1 369 ? -37.273 7.321 31.922 1.00 45.94 369 GLN A O 1
ATOM 2933 N N . LYS A 1 370 ? -36.839 9.510 31.628 1.00 45.62 370 LYS A N 1
ATOM 2934 C CA . LYS A 1 370 ? -35.371 9.400 31.523 1.00 45.62 370 LYS A CA 1
ATOM 2935 C C . LYS A 1 370 ? -34.678 9.279 32.891 1.00 45.62 370 LYS A C 1
ATOM 2937 O O . LYS A 1 370 ? -33.657 8.608 32.994 1.00 45.62 370 LYS A O 1
ATOM 2942 N N . VAL A 1 371 ? -35.228 9.899 33.941 1.00 40.53 371 VAL A N 1
ATOM 2943 C CA . VAL A 1 371 ? -34.603 9.996 35.280 1.00 40.53 371 VAL A CA 1
ATOM 2944 C C . VAL A 1 371 ? -34.823 8.749 36.153 1.00 40.53 371 VAL A C 1
ATOM 2946 O O . VAL A 1 371 ? -33.975 8.446 36.987 1.00 40.53 371 VAL A O 1
ATOM 2949 N N . SER A 1 372 ? -35.883 7.955 35.939 1.00 40.22 372 SER A N 1
ATOM 2950 C CA . SER A 1 372 ? -36.083 6.701 36.701 1.00 40.22 372 SER A CA 1
ATOM 2951 C C . SER A 1 372 ? -35.129 5.558 36.313 1.00 40.22 372 SER A C 1
ATOM 2953 O O . SER A 1 372 ? -35.126 4.514 36.966 1.00 40.22 372 SER A O 1
ATOM 2955 N N . LYS A 1 373 ? -34.313 5.722 35.259 1.00 48.00 373 LYS A N 1
ATOM 2956 C CA . LYS A 1 373 ? -33.508 4.637 34.677 1.00 48.00 373 LYS A CA 1
ATOM 2957 C C . LYS A 1 373 ? -32.122 5.112 34.250 1.00 48.00 373 LYS A C 1
ATOM 2959 O O . LYS A 1 373 ? -31.853 5.313 33.070 1.00 48.00 373 LYS A O 1
ATOM 2964 N N . ASN A 1 374 ? -31.218 5.262 35.222 1.00 37.59 374 ASN A N 1
ATOM 2965 C CA . ASN A 1 374 ? -29.793 5.426 34.934 1.00 37.59 374 ASN A CA 1
ATOM 2966 C C . ASN A 1 374 ? -29.303 4.236 34.091 1.00 37.59 374 ASN A C 1
ATOM 2968 O O . ASN A 1 374 ? -29.276 3.099 34.554 1.00 37.59 374 ASN A O 1
ATOM 2972 N N . HIS A 1 375 ? -28.901 4.525 32.852 1.00 43.59 375 HIS A N 1
ATOM 2973 C CA . HIS A 1 375 ? -28.400 3.581 31.844 1.00 43.59 375 HIS A CA 1
ATOM 2974 C C . HIS A 1 375 ? -27.352 2.581 32.374 1.00 43.59 375 HIS A C 1
ATOM 2976 O O . HIS A 1 375 ? -27.283 1.451 31.898 1.00 43.59 375 HIS A O 1
ATOM 2982 N N . SER A 1 376 ? -26.555 2.986 33.367 1.00 36.72 376 SER A N 1
ATOM 2983 C CA . SER A 1 376 ? -25.491 2.180 33.970 1.00 36.72 376 SER A CA 1
ATOM 2984 C C . SER A 1 376 ? -25.987 1.096 34.933 1.00 36.72 376 SER A C 1
ATOM 2986 O O . SER A 1 376 ? -25.357 0.048 35.029 1.00 36.72 376 SER A O 1
ATOM 2988 N N . SER A 1 377 ? -27.112 1.289 35.634 1.00 38.97 377 SER A N 1
ATOM 2989 C CA . SER A 1 377 ? -27.604 0.276 36.583 1.00 38.97 377 SER A CA 1
ATOM 2990 C C . SER A 1 377 ? -28.329 -0.877 35.883 1.00 38.97 377 SER A C 1
ATOM 2992 O O . SER A 1 377 ? -28.265 -2.012 36.350 1.00 38.97 377 SER A O 1
ATOM 2994 N N . PHE A 1 378 ? -28.966 -0.622 34.737 1.00 45.88 378 PHE A N 1
ATOM 2995 C CA . PHE A 1 378 ? -29.741 -1.627 34.000 1.00 45.88 378 PHE A CA 1
ATOM 2996 C C . PHE A 1 378 ? -28.875 -2.607 33.200 1.00 45.88 378 PHE A C 1
ATOM 2998 O O . PHE A 1 378 ? -29.207 -3.788 33.136 1.00 45.88 378 PHE A O 1
ATOM 3005 N N . LEU A 1 379 ? -27.754 -2.152 32.633 1.00 40.31 379 LEU A N 1
ATOM 3006 C CA . LEU A 1 379 ? -26.849 -3.022 31.872 1.00 40.31 379 LEU A CA 1
ATOM 3007 C C . LEU A 1 379 ? -25.982 -3.921 32.766 1.00 40.31 379 LEU A C 1
ATOM 3009 O O . LEU A 1 379 ? -25.493 -4.928 32.282 1.00 40.31 379 LEU A O 1
ATOM 3013 N N . SER A 1 380 ? -25.868 -3.630 34.069 1.00 37.28 380 SER A N 1
ATOM 3014 C CA . SER A 1 380 ? -25.166 -4.490 35.043 1.00 37.28 380 SER A CA 1
ATOM 3015 C C . SER A 1 380 ? -25.846 -5.844 35.320 1.00 37.28 380 SER A C 1
ATOM 3017 O O . SER A 1 380 ? -25.290 -6.678 36.031 1.00 37.28 380 SER A O 1
ATOM 3019 N N . ARG A 1 381 ? -27.064 -6.054 34.797 1.00 37.75 381 AR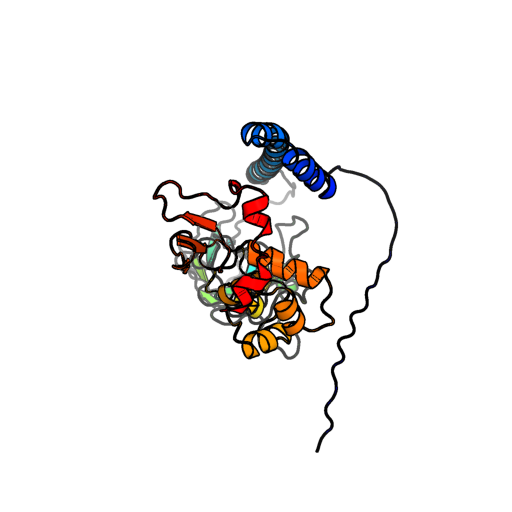G A N 1
ATOM 3020 C CA . ARG A 1 381 ? -27.833 -7.306 34.916 1.00 37.75 381 ARG A CA 1
ATOM 3021 C C . ARG A 1 381 ? -27.726 -8.216 33.681 1.00 37.75 381 ARG A C 1
ATOM 3023 O O . ARG A 1 381 ? -28.364 -9.267 33.670 1.00 37.75 381 ARG A O 1
ATOM 3030 N N . PHE A 1 382 ? -26.958 -7.808 32.671 1.00 38.72 382 PHE A N 1
ATOM 3031 C CA . PHE A 1 382 ? -26.551 -8.604 31.507 1.00 38.72 382 PHE A CA 1
ATOM 3032 C C . PHE A 1 382 ? -25.052 -8.882 31.590 1.00 38.72 382 PHE A C 1
ATOM 3034 O O . PHE A 1 382 ? -24.637 -9.929 31.045 1.00 38.72 382 PHE A O 1
#

Organism: NCBI:txid586396

InterPro domains:
  IPR012416 CALMODULIN-BINDING PROTEIN60 [PTHR31713] (1-370)
  IPR046829 Calmodulin binding protein, C-terminal domain [PF20452] (327-371)
  IPR046830 Calmodulin binding protein, central domain [PF20451] (256-321)
  IPR046831 Calmodulin binding protein-like, N-terminal domain [PF07887] (95-243)

Foldseek 3Di:
DDDDDDDDDDDDDDDDDDDDDDDPDDPDPVNVVVLVVVVVVDDDPVVVCVSCVVVVVVVCVVVVVVVCCVVVCVVPPPDDDDDDPDDDDQQAKEKEWDAAWDQEAEFPDKTDGPVRHFTKIFIAGPRPRDGQQDDPVQFFKKFKFKFALCLCVVVPPDDDPVSRVVRTDFDDPPDDTQKDDCRMWTHHRRMTTRTGIGGNDWQCPHPNQKMKMKMGTPDDPDDDPDPRHYHIYIHNIHTYHYPVCVVQAQDVQFEQAAFLSSFPPRHVVDPLSVLCVVVVNGGLLSLLLCCLQDVPVNVCSSNPPDDPVSSCRRVVSSVSYDFDPVDWDWDADPVQQKIWIAGSSRHTQFMDHNVPDDTDGPVRDDPVSVVVDDSNVVSVVD